Protein AF-A0A9P5RRG2-F1 (afdb_monomer)

Foldseek 3Di:
DPPPQQDFADQLRPPDCPLPRWDALLRLAQQQPLCCQFPVVNSVSNLSVCQQQLVQQQVLCVVVVFFFGFQARTADNNSHDPVPGDRDQEARLSLLSSLVSLLLSCLFAVPLVCCVPRNLSSLVSSLSRLVGAWDQDPPDLATKGWQYDFPQNVDGGFILFQQSLLSSLLSLVSSCVSCVVNVNNVSRDPCSNSSSVHYDFDAQPPAQATARGPPQQLPAAGQAAGNLCCVPPSVHDGDCSVFNLLLNLQRHDLFHFLQHLLSSLQSCLVPFQAFQCSVLSLCLSQVLQFDPDVRAGWRTSDQPCVVVVNDGTRPRRVSSVSSSSCCVVCRQQVFDRHNQAREGAHADEPQCQVPWDWDFFGGGNFWTWIWTHHNFKIKIATQDGPDQFWGWYAYDPLFPPGGIDTHGHGDMDMTTGDYSNPSAALPHPFLQASFNDKDWPAAWDRSQDRNLQRRRGLSGWHWGQALAKTKMKGFSVFKDWFFWKKWFQFPWAFQWKWKWFAADPDPDDRTDTQDTGNGADAPQDDDPVCSRRSGNGGGGMDITGGPGTDIGRMMMMIGGGTPDCPVGRMHTITNYMGTD

Mean predicted aligned error: 4.7 Å

Sequence (580 aa):
GKGLGDNSIAPAGLTSDSYAGGIFWDADTWMYPSLLSLFPDYAMSINNYRTKNLGAAMENAKQFNRSGLLYPWVAFRYGDCTGIGPCYDYEYHLNNDIALAQWQYFLSTNNKTWLADYGYPIMKAVSDFWGSQVIRQPGTPGFTTKNETDPDEYANFKDNAAFTNAGASVTLRNSIEAAKILGISSLTPSNWSDIADNIAILYDNSSNIVLEYDGFNATTPVKQADVVLLIYPLEFPVRNPKGDLAFYAGANSPNGPGMTYSIFSIDSAHLSYQGCEAFTYLLQSSEPYVREPFHQFSEQMTDVYKDNGHTNPAYTFLTGNGGYLQIWTHGFTGYRPRLDCFYLDPTLPPQLAPEGFTVKGMKWQGSVFDVTVNGDKTVVTRRSGRGGKKACVRIGDRNRKSGKYQLAVGQTLTVATYRSDLNGTLVPGNKAQCAPSVISKDPILPGQYALSAVDGSNATYWRPNTRAPASMTIDLGRTQSIKGFHFNFNHNPPVNYTVFVGSSAEDGAEMREVVKVDKVEITAPYDAANANVVRVRLGNTSDVSLAEKVQARFVKLVVEGVLTDDGTPAGATVAEVVVF

Organism: NCBI:txid64567

Structure (mmCIF, N/CA/C/O backbone):
data_AF-A0A9P5RRG2-F1
#
_entry.id   AF-A0A9P5RRG2-F1
#
loop_
_atom_site.group_PDB
_atom_site.id
_atom_site.type_symbol
_atom_site.label_atom_id
_atom_site.label_alt_id
_atom_site.label_comp_id
_atom_site.label_asym_id
_atom_site.label_entity_id
_atom_site.label_seq_id
_atom_site.pdbx_PDB_ins_code
_atom_site.Cartn_x
_atom_site.Cartn_y
_atom_site.Cartn_z
_atom_site.occupancy
_atom_site.B_iso_or_equiv
_atom_site.auth_seq_id
_atom_site.auth_comp_id
_atom_site.auth_asym_id
_atom_site.auth_atom_id
_atom_site.pdbx_PDB_model_num
ATOM 1 N N . GLY A 1 1 ? -14.490 -10.241 26.532 1.00 41.47 1 GLY A N 1
ATOM 2 C CA . GLY A 1 1 ? -14.337 -11.683 26.214 1.00 41.47 1 GLY A CA 1
ATOM 3 C C . GLY A 1 1 ? -13.971 -12.476 27.464 1.00 41.47 1 GLY A C 1
ATOM 4 O O . GLY A 1 1 ? -13.705 -11.860 28.484 1.00 41.47 1 GLY A O 1
ATOM 5 N N . LYS A 1 2 ? -13.964 -13.819 27.412 1.00 31.91 2 LYS A N 1
ATOM 6 C CA . LYS A 1 2 ? -13.757 -14.752 28.553 1.00 31.91 2 LYS A CA 1
ATOM 7 C C . LYS A 1 2 ? -12.312 -14.828 29.121 1.00 31.91 2 LYS A C 1
ATOM 9 O O . LYS A 1 2 ? -11.877 -15.904 29.504 1.00 31.91 2 LYS A O 1
ATOM 14 N N . GLY A 1 3 ? -11.542 -13.738 29.156 1.00 42.66 3 GLY A N 1
ATOM 15 C CA . GLY A 1 3 ? -10.207 -13.733 29.796 1.00 42.66 3 GLY A CA 1
ATOM 16 C C . GLY A 1 3 ? -9.133 -14.642 29.164 1.00 42.66 3 GLY A C 1
ATOM 17 O O . GLY A 1 3 ? -8.114 -14.894 29.790 1.00 42.66 3 GLY A O 1
ATOM 18 N N . LEU A 1 4 ? -9.348 -15.128 27.935 1.00 55.25 4 LEU A N 1
ATOM 19 C CA . LEU A 1 4 ? -8.380 -15.885 27.119 1.00 55.25 4 LEU A CA 1
ATOM 20 C C . LEU A 1 4 ? -8.034 -15.143 25.808 1.00 55.25 4 LEU A C 1
ATOM 22 O O . LEU A 1 4 ? -7.639 -15.760 24.827 1.00 55.25 4 LEU A O 1
ATOM 26 N N . GLY A 1 5 ? -8.257 -13.827 25.750 1.00 75.94 5 GLY A N 1
ATOM 27 C CA . GLY A 1 5 ? -8.230 -13.066 24.495 1.00 75.94 5 GLY A CA 1
ATOM 28 C C . GLY A 1 5 ? -7.926 -11.588 24.693 1.00 75.94 5 GLY A C 1
ATOM 29 O O . GLY A 1 5 ? -8.657 -10.750 24.179 1.00 75.94 5 GLY A O 1
ATOM 30 N N . ASP A 1 6 ? -6.906 -11.284 25.488 1.00 84.50 6 ASP A N 1
ATOM 31 C CA . ASP A 1 6 ? -6.393 -9.940 25.786 1.00 84.50 6 ASP A CA 1
ATOM 32 C C . ASP A 1 6 ? -4.870 -9.842 25.554 1.00 84.50 6 ASP A C 1
ATOM 34 O O . ASP A 1 6 ? -4.198 -8.999 26.147 1.00 84.50 6 ASP A O 1
ATOM 38 N N . ASN A 1 7 ? -4.339 -10.722 24.696 1.00 88.69 7 ASN A N 1
ATOM 39 C CA . ASN A 1 7 ? -2.985 -10.667 24.146 1.00 88.69 7 ASN A CA 1
ATOM 40 C C . ASN A 1 7 ? -3.039 -10.248 22.667 1.00 88.69 7 ASN A C 1
ATOM 42 O O . ASN A 1 7 ? -4.039 -10.486 21.981 1.00 88.69 7 ASN A O 1
ATOM 46 N N . SER A 1 8 ? -1.941 -9.667 22.189 1.00 94.62 8 SER A N 1
ATOM 47 C CA . SER A 1 8 ? -1.752 -9.255 20.795 1.00 94.62 8 SER A CA 1
ATOM 48 C C . SER A 1 8 ? -0.709 -10.135 20.086 1.00 94.62 8 SER A C 1
ATOM 50 O O . SER A 1 8 ? -0.253 -11.134 20.645 1.00 94.62 8 SER A O 1
ATOM 52 N N . ILE A 1 9 ? -0.369 -9.792 18.845 1.00 95.19 9 ILE A N 1
ATOM 53 C CA . ILE A 1 9 ? 0.514 -10.560 17.963 1.00 95.19 9 ILE A CA 1
ATOM 54 C C . ILE A 1 9 ? 1.829 -9.794 17.779 1.00 95.19 9 ILE A C 1
ATOM 56 O O . ILE A 1 9 ? 1.815 -8.654 17.325 1.00 95.19 9 ILE A O 1
ATOM 60 N N . ALA A 1 10 ? 2.954 -10.415 18.132 1.00 95.81 10 ALA A N 1
ATOM 61 C CA . ALA A 1 10 ? 4.286 -9.874 17.858 1.00 95.81 10 ALA A CA 1
ATOM 62 C C . ALA A 1 10 ? 4.657 -10.046 16.369 1.00 95.81 10 ALA A C 1
ATOM 64 O O . ALA A 1 10 ? 4.163 -10.999 15.754 1.00 95.81 10 ALA A O 1
ATOM 65 N N . PRO A 1 11 ? 5.563 -9.223 15.799 1.00 95.69 11 PRO A N 1
ATOM 66 C CA . PRO A 1 11 ? 5.968 -9.335 14.392 1.00 95.69 11 PRO A CA 1
ATOM 67 C C . PRO A 1 11 ? 6.450 -10.739 13.994 1.00 95.69 11 PRO A C 1
ATOM 69 O O . PRO A 1 11 ? 6.128 -11.223 12.913 1.00 95.69 11 PRO A O 1
ATOM 72 N N . ALA A 1 12 ? 7.150 -11.440 14.894 1.00 93.81 12 ALA A N 1
ATOM 73 C CA . ALA A 1 12 ? 7.643 -12.808 14.680 1.00 93.81 12 ALA A CA 1
ATOM 74 C C . ALA A 1 12 ? 6.745 -13.919 15.279 1.00 93.81 12 ALA A C 1
ATOM 76 O O . ALA A 1 12 ? 7.112 -15.103 15.348 1.00 93.81 12 ALA A O 1
ATOM 77 N N . GLY A 1 13 ? 5.561 -13.548 15.776 1.00 92.38 13 GLY A N 1
ATOM 78 C CA . GLY A 1 13 ? 4.671 -14.451 16.498 1.00 92.38 13 GLY A CA 1
ATOM 79 C C . GLY A 1 13 ? 5.345 -15.088 17.715 1.00 92.38 13 GLY A C 1
ATOM 80 O O . GLY A 1 13 ? 5.884 -14.398 18.572 1.00 92.38 13 GLY A O 1
ATOM 81 N N . LEU A 1 14 ? 5.285 -16.420 17.792 1.00 91.31 14 LEU A N 1
ATOM 82 C CA . LEU A 1 14 ? 5.942 -17.236 18.826 1.00 91.31 14 LEU A CA 1
ATOM 83 C C . LEU A 1 14 ? 7.023 -18.150 18.222 1.00 91.31 14 LEU A C 1
ATOM 85 O O . LEU A 1 14 ? 7.304 -19.216 18.769 1.00 91.31 14 LEU A O 1
ATOM 89 N N . THR A 1 15 ? 7.544 -17.790 17.045 1.00 86.19 15 THR A N 1
ATOM 90 C CA . THR A 1 15 ? 8.381 -18.688 16.228 1.00 86.19 15 THR A CA 1
ATOM 91 C C . THR A 1 15 ? 9.874 -18.383 16.291 1.00 86.19 15 THR A C 1
ATOM 93 O O . THR A 1 15 ? 10.670 -19.281 16.029 1.00 86.19 15 THR A O 1
ATOM 96 N N . SER A 1 16 ? 10.257 -17.174 16.709 1.00 86.94 16 SER A N 1
ATOM 97 C CA . SER A 1 16 ? 11.648 -16.795 16.972 1.00 86.94 16 SER A CA 1
ATOM 98 C C . SER A 1 16 ? 11.767 -15.863 18.180 1.00 86.94 16 SER A C 1
ATOM 100 O O . SER A 1 16 ? 10.773 -15.407 18.746 1.00 86.94 16 SER A O 1
ATOM 102 N N . ASP A 1 17 ? 13.009 -15.608 18.588 1.00 89.56 17 ASP A N 1
ATOM 103 C CA . ASP A 1 17 ? 13.397 -14.630 19.607 1.00 89.56 17 ASP A CA 1
ATOM 104 C C . ASP A 1 17 ? 13.465 -13.186 19.073 1.00 89.56 17 ASP A C 1
ATOM 106 O O . ASP A 1 17 ? 13.609 -12.243 19.858 1.00 89.56 17 ASP A O 1
ATOM 110 N N . SER A 1 18 ? 13.311 -12.994 17.760 1.00 90.81 18 SER A N 1
ATOM 111 C CA . SER A 1 18 ? 13.242 -11.681 17.115 1.00 90.81 18 SER A CA 1
ATOM 112 C C . SER A 1 18 ? 12.173 -10.802 17.770 1.00 90.81 18 SER A C 1
ATOM 114 O O . SER A 1 18 ? 11.072 -11.256 18.093 1.00 90.81 18 SER A O 1
ATOM 116 N N . TYR A 1 19 ? 12.510 -9.529 17.991 1.00 92.19 19 TYR A N 1
ATOM 117 C CA . TYR A 1 19 ? 11.672 -8.549 18.698 1.00 92.19 19 TYR A CA 1
ATOM 118 C C . TYR A 1 19 ? 11.266 -8.939 20.133 1.00 92.19 19 TYR A C 1
ATOM 120 O O . TYR A 1 19 ? 10.416 -8.276 20.726 1.00 92.19 19 TYR A O 1
ATOM 128 N N . ALA A 1 20 ? 11.850 -9.998 20.710 1.00 92.00 20 ALA A N 1
ATOM 129 C CA . ALA A 1 20 ? 11.604 -10.474 22.074 1.00 92.00 20 ALA A CA 1
ATOM 130 C C . ALA A 1 20 ? 10.118 -10.729 22.420 1.00 92.00 20 ALA A C 1
ATOM 132 O O . ALA A 1 20 ? 9.729 -10.682 23.589 1.00 92.00 20 ALA A O 1
ATOM 133 N N . GLY A 1 21 ? 9.268 -10.983 21.417 1.00 92.25 21 GLY A N 1
ATOM 134 C CA . GLY A 1 21 ? 7.816 -11.103 21.598 1.00 92.25 21 GLY A CA 1
ATOM 135 C C . GLY A 1 21 ? 7.100 -9.779 21.906 1.00 92.25 21 GLY A C 1
ATOM 136 O O . GLY A 1 21 ? 5.971 -9.796 22.400 1.00 92.25 21 GLY A O 1
ATOM 137 N N . GLY A 1 22 ? 7.750 -8.642 21.647 1.00 95.19 22 GLY A N 1
ATOM 138 C CA . GLY A 1 22 ? 7.173 -7.309 21.776 1.00 95.19 22 GLY A CA 1
ATOM 139 C C . GLY A 1 22 ? 6.045 -7.062 20.775 1.00 95.19 22 GLY A C 1
ATOM 140 O O . GLY A 1 22 ? 6.038 -7.594 19.664 1.00 95.19 22 GLY A O 1
ATOM 141 N N . ILE A 1 23 ? 5.074 -6.252 21.185 1.00 96.50 23 ILE A N 1
ATOM 142 C CA . ILE A 1 23 ? 3.920 -5.855 20.380 1.00 96.50 23 ILE A CA 1
ATOM 143 C C . ILE A 1 23 ? 4.152 -4.444 19.845 1.00 96.50 23 ILE A C 1
ATOM 145 O O . ILE A 1 23 ? 4.290 -3.502 20.626 1.00 96.50 23 ILE A O 1
ATOM 149 N N . PHE A 1 24 ? 4.127 -4.323 18.523 1.00 97.12 24 PHE A N 1
ATOM 150 C CA . PHE A 1 24 ? 4.344 -3.090 17.767 1.00 97.12 24 PHE A CA 1
ATOM 151 C C . PHE A 1 24 ? 3.037 -2.628 17.108 1.00 97.12 24 PHE A C 1
ATOM 153 O O . PHE A 1 24 ? 1.988 -3.259 17.288 1.00 97.12 24 PHE A O 1
ATOM 160 N N . TRP A 1 25 ? 3.092 -1.542 16.331 1.00 97.44 25 TRP A N 1
ATOM 161 C CA . TRP A 1 25 ? 2.016 -1.126 15.421 1.00 97.44 25 TRP A CA 1
ATOM 162 C C . TRP A 1 25 ? 1.642 -2.233 14.424 1.00 97.44 25 TRP A C 1
ATOM 164 O O . TRP A 1 25 ? 0.524 -2.261 13.911 1.00 97.44 25 TRP A O 1
ATOM 174 N N . ASP A 1 26 ? 2.533 -3.211 14.227 1.00 98.25 26 ASP A N 1
ATOM 175 C CA . ASP A 1 26 ? 2.337 -4.315 13.307 1.00 98.25 26 ASP A CA 1
ATOM 176 C C . ASP A 1 26 ? 1.047 -5.086 13.517 1.00 98.25 26 ASP A C 1
ATOM 178 O O . ASP A 1 26 ? 0.334 -5.411 12.561 1.00 98.25 26 ASP A O 1
ATOM 182 N N . ALA A 1 27 ? 0.721 -5.331 14.784 1.00 97.81 27 ALA A N 1
ATOM 183 C CA . ALA A 1 27 ? -0.509 -6.003 15.143 1.00 97.81 27 ALA A CA 1
ATOM 184 C C . ALA A 1 27 ? -1.724 -5.258 14.589 1.00 97.81 27 ALA A C 1
ATOM 186 O O . ALA A 1 27 ? -2.586 -5.902 13.998 1.00 97.81 27 ALA A O 1
ATOM 187 N N . ASP A 1 28 ? -1.767 -3.936 14.765 1.00 98.31 28 ASP A N 1
ATOM 188 C CA . ASP A 1 28 ? -2.909 -3.062 14.495 1.00 98.31 28 ASP A CA 1
ATOM 189 C C . ASP A 1 28 ? -3.030 -2.668 13.008 1.00 98.31 28 ASP A C 1
ATOM 191 O O . ASP A 1 28 ? -4.146 -2.485 12.518 1.00 98.31 28 ASP A O 1
ATOM 195 N N . THR A 1 29 ? -1.914 -2.611 12.272 1.00 98.12 29 THR A N 1
ATOM 196 C CA . THR A 1 29 ? -1.885 -2.159 10.865 1.00 98.12 29 THR A CA 1
ATOM 197 C C . THR A 1 29 ? -1.749 -3.307 9.864 1.00 98.12 29 THR A C 1
ATOM 199 O O . THR A 1 29 ? -2.422 -3.309 8.830 1.00 98.12 29 THR A O 1
ATOM 202 N N . TRP A 1 30 ? -0.946 -4.333 10.164 1.00 98.12 30 TRP A N 1
ATOM 203 C CA . TRP A 1 30 ? -0.605 -5.383 9.194 1.00 98.12 30 TRP A CA 1
ATOM 204 C C . TRP A 1 30 ? -1.402 -6.672 9.404 1.00 98.12 30 TRP A C 1
ATOM 206 O O . TRP A 1 30 ? -1.975 -7.212 8.455 1.00 98.12 30 TRP A O 1
ATOM 216 N N . MET A 1 31 ? -1.522 -7.163 10.637 1.00 97.94 31 MET A N 1
ATOM 217 C CA . MET A 1 31 ? -2.280 -8.395 10.908 1.00 97.94 31 MET A CA 1
ATOM 218 C C . MET A 1 31 ? -3.786 -8.133 11.051 1.00 97.94 31 MET A C 1
ATOM 220 O O . MET A 1 31 ? -4.620 -8.934 10.609 1.00 97.94 31 MET A O 1
ATOM 224 N N . TYR A 1 32 ? -4.151 -7.015 11.674 1.00 98.44 32 TYR A N 1
ATOM 225 C CA . TYR A 1 32 ? -5.514 -6.746 12.115 1.00 98.44 32 TYR A CA 1
ATOM 226 C C . TYR A 1 32 ? -6.568 -6.631 10.999 1.00 98.44 32 TYR A C 1
ATOM 228 O O . TYR A 1 32 ? -7.614 -7.262 11.161 1.00 98.44 32 TYR A O 1
ATOM 236 N N . PRO A 1 33 ? -6.368 -5.930 9.861 1.00 98.31 33 PRO A N 1
ATOM 237 C CA . PRO A 1 33 ? -7.454 -5.709 8.893 1.00 98.31 33 PRO A CA 1
ATOM 238 C C . PRO A 1 33 ? -8.025 -7.007 8.300 1.00 98.31 33 PRO A C 1
ATOM 240 O O . PRO A 1 33 ? -9.243 -7.227 8.273 1.00 98.31 33 PRO A O 1
ATOM 243 N N . SER A 1 34 ? -7.148 -7.925 7.885 1.00 97.56 34 SER A N 1
ATOM 244 C CA . SER A 1 34 ? -7.543 -9.241 7.366 1.00 97.56 34 SER A CA 1
ATOM 245 C C . SER A 1 34 ? -8.243 -10.073 8.443 1.00 97.56 34 SER A C 1
ATOM 247 O O . SER A 1 34 ? -9.318 -10.630 8.192 1.00 97.56 34 SER A O 1
ATOM 249 N N . LEU A 1 35 ? -7.695 -10.098 9.665 1.00 97.56 35 LEU A N 1
ATOM 250 C CA . LEU A 1 35 ? -8.322 -10.770 10.805 1.00 97.56 35 LEU A CA 1
ATOM 251 C C . LEU A 1 35 ? -9.688 -10.175 11.134 1.00 97.56 35 LEU A C 1
ATOM 253 O O . LEU A 1 35 ? -10.613 -10.927 11.404 1.00 97.56 35 LEU A O 1
ATOM 257 N N . LEU A 1 36 ? -9.861 -8.859 11.082 1.00 98.25 36 LEU A N 1
ATOM 258 C CA . LEU A 1 36 ? -11.132 -8.209 11.373 1.00 98.25 36 LEU A CA 1
ATOM 259 C C . LEU A 1 36 ? -12.196 -8.594 10.343 1.00 98.25 36 LEU A C 1
ATOM 261 O O . LEU A 1 36 ? -13.320 -8.947 10.708 1.00 98.25 36 LEU A O 1
ATOM 265 N N . SER A 1 37 ? -11.829 -8.565 9.061 1.00 98.00 37 SER A N 1
ATOM 266 C CA . SER A 1 37 ? -12.750 -8.885 7.971 1.00 98.00 37 SER A CA 1
ATOM 267 C C . SER A 1 37 ? -13.159 -10.362 7.947 1.00 98.00 37 SER A C 1
ATOM 269 O O . SER A 1 37 ? -14.273 -10.671 7.533 1.00 98.00 37 SER A O 1
ATOM 271 N N . LEU A 1 38 ? -12.314 -11.286 8.415 1.00 97.75 38 LEU A N 1
ATOM 272 C CA . LEU A 1 38 ? -12.578 -12.731 8.358 1.00 97.75 38 LEU A CA 1
ATOM 273 C C . LEU A 1 38 ? -12.962 -13.328 9.711 1.00 97.75 38 LEU A C 1
ATOM 275 O O . LEU A 1 38 ? -13.842 -14.184 9.791 1.00 97.75 38 LEU A O 1
ATOM 279 N N . PHE A 1 39 ? -12.335 -12.875 10.788 1.00 95.81 39 PHE A N 1
ATOM 280 C CA . PHE A 1 39 ? -12.413 -13.420 12.141 1.00 95.81 39 PHE A CA 1
ATOM 281 C C . PHE A 1 39 ? -12.442 -12.312 13.221 1.00 95.81 39 PHE A C 1
ATOM 283 O O . PHE A 1 39 ? -11.550 -12.248 14.070 1.00 95.81 39 PHE A O 1
ATOM 290 N N . PRO A 1 40 ? -13.490 -11.467 13.255 1.00 94.50 40 PRO A N 1
ATOM 291 C CA . PRO A 1 40 ? -13.575 -10.325 14.170 1.00 94.50 40 PRO A CA 1
ATOM 292 C C . PRO A 1 40 ? -13.462 -10.709 15.654 1.00 94.50 40 PRO A C 1
ATOM 294 O O . PRO A 1 40 ? -12.936 -9.932 16.443 1.00 94.50 40 PRO A O 1
ATOM 297 N N . ASP A 1 41 ? -13.891 -11.917 16.039 1.00 89.25 41 ASP A N 1
ATOM 298 C CA . ASP A 1 41 ? -13.749 -12.415 17.415 1.00 89.25 41 ASP A CA 1
ATOM 299 C C . ASP A 1 41 ? -12.276 -12.627 17.824 1.00 89.25 41 ASP A C 1
ATOM 301 O O . ASP A 1 41 ? -11.949 -12.468 18.999 1.00 89.25 41 ASP A O 1
ATOM 305 N N . TYR A 1 42 ? -11.391 -12.956 16.871 1.00 91.94 42 TYR A N 1
ATOM 306 C CA . TYR A 1 42 ? -9.943 -13.038 17.100 1.00 91.94 42 TYR A CA 1
ATOM 307 C C . TYR A 1 42 ? -9.278 -11.671 16.963 1.00 91.94 42 TYR A C 1
ATOM 309 O O . TYR A 1 42 ? -8.466 -11.323 17.810 1.00 91.94 42 TYR A O 1
ATOM 317 N N . ALA A 1 43 ? -9.670 -10.857 15.977 1.00 94.81 43 ALA A N 1
ATOM 318 C CA . ALA A 1 43 ? -9.174 -9.480 15.857 1.00 94.81 43 ALA A CA 1
ATOM 319 C C . ALA A 1 43 ? -9.417 -8.669 17.143 1.00 94.81 43 ALA A C 1
ATOM 321 O O . ALA A 1 43 ? -8.574 -7.884 17.566 1.00 94.81 43 ALA A O 1
ATOM 322 N N . MET A 1 44 ? -10.533 -8.931 17.833 1.00 94.62 44 MET A N 1
ATOM 323 C CA . MET A 1 44 ? -10.847 -8.334 19.130 1.00 94.62 44 MET A CA 1
ATOM 324 C C . MET A 1 44 ? -9.754 -8.544 20.192 1.00 94.62 44 MET A C 1
ATOM 326 O O . MET A 1 44 ? -9.668 -7.740 21.117 1.00 94.62 44 MET A O 1
ATOM 330 N N . SER A 1 45 ? -8.920 -9.590 20.115 1.00 94.00 45 SER A N 1
ATOM 331 C CA . SER A 1 45 ? -7.862 -9.789 21.114 1.00 94.00 45 SER A CA 1
ATOM 332 C C . SER A 1 45 ? -6.800 -8.692 21.068 1.00 94.00 45 SER A C 1
ATOM 334 O O . SER A 1 45 ? -6.346 -8.258 22.126 1.00 94.00 45 SER A O 1
ATOM 336 N N . ILE A 1 46 ? -6.488 -8.189 19.868 1.00 96.31 46 ILE A N 1
ATOM 337 C CA . ILE A 1 46 ? -5.571 -7.063 19.646 1.00 96.31 46 ILE A CA 1
ATOM 338 C C . ILE A 1 46 ? -6.146 -5.804 20.314 1.00 96.31 46 ILE A C 1
ATOM 340 O O . ILE A 1 46 ? -5.482 -5.187 21.145 1.00 96.31 46 ILE A O 1
ATOM 344 N N . ASN A 1 47 ? -7.431 -5.501 20.090 1.00 96.94 47 ASN A N 1
ATOM 345 C CA . ASN A 1 47 ? -8.100 -4.378 20.761 1.00 96.94 47 ASN A CA 1
ATOM 346 C C . ASN A 1 47 ? -8.163 -4.550 22.282 1.00 96.94 47 ASN A C 1
ATOM 348 O O . ASN A 1 47 ? -7.865 -3.614 23.018 1.00 96.94 47 ASN A O 1
ATOM 352 N N . ASN A 1 48 ? -8.516 -5.744 22.772 1.00 95.31 48 ASN A N 1
ATOM 353 C CA . ASN A 1 48 ? -8.575 -6.024 24.207 1.00 95.31 48 ASN A CA 1
ATOM 354 C C . ASN A 1 48 ? -7.204 -5.848 24.872 1.00 95.31 48 ASN A C 1
ATOM 356 O O . ASN A 1 48 ? -7.149 -5.371 26.003 1.00 95.31 48 ASN A O 1
ATOM 360 N N . TYR A 1 49 ? -6.114 -6.215 24.190 1.00 96.44 49 TYR A N 1
ATOM 361 C CA . TYR A 1 49 ? -4.753 -5.975 24.669 1.00 96.44 49 TYR A CA 1
ATOM 362 C C . TYR A 1 49 ? -4.476 -4.474 24.828 1.00 96.44 49 TYR A C 1
ATOM 364 O O . TYR A 1 49 ? -3.992 -4.049 25.879 1.00 96.44 49 TYR A O 1
ATOM 372 N N . ARG A 1 50 ? -4.856 -3.651 23.841 1.00 96.94 50 ARG A N 1
ATOM 373 C CA . ARG A 1 50 ? -4.739 -2.187 23.944 1.00 96.94 50 ARG A CA 1
ATOM 374 C C . ARG A 1 50 ? -5.611 -1.646 25.083 1.00 96.94 50 ARG A C 1
ATOM 376 O O . ARG A 1 50 ? -5.097 -0.985 25.975 1.00 96.94 50 ARG A O 1
ATOM 383 N N . THR A 1 51 ? -6.885 -2.039 25.163 1.00 95.88 51 THR A N 1
ATOM 384 C CA . THR A 1 51 ? -7.792 -1.673 26.270 1.00 95.88 51 THR A CA 1
ATOM 385 C C . THR A 1 51 ? -7.225 -2.020 27.646 1.00 95.88 51 THR A C 1
ATOM 387 O O . THR A 1 51 ? -7.264 -1.193 28.554 1.00 95.88 51 THR A O 1
ATOM 390 N N . LYS A 1 52 ? -6.690 -3.231 27.818 1.00 95.12 52 LYS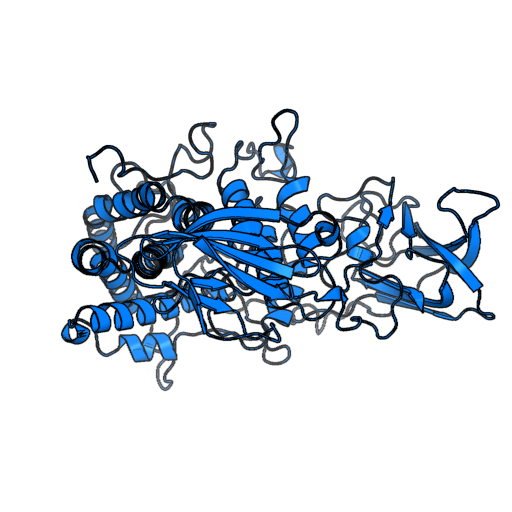 A N 1
ATOM 391 C CA . LYS A 1 52 ? -6.082 -3.686 29.074 1.00 95.12 52 LYS A CA 1
ATOM 392 C C . LYS A 1 52 ? -4.932 -2.782 29.516 1.00 95.12 52 LYS A C 1
ATOM 394 O O . LYS A 1 52 ? -4.794 -2.515 30.706 1.00 95.12 52 LYS A O 1
ATOM 399 N N . ASN A 1 53 ? -4.147 -2.299 28.558 1.00 96.00 53 ASN A N 1
ATOM 400 C CA . ASN A 1 53 ? -2.976 -1.463 28.799 1.00 96.00 53 ASN A CA 1
ATOM 401 C C . ASN A 1 53 ? -3.281 0.044 28.772 1.00 96.00 53 ASN A C 1
ATOM 403 O O . ASN A 1 53 ? -2.366 0.843 28.956 1.00 96.00 53 ASN A O 1
ATOM 407 N N . LEU A 1 54 ? -4.547 0.453 28.611 1.00 96.25 54 LEU A N 1
ATOM 408 C CA . LEU A 1 54 ? -4.950 1.863 28.578 1.00 96.25 54 LEU A CA 1
ATOM 409 C C . LEU A 1 54 ? -4.470 2.632 29.818 1.00 96.25 54 LEU A C 1
ATOM 411 O O . LEU A 1 54 ? -3.935 3.730 29.697 1.00 96.25 54 LEU A O 1
ATOM 415 N N . GLY A 1 55 ? -4.614 2.045 31.011 1.00 96.00 55 GLY A N 1
ATOM 416 C CA . GLY A 1 55 ? -4.160 2.676 32.255 1.00 96.00 55 GLY A CA 1
ATOM 417 C C . GLY A 1 55 ? -2.646 2.903 32.294 1.00 96.00 55 GLY A C 1
ATOM 418 O O . GLY A 1 55 ? -2.204 3.973 32.706 1.00 96.00 55 GLY A O 1
ATOM 419 N N . ALA A 1 56 ? -1.861 1.932 31.815 1.00 96.31 56 ALA A N 1
ATOM 420 C CA . ALA A 1 56 ? -0.408 2.059 31.713 1.00 96.31 56 ALA A CA 1
ATOM 421 C C . ALA A 1 56 ? -0.015 3.131 30.688 1.00 96.31 56 ALA A C 1
ATOM 423 O O . ALA A 1 56 ? 0.800 3.993 30.993 1.00 96.31 56 ALA A O 1
ATOM 424 N N . ALA A 1 57 ? -0.673 3.163 29.526 1.00 96.25 57 ALA A N 1
ATOM 425 C CA . ALA A 1 57 ? -0.433 4.178 28.502 1.00 96.25 57 ALA A CA 1
ATOM 426 C C . ALA A 1 57 ? -0.743 5.607 28.991 1.00 96.25 57 ALA A C 1
ATOM 428 O O . ALA A 1 57 ? -0.031 6.556 28.660 1.00 96.25 57 ALA A O 1
ATOM 429 N N . MET A 1 58 ? -1.782 5.782 29.813 1.00 95.75 58 MET A N 1
ATOM 430 C CA . MET A 1 58 ? -2.066 7.069 30.458 1.00 95.75 58 MET A CA 1
ATOM 431 C C . MET A 1 58 ? -0.997 7.450 31.488 1.00 95.75 58 MET A C 1
ATOM 433 O O . MET A 1 58 ? -0.665 8.626 31.620 1.00 95.75 58 MET A O 1
ATOM 437 N N . GLU A 1 59 ? -0.454 6.482 32.228 1.00 95.75 59 GLU A N 1
ATOM 438 C CA . GLU A 1 59 ? 0.632 6.740 33.176 1.00 95.75 59 GLU A CA 1
ATOM 439 C C . GLU A 1 59 ? 1.938 7.098 32.457 1.00 95.75 59 GLU A C 1
ATOM 441 O O . GLU A 1 59 ? 2.612 8.043 32.862 1.00 95.75 59 GLU A O 1
ATOM 446 N N . ASN A 1 60 ? 2.243 6.434 31.339 1.00 94.81 60 ASN A N 1
ATOM 447 C CA . ASN A 1 60 ? 3.368 6.779 30.471 1.00 94.81 60 ASN A CA 1
ATOM 448 C C . ASN A 1 60 ? 3.280 8.248 30.021 1.00 94.81 60 ASN A C 1
ATOM 450 O O . ASN A 1 60 ? 4.236 8.999 30.185 1.00 94.81 60 ASN A O 1
ATOM 454 N N . ALA A 1 61 ? 2.116 8.706 29.543 1.00 92.69 61 ALA A N 1
ATOM 455 C CA . ALA A 1 61 ? 1.923 10.106 29.145 1.00 92.69 61 ALA A CA 1
ATOM 456 C C . ALA A 1 61 ? 2.222 11.104 30.278 1.00 92.69 61 ALA A C 1
ATOM 458 O O . ALA A 1 61 ? 2.878 12.124 30.047 1.00 92.69 61 ALA A O 1
ATOM 459 N N . LYS A 1 62 ? 1.815 10.796 31.518 1.00 92.81 62 LYS A N 1
ATOM 460 C CA . LYS A 1 62 ? 2.113 11.646 32.682 1.00 92.81 62 LYS A CA 1
ATOM 461 C C . LYS A 1 62 ? 3.604 11.721 32.985 1.00 92.81 62 LYS A C 1
ATOM 463 O O . LYS A 1 62 ? 4.077 12.804 33.320 1.00 92.81 62 LYS A O 1
ATOM 468 N N . GLN A 1 63 ? 4.340 10.617 32.842 1.00 92.31 63 GLN A N 1
ATOM 469 C CA . GLN A 1 63 ? 5.793 10.598 33.061 1.00 92.31 63 GLN A CA 1
ATOM 470 C C . GLN A 1 63 ? 6.529 11.587 32.140 1.00 92.31 63 GLN A C 1
ATOM 472 O O . GLN A 1 63 ? 7.544 12.153 32.538 1.00 92.31 63 GLN A O 1
ATOM 477 N N . PHE A 1 64 ? 5.975 11.867 30.955 1.00 89.38 64 PHE A N 1
ATOM 478 C CA . PHE A 1 64 ? 6.509 12.841 29.994 1.00 89.38 64 PHE A CA 1
ATOM 479 C C . PHE A 1 64 ? 5.802 14.209 30.026 1.00 89.38 64 PHE A C 1
ATOM 481 O O . PHE A 1 64 ? 5.971 15.021 29.114 1.00 89.38 64 PHE A O 1
ATOM 488 N N . ASN A 1 65 ? 5.014 14.502 31.069 1.00 89.44 65 ASN A N 1
ATOM 489 C CA . ASN A 1 65 ? 4.217 15.730 31.189 1.00 89.44 65 ASN A CA 1
ATOM 490 C C . ASN A 1 65 ? 3.328 15.988 29.956 1.00 89.44 65 ASN A C 1
ATOM 492 O O . ASN A 1 65 ? 3.249 17.118 29.459 1.00 89.44 65 ASN A O 1
ATOM 496 N N . ARG A 1 66 ? 2.689 14.937 29.427 1.00 87.38 66 ARG A N 1
ATOM 497 C CA . ARG A 1 66 ? 1.750 14.997 28.297 1.00 87.38 66 ARG A CA 1
ATOM 498 C C . ARG A 1 66 ? 0.327 14.646 28.721 1.00 87.38 66 ARG A C 1
ATOM 500 O O . ARG A 1 66 ? 0.102 13.968 29.720 1.00 87.38 66 ARG A O 1
ATOM 507 N N . SER A 1 67 ? -0.637 15.152 27.951 1.00 86.12 67 SER A N 1
ATOM 508 C CA . SER A 1 67 ? -2.056 14.803 28.095 1.00 86.12 67 SER A CA 1
ATOM 509 C C . SER A 1 67 ? -2.406 13.591 27.231 1.00 86.12 67 SER A C 1
ATOM 511 O O . SER A 1 67 ? -1.684 13.269 26.291 1.00 86.12 67 SER A O 1
ATOM 513 N N . GLY A 1 68 ? -3.535 12.944 27.524 1.00 88.88 68 GLY A N 1
ATOM 514 C CA . GLY A 1 68 ? -4.010 11.786 26.765 1.00 88.88 68 GLY A CA 1
ATOM 515 C C . GLY A 1 68 ? -3.339 10.484 27.200 1.00 88.88 68 GLY A C 1
ATOM 516 O O . GLY A 1 68 ? -3.318 10.165 28.391 1.00 88.88 68 GLY A O 1
ATOM 517 N N . LEU A 1 69 ? -2.836 9.720 26.232 1.00 93.62 69 LEU A N 1
ATOM 518 C CA . LEU A 1 69 ? -2.111 8.471 26.456 1.00 93.62 69 LEU A CA 1
ATOM 519 C C . LEU A 1 69 ? -0.892 8.360 25.537 1.00 93.62 69 LEU A C 1
ATOM 521 O O . LEU A 1 69 ? -0.833 9.021 24.504 1.00 93.62 69 LEU A O 1
ATOM 525 N N . LEU A 1 70 ? 0.045 7.497 25.923 1.00 92.44 70 LEU A N 1
ATOM 526 C CA . LEU A 1 70 ? 1.192 7.079 25.126 1.00 92.44 70 LEU A CA 1
ATOM 527 C C . LEU A 1 70 ? 1.354 5.564 25.240 1.00 92.44 70 LEU A C 1
ATOM 529 O O . LEU A 1 70 ? 1.806 5.050 26.270 1.00 92.44 70 LEU A O 1
ATOM 533 N N . TYR A 1 71 ? 0.976 4.836 24.189 1.00 95.69 71 TYR A N 1
ATOM 534 C CA . TYR A 1 71 ? 1.430 3.456 24.061 1.00 95.69 71 TYR A CA 1
ATOM 535 C C . TYR A 1 71 ? 2.910 3.456 23.658 1.00 95.69 71 TYR A C 1
ATOM 537 O O . TYR A 1 71 ? 3.285 4.226 22.773 1.00 95.69 71 TYR A O 1
ATOM 545 N N . PRO A 1 72 ? 3.751 2.613 24.283 1.00 94.75 72 PRO A N 1
ATOM 546 C CA . PRO A 1 72 ? 5.143 2.487 23.877 1.00 94.75 72 PRO A CA 1
ATOM 547 C C . PRO A 1 72 ? 5.239 1.847 22.489 1.00 94.75 72 PRO A C 1
ATOM 549 O O . PRO A 1 72 ? 4.414 0.989 22.157 1.00 94.75 72 PRO A O 1
ATOM 552 N N . TRP A 1 73 ? 6.278 2.207 21.729 1.00 95.94 73 TRP A N 1
ATOM 553 C CA . TRP A 1 73 ? 6.594 1.587 20.439 1.00 95.94 73 TRP A CA 1
ATOM 554 C C . TRP A 1 73 ? 6.706 0.065 20.552 1.00 95.94 73 TRP A C 1
ATOM 556 O O . TRP A 1 73 ? 6.115 -0.679 19.773 1.00 95.94 73 TRP A O 1
ATOM 566 N N . VAL A 1 74 ? 7.384 -0.388 21.613 1.00 94.94 74 VAL A N 1
ATOM 567 C CA . VAL A 1 74 ? 7.509 -1.801 21.978 1.00 94.94 74 VAL A CA 1
ATOM 568 C C . VAL A 1 74 ? 6.747 -2.065 23.269 1.00 94.94 74 VAL A C 1
ATOM 570 O O . VAL A 1 74 ? 7.215 -1.747 24.367 1.00 94.94 74 VAL A O 1
ATOM 573 N N . ALA A 1 75 ? 5.565 -2.666 23.151 1.00 94.56 75 ALA A N 1
ATOM 574 C CA . ALA A 1 75 ? 4.723 -2.997 24.292 1.00 94.56 75 ALA A CA 1
ATOM 575 C C . ALA A 1 75 ? 4.847 -4.479 24.686 1.00 94.56 75 ALA A C 1
ATOM 577 O O . ALA A 1 75 ? 4.832 -5.372 23.842 1.00 94.56 75 ALA A O 1
ATOM 578 N N . PHE A 1 76 ? 4.908 -4.757 25.990 1.00 94.00 76 PHE A N 1
ATOM 579 C CA . PHE A 1 76 ? 4.890 -6.120 26.541 1.00 94.00 76 PHE A CA 1
ATOM 580 C C . PHE A 1 76 ? 3.632 -6.353 27.386 1.00 94.00 76 PHE A C 1
ATOM 582 O O . PHE A 1 76 ? 2.592 -5.727 27.185 1.00 94.00 76 PHE A O 1
ATOM 589 N N . ARG A 1 77 ? 3.690 -7.277 28.348 1.00 91.06 77 ARG A N 1
ATOM 590 C CA . ARG A 1 77 ? 2.542 -7.683 29.167 1.00 91.06 77 ARG A CA 1
ATOM 591 C C . ARG A 1 77 ? 1.879 -6.536 29.940 1.00 91.06 77 ARG A C 1
ATOM 593 O O . ARG A 1 77 ? 0.668 -6.604 30.136 1.00 91.06 77 ARG A O 1
ATOM 600 N N . TYR A 1 78 ? 2.654 -5.556 30.408 1.00 91.56 78 TYR A N 1
ATOM 601 C CA . TYR A 1 78 ? 2.173 -4.501 31.309 1.00 91.56 78 TYR A CA 1
ATOM 602 C C . TYR A 1 78 ? 1.975 -3.137 30.632 1.00 91.56 78 TYR A C 1
ATOM 604 O O . TYR A 1 78 ? 1.388 -2.251 31.244 1.00 91.56 78 TYR A O 1
ATOM 612 N N . GLY A 1 79 ? 2.404 -2.978 29.374 1.00 92.50 79 GLY A N 1
ATOM 613 C CA . GLY A 1 79 ? 2.226 -1.737 28.608 1.00 92.50 79 GLY A CA 1
ATOM 614 C C . GLY A 1 79 ? 3.020 -0.529 29.125 1.00 92.50 79 GLY A C 1
ATOM 615 O O . GLY A 1 79 ? 2.748 0.595 28.708 1.00 92.50 79 GLY A O 1
ATOM 616 N N . ASP A 1 80 ? 3.970 -0.745 30.030 1.00 93.06 80 ASP A N 1
ATOM 617 C CA . ASP A 1 80 ? 4.886 0.257 30.562 1.00 93.06 80 ASP A CA 1
ATOM 618 C C . ASP A 1 80 ? 6.030 0.568 29.584 1.00 93.06 80 ASP A C 1
ATOM 620 O O . ASP A 1 80 ? 6.408 -0.253 28.745 1.00 93.06 80 ASP A O 1
ATOM 624 N N . CYS A 1 81 ? 6.593 1.775 29.684 1.00 92.06 81 CYS A N 1
ATOM 625 C CA . CYS A 1 81 ? 7.792 2.143 28.937 1.00 92.06 81 CYS A CA 1
ATOM 626 C C . CYS A 1 81 ? 8.995 1.313 29.424 1.00 92.06 81 CYS A C 1
ATOM 628 O O . CYS A 1 81 ? 9.482 1.515 30.534 1.00 92.06 81 CYS A O 1
ATOM 630 N N . THR A 1 82 ? 9.512 0.408 28.591 1.00 88.94 82 THR A N 1
ATOM 631 C CA . THR A 1 82 ? 10.641 -0.471 28.965 1.00 88.94 82 THR A CA 1
ATOM 632 C C . THR A 1 82 ? 12.016 0.076 28.578 1.00 88.94 82 THR A C 1
ATOM 634 O O . THR A 1 82 ? 13.031 -0.439 29.038 1.00 88.94 82 THR A O 1
ATOM 637 N N . GLY A 1 83 ? 12.065 1.096 27.715 1.00 84.25 83 GLY A N 1
ATOM 638 C CA . GLY A 1 83 ? 13.306 1.625 27.140 1.00 84.25 83 GLY A CA 1
ATOM 639 C C . GLY A 1 83 ? 13.897 0.783 26.001 1.00 84.25 83 GLY A C 1
ATOM 640 O O . GLY A 1 83 ? 14.945 1.145 25.481 1.00 84.25 83 GLY A O 1
ATOM 641 N N . ILE A 1 84 ? 13.240 -0.314 25.594 1.00 87.12 84 ILE A N 1
ATOM 642 C CA . ILE A 1 84 ? 13.649 -1.130 24.431 1.00 87.12 84 ILE A CA 1
ATOM 643 C C . ILE A 1 84 ? 13.376 -0.399 23.105 1.00 87.12 84 ILE A C 1
ATOM 645 O O . ILE A 1 84 ? 14.099 -0.590 22.135 1.00 87.12 84 ILE A O 1
ATOM 649 N N . GLY A 1 85 ? 12.366 0.467 23.085 1.00 87.56 85 GLY A N 1
ATOM 650 C CA . GLY A 1 85 ? 12.104 1.428 22.015 1.00 87.56 85 GLY A CA 1
ATOM 651 C C . GLY A 1 85 ? 11.500 2.708 22.593 1.00 87.56 85 GLY A C 1
ATOM 652 O O . GLY A 1 85 ? 11.314 2.792 23.819 1.00 87.56 85 GLY A O 1
ATOM 653 N N . PRO A 1 86 ? 11.199 3.709 21.750 1.00 89.06 86 PRO A N 1
ATOM 654 C CA . PRO A 1 86 ? 10.654 4.968 22.225 1.00 89.06 86 PRO A CA 1
ATOM 655 C C . PRO A 1 86 ? 9.289 4.767 22.884 1.00 89.06 86 PRO A C 1
ATOM 657 O O . PRO A 1 86 ? 8.452 3.965 22.472 1.00 89.06 86 PRO A O 1
ATOM 660 N N . CYS A 1 87 ? 9.076 5.509 23.965 1.00 84.69 87 CYS A N 1
ATOM 661 C CA . CYS A 1 87 ? 7.759 5.650 24.590 1.00 84.69 87 CYS A CA 1
ATOM 662 C C . CYS A 1 87 ? 7.182 7.048 24.352 1.00 84.69 87 CYS A C 1
ATOM 664 O O . CYS A 1 87 ? 5.976 7.246 24.237 1.00 84.69 87 CYS A O 1
ATOM 666 N N . TYR A 1 88 ? 8.090 8.012 24.283 1.00 85.25 88 TYR A N 1
ATOM 667 C CA . TYR A 1 88 ? 7.915 9.390 23.882 1.00 85.25 88 TYR A CA 1
ATOM 668 C C . TYR A 1 88 ? 9.192 9.779 23.118 1.00 85.25 88 TYR A C 1
ATOM 670 O O . TYR A 1 88 ? 10.177 9.042 23.206 1.00 85.25 88 TYR A O 1
ATOM 678 N N . ASP A 1 89 ? 9.194 10.933 22.454 1.00 80.31 89 ASP A N 1
ATOM 679 C CA . ASP A 1 89 ? 10.320 11.546 21.729 1.00 80.31 89 ASP A CA 1
ATOM 680 C C . ASP A 1 89 ? 10.404 11.256 20.216 1.00 80.31 89 ASP A C 1
ATOM 682 O O . ASP A 1 89 ? 10.994 12.072 19.525 1.00 80.31 89 ASP A O 1
ATOM 686 N N . TYR A 1 90 ? 9.795 10.183 19.685 1.00 84.44 90 TYR A N 1
ATOM 687 C CA . TYR A 1 90 ? 9.586 9.917 18.241 1.00 84.44 90 TYR A CA 1
ATOM 688 C C . TYR A 1 90 ? 8.680 8.669 18.040 1.00 84.44 90 TYR A C 1
ATOM 690 O O . TYR A 1 90 ? 8.246 8.082 19.032 1.00 84.44 90 TYR A O 1
ATOM 698 N N . GLU A 1 91 ? 8.338 8.289 16.796 1.00 90.62 91 GLU A N 1
ATOM 699 C CA . GLU A 1 91 ? 7.458 7.135 16.447 1.00 90.62 91 GLU A CA 1
ATOM 700 C C . GLU A 1 91 ? 6.040 7.171 17.060 1.00 90.62 91 GLU A C 1
ATOM 702 O O . GLU A 1 91 ? 5.442 6.166 17.456 1.00 90.62 91 GLU A O 1
ATOM 707 N N . TYR A 1 92 ? 5.441 8.360 17.135 1.00 90.31 92 TYR A N 1
ATOM 708 C CA . TYR A 1 92 ? 4.121 8.533 17.749 1.00 90.31 92 TYR A CA 1
ATOM 709 C C . TYR A 1 92 ? 2.972 7.893 16.962 1.00 90.31 92 TYR A C 1
ATOM 711 O O . TYR A 1 92 ? 1.901 7.665 17.544 1.00 90.31 92 TYR A O 1
ATOM 719 N N . HIS A 1 93 ? 3.165 7.624 15.664 1.00 96.62 93 HIS A N 1
ATOM 720 C CA . HIS A 1 93 ? 2.105 7.176 14.761 1.00 96.62 93 HIS A CA 1
ATOM 721 C C . HIS A 1 93 ? 1.424 5.884 15.215 1.00 96.62 93 HIS A C 1
ATOM 723 O O . HIS A 1 93 ? 0.224 5.751 14.988 1.00 96.62 93 HIS A O 1
ATOM 729 N N . LEU A 1 94 ? 2.112 5.011 15.965 1.00 96.56 94 LEU A N 1
ATOM 730 C CA . LEU A 1 94 ? 1.528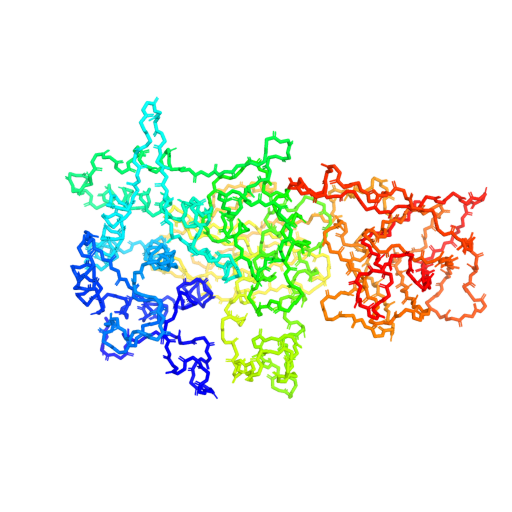 3.795 16.545 1.00 96.56 94 LEU A CA 1
ATOM 731 C C . LEU A 1 94 ? 0.215 4.078 17.295 1.00 96.56 94 LEU A C 1
ATOM 733 O O . LEU A 1 94 ? -0.713 3.267 17.298 1.00 96.56 94 LEU A O 1
ATOM 737 N N . ASN A 1 95 ? 0.096 5.249 17.923 1.00 97.06 95 ASN A N 1
ATOM 738 C CA . ASN A 1 95 ? -1.129 5.645 18.611 1.00 97.06 95 ASN A CA 1
ATOM 739 C C . ASN A 1 95 ? -2.294 5.885 17.625 1.00 97.06 95 ASN A C 1
ATOM 741 O O . ASN A 1 95 ? -3.434 5.526 17.933 1.00 97.06 95 ASN A O 1
ATOM 745 N N . ASN A 1 96 ? -2.018 6.434 16.436 1.00 98.31 96 ASN A N 1
ATOM 746 C CA . ASN A 1 96 ? -2.988 6.557 15.342 1.00 98.31 96 ASN A CA 1
ATOM 747 C C . ASN A 1 96 ? -3.401 5.188 14.804 1.00 98.31 96 ASN A C 1
ATOM 749 O O . ASN A 1 96 ? -4.592 4.956 14.605 1.00 98.31 96 ASN A O 1
ATOM 753 N N . ASP A 1 97 ? -2.446 4.275 14.628 1.00 98.62 97 ASP A N 1
ATOM 754 C CA . ASP A 1 97 ? -2.697 2.913 14.144 1.00 98.62 97 ASP A CA 1
ATOM 755 C C . ASP A 1 97 ? -3.667 2.160 15.070 1.00 98.62 97 ASP A C 1
ATOM 757 O O . ASP A 1 97 ? -4.686 1.614 14.637 1.00 98.62 97 ASP A O 1
ATOM 761 N N . ILE A 1 98 ? -3.430 2.238 16.384 1.00 98.69 98 ILE A N 1
ATOM 762 C CA . ILE A 1 98 ? -4.320 1.669 17.406 1.00 98.69 98 ILE A CA 1
ATOM 763 C C . ILE A 1 98 ? -5.717 2.297 17.347 1.00 98.69 98 ILE A C 1
ATOM 765 O O . ILE A 1 98 ? -6.728 1.590 17.454 1.00 98.69 98 ILE A O 1
ATOM 769 N N . ALA A 1 99 ? -5.800 3.626 17.218 1.00 98.75 99 ALA A N 1
ATOM 770 C CA . ALA A 1 99 ? -7.077 4.333 17.144 1.00 98.75 99 ALA A CA 1
ATOM 771 C C . ALA A 1 99 ? -7.854 3.966 15.869 1.00 98.75 99 ALA A C 1
ATOM 773 O O . ALA A 1 99 ? -9.076 3.776 15.921 1.00 98.75 99 ALA A O 1
ATOM 774 N N . LEU A 1 100 ? -7.155 3.796 14.745 1.00 98.81 100 LEU A N 1
ATOM 775 C CA . LEU A 1 100 ? -7.726 3.325 13.490 1.00 98.81 100 LEU A CA 1
ATOM 776 C C . LEU A 1 100 ? -8.276 1.902 13.636 1.00 98.81 100 LEU A C 1
ATOM 778 O O . LEU A 1 100 ? -9.412 1.658 13.224 1.00 98.81 100 LEU A O 1
ATOM 782 N N . ALA A 1 101 ? -7.549 0.992 14.290 1.00 98.75 101 ALA A N 1
ATOM 783 C CA . ALA A 1 101 ? -8.027 -0.363 14.565 1.00 98.75 101 ALA A CA 1
ATOM 784 C C . ALA A 1 101 ? -9.327 -0.365 15.398 1.00 98.75 101 ALA A C 1
ATOM 786 O O . ALA A 1 101 ? -10.264 -1.123 15.090 1.00 98.75 101 ALA A O 1
ATOM 787 N N . GLN A 1 102 ? -9.446 0.534 16.390 1.00 98.75 102 GLN A N 1
ATOM 788 C CA . GLN A 1 102 ? -10.684 0.695 17.168 1.00 98.75 102 GLN A CA 1
ATOM 789 C C . GLN A 1 102 ? -11.848 1.161 16.289 1.00 98.75 102 GLN A C 1
ATOM 791 O O . GLN A 1 102 ? -12.954 0.609 16.349 1.00 98.75 102 GLN A O 1
ATOM 796 N N . TRP A 1 103 ? -11.598 2.161 15.444 1.00 98.81 103 TRP A N 1
ATOM 797 C CA . TRP A 1 103 ? -12.602 2.687 14.530 1.00 98.81 103 TRP A CA 1
ATOM 798 C C . TRP A 1 103 ? -13.061 1.625 13.529 1.00 98.81 103 TRP A C 1
ATOM 800 O O . TRP A 1 103 ? -14.259 1.368 13.404 1.00 98.81 103 TRP A O 1
ATOM 810 N N . GLN A 1 104 ? -12.126 0.925 12.886 1.00 98.62 104 GLN A N 1
ATOM 811 C CA . GLN A 1 104 ? -12.415 -0.154 11.943 1.00 98.62 104 GLN A CA 1
ATOM 812 C C . GLN A 1 104 ? -13.228 -1.286 12.589 1.00 98.62 104 GLN A C 1
ATOM 814 O O . GLN A 1 104 ? -14.161 -1.804 11.959 1.00 98.62 104 GLN A O 1
ATOM 819 N N . TYR A 1 105 ? -12.943 -1.639 13.852 1.00 98.38 105 TYR A N 1
ATOM 820 C CA . TYR A 1 105 ? -13.749 -2.610 14.599 1.00 98.38 105 TYR A CA 1
ATOM 821 C C . TYR A 1 105 ? -15.208 -2.171 14.689 1.00 98.38 105 TYR A C 1
ATOM 823 O O . TYR A 1 105 ? -16.135 -2.942 14.414 1.00 98.38 105 TYR A O 1
ATOM 831 N N . PHE A 1 106 ? -15.421 -0.913 15.076 1.00 98.62 106 PHE A N 1
ATOM 832 C CA . PHE A 1 106 ? -16.754 -0.354 15.200 1.00 98.62 106 PHE A CA 1
ATOM 833 C C . PHE A 1 106 ? -17.462 -0.292 13.842 1.00 98.62 106 PHE A C 1
ATOM 835 O O . PHE A 1 106 ? -18.602 -0.742 13.748 1.00 98.62 106 PHE A O 1
ATOM 842 N N . LEU A 1 107 ? -16.789 0.151 12.777 1.00 98.31 107 LEU A N 1
ATOM 843 C CA . LEU A 1 107 ? -17.339 0.144 11.416 1.00 98.31 107 LEU A CA 1
ATOM 844 C C . LEU A 1 107 ? -17.798 -1.260 10.979 1.00 98.31 107 LEU A C 1
ATOM 846 O O . LEU A 1 107 ? -18.842 -1.416 10.340 1.00 98.31 107 LEU A O 1
ATOM 850 N N . SER A 1 108 ? -17.037 -2.289 11.358 1.00 96.88 108 SER A N 1
ATOM 851 C CA . SER A 1 108 ? -17.289 -3.681 10.972 1.00 96.88 108 SER A CA 1
ATOM 852 C C . SER A 1 108 ? -18.343 -4.376 11.831 1.00 96.88 108 SER A C 1
ATOM 854 O O . SER A 1 108 ? -18.986 -5.314 11.364 1.00 96.88 108 SER A O 1
ATOM 856 N N . THR A 1 109 ? -18.552 -3.949 13.077 1.00 95.81 109 THR A N 1
ATOM 857 C CA . THR A 1 109 ? -19.471 -4.619 14.018 1.00 95.81 109 THR A CA 1
ATOM 858 C C . THR A 1 109 ? -20.724 -3.818 14.344 1.00 95.81 109 THR A C 1
ATOM 860 O O . THR A 1 109 ? -21.731 -4.411 14.730 1.00 95.81 109 THR A O 1
ATOM 863 N N . ASN A 1 110 ? -20.671 -2.493 14.184 1.00 96.56 110 ASN A N 1
ATOM 864 C CA . ASN A 1 110 ? -21.691 -1.525 14.592 1.00 96.56 110 ASN A CA 1
ATOM 865 C C . ASN A 1 110 ? -22.131 -1.705 16.058 1.00 96.56 110 ASN A C 1
ATOM 867 O O . ASN A 1 110 ? -23.284 -1.484 16.433 1.00 96.56 110 ASN A O 1
ATOM 871 N N . ASN A 1 111 ? -21.204 -2.150 16.912 1.00 96.75 111 ASN A N 1
ATOM 872 C CA . ASN A 1 111 ? -21.458 -2.354 18.329 1.00 96.75 111 ASN A CA 1
ATOM 873 C C . ASN A 1 111 ? -21.221 -1.046 19.099 1.00 96.75 111 ASN A C 1
ATOM 875 O O . ASN A 1 111 ? -20.105 -0.761 19.528 1.00 96.75 111 ASN A O 1
ATOM 879 N N . LYS A 1 112 ? -22.285 -0.254 19.276 1.00 98.31 112 LYS A N 1
ATOM 880 C CA . LYS A 1 112 ? -22.219 1.036 19.986 1.00 98.31 112 LYS A CA 1
ATOM 881 C C . LYS A 1 112 ? -21.854 0.906 21.464 1.00 98.31 112 LYS A C 1
ATOM 883 O O . LYS A 1 112 ? -21.175 1.781 21.979 1.00 98.31 112 LYS A O 1
ATOM 888 N N . THR A 1 113 ? -22.278 -0.169 22.132 1.00 97.94 113 THR A N 1
ATOM 889 C CA . THR A 1 113 ? -21.895 -0.426 23.529 1.00 97.94 113 THR A CA 1
ATOM 890 C C . THR A 1 113 ? -20.392 -0.657 23.625 1.00 97.94 113 THR A C 1
ATOM 892 O O . THR A 1 113 ? -19.723 0.000 24.406 1.00 97.94 113 THR A O 1
ATOM 895 N N . TRP A 1 114 ? -19.833 -1.500 22.750 1.00 97.56 114 TRP A N 1
ATOM 896 C CA . TRP A 1 114 ? -18.383 -1.692 22.695 1.00 97.56 114 TRP A CA 1
ATOM 897 C C . TRP A 1 114 ? -17.634 -0.402 22.338 1.00 97.56 114 TRP A C 1
ATOM 899 O O . TRP A 1 114 ? -16.595 -0.119 22.928 1.00 97.56 114 TRP A O 1
ATOM 909 N N . LEU A 1 115 ? -18.165 0.397 21.405 1.00 98.56 115 LEU A N 1
ATOM 910 C CA . LEU A 1 115 ? -17.574 1.692 21.078 1.00 98.56 115 LEU A CA 1
ATOM 911 C C . LEU A 1 115 ? -17.560 2.606 22.309 1.00 98.56 115 LEU A C 1
ATOM 913 O O . LEU A 1 115 ? -16.529 3.195 22.582 1.00 98.56 115 LEU A O 1
ATOM 917 N N . ALA A 1 116 ? -18.657 2.709 23.061 1.00 98.44 116 ALA A N 1
ATOM 918 C CA . ALA A 1 116 ? -18.719 3.549 24.257 1.00 98.44 116 ALA A CA 1
ATOM 919 C C . ALA A 1 116 ? -17.762 3.077 25.364 1.00 98.44 116 ALA A C 1
ATOM 921 O O . ALA A 1 116 ? -17.064 3.897 25.956 1.00 98.44 116 ALA A O 1
ATOM 922 N N . ASP A 1 117 ? -17.720 1.767 25.612 1.00 97.19 117 ASP A N 1
ATOM 923 C CA . ASP A 1 117 ? -17.036 1.197 26.776 1.00 97.19 117 ASP A CA 1
ATOM 924 C C . ASP A 1 117 ? -15.535 0.961 26.540 1.00 97.19 117 ASP A C 1
ATOM 926 O O . ASP A 1 117 ? -14.753 0.996 27.489 1.00 97.19 117 ASP A O 1
ATOM 930 N N . TYR A 1 118 ? -15.120 0.712 25.290 1.00 96.75 118 TYR A N 1
ATOM 931 C CA . TYR A 1 118 ? -13.758 0.266 24.966 1.00 96.75 118 TYR A CA 1
ATOM 932 C C . TYR A 1 118 ? -13.098 1.062 23.835 1.00 96.75 118 TYR A C 1
ATOM 934 O O . TYR A 1 118 ? -11.978 1.542 24.003 1.00 96.75 118 TYR A O 1
ATOM 942 N N . GLY A 1 119 ? -13.780 1.235 22.697 1.00 97.88 119 GLY A N 1
ATOM 943 C CA . GLY A 1 119 ? -13.185 1.870 21.514 1.00 97.88 119 GLY A CA 1
ATOM 944 C C . GLY A 1 119 ? -12.962 3.379 21.675 1.00 97.88 119 GLY A C 1
ATOM 945 O O . GLY A 1 119 ? -11.841 3.873 21.554 1.00 97.88 119 GLY A O 1
ATOM 946 N N . TYR A 1 120 ? -14.027 4.118 21.988 1.00 98.50 120 TYR A N 1
ATOM 947 C CA . TYR A 1 120 ? -14.021 5.574 22.122 1.00 98.50 120 TYR A CA 1
ATOM 948 C C . TYR A 1 120 ? -13.080 6.080 23.224 1.00 98.50 120 TYR A C 1
ATOM 950 O O . TYR A 1 120 ? -12.383 7.052 22.953 1.00 98.50 120 TYR A O 1
ATOM 958 N N . PRO A 1 121 ? -12.969 5.455 24.417 1.00 97.81 121 PRO A N 1
ATOM 959 C CA . PRO A 1 121 ? -11.983 5.871 25.415 1.00 97.81 121 PRO A CA 1
ATOM 960 C C . PRO A 1 121 ? -10.542 5.911 24.884 1.00 97.81 121 PRO A C 1
ATOM 962 O O . PRO A 1 121 ? -9.834 6.882 25.141 1.00 97.81 121 PRO A O 1
ATOM 965 N N . ILE A 1 122 ? -10.126 4.909 24.098 1.00 98.31 122 ILE A N 1
ATOM 966 C CA . ILE A 1 122 ? -8.796 4.881 23.469 1.00 98.31 122 ILE A CA 1
ATOM 967 C C . ILE A 1 122 ? -8.695 5.967 22.396 1.00 98.31 122 ILE A C 1
ATOM 969 O O . ILE A 1 122 ? -7.779 6.784 22.444 1.00 98.31 122 ILE A O 1
ATOM 973 N N . MET A 1 123 ? -9.652 6.015 21.460 1.00 98.56 123 MET A N 1
ATOM 974 C CA . MET A 1 123 ? -9.656 7.003 20.371 1.00 98.56 123 MET A CA 1
ATOM 975 C C . MET A 1 123 ? -9.607 8.441 20.913 1.00 98.56 123 MET A C 1
ATOM 977 O O . MET A 1 123 ? -8.802 9.254 20.464 1.00 98.56 123 MET A O 1
ATOM 981 N N . LYS A 1 124 ? -10.417 8.737 21.936 1.00 97.62 124 LYS A N 1
ATOM 982 C CA . LYS A 1 124 ? -10.459 10.036 22.607 1.00 97.62 124 LYS A CA 1
ATOM 983 C C . LYS A 1 124 ? -9.116 10.370 23.251 1.00 97.62 124 LYS A C 1
ATOM 985 O O . LYS A 1 124 ? -8.648 11.490 23.096 1.00 97.62 124 LYS A O 1
ATOM 990 N N . ALA A 1 125 ? -8.496 9.425 23.952 1.00 96.75 125 ALA A N 1
ATOM 991 C CA . ALA A 1 125 ? -7.224 9.661 24.624 1.00 96.75 125 ALA A CA 1
ATOM 992 C C . ALA A 1 125 ? -6.063 9.883 23.636 1.00 96.75 125 ALA A C 1
ATOM 994 O O . ALA A 1 125 ? -5.204 10.722 23.899 1.00 96.75 125 ALA A O 1
ATOM 995 N N . VAL A 1 126 ? -6.066 9.211 22.478 1.00 97.50 126 VAL A N 1
ATOM 996 C CA . VAL A 1 126 ? -5.123 9.504 21.381 1.00 97.50 126 VAL A CA 1
ATOM 997 C C . VAL A 1 126 ? -5.393 10.891 20.784 1.00 97.50 126 VAL A C 1
ATOM 999 O O . VAL A 1 126 ? -4.470 11.666 20.553 1.00 97.50 126 VAL A O 1
ATOM 1002 N N . SER A 1 127 ? -6.658 11.266 20.586 1.00 97.75 127 SER A N 1
ATOM 1003 C CA . SER A 1 127 ? -7.020 12.617 20.135 1.00 97.75 127 SER A CA 1
ATOM 1004 C C . SER A 1 127 ? -6.649 13.714 21.149 1.00 97.75 127 SER A C 1
ATOM 1006 O O . SER A 1 127 ? -6.203 14.788 20.748 1.00 97.75 127 SER A O 1
ATOM 1008 N N . ASP A 1 128 ? -6.784 13.457 22.455 1.00 95.56 128 ASP A N 1
ATOM 1009 C CA . ASP A 1 128 ? -6.318 14.357 23.520 1.00 95.56 128 ASP A CA 1
ATOM 1010 C C . ASP A 1 128 ? -4.784 14.501 23.480 1.00 95.56 128 ASP A C 1
ATOM 1012 O O . ASP A 1 128 ? -4.268 15.608 23.650 1.00 95.56 128 ASP A O 1
ATOM 1016 N N . PHE A 1 129 ? -4.060 13.405 23.212 1.00 95.00 129 PHE A N 1
ATOM 1017 C CA . PHE A 1 129 ? -2.611 13.428 23.012 1.00 95.00 129 PHE A CA 1
ATOM 1018 C C . PHE A 1 129 ? -2.231 14.352 21.850 1.00 95.00 129 PHE A C 1
ATOM 1020 O O . PHE A 1 129 ? -1.468 15.295 22.071 1.00 95.00 129 PHE A O 1
ATOM 1027 N N . TRP A 1 130 ? -2.830 14.187 20.667 1.00 95.62 130 TRP A N 1
ATOM 1028 C CA . TRP A 1 130 ? -2.565 15.065 19.518 1.00 95.62 130 TRP A CA 1
ATOM 1029 C C . TRP A 1 130 ? -2.926 16.519 19.776 1.00 95.62 130 TRP A C 1
ATOM 1031 O O . TRP A 1 130 ? -2.137 17.406 19.460 1.00 95.62 130 TRP A O 1
ATOM 1041 N N . GLY A 1 131 ? -4.058 16.770 20.437 1.00 93.88 131 GLY A N 1
ATOM 1042 C CA . GLY A 1 131 ? -4.432 18.111 20.882 1.00 93.88 131 GLY A CA 1
ATOM 1043 C C . GLY A 1 131 ? -3.386 18.777 21.784 1.00 93.88 131 GLY A C 1
ATOM 1044 O O . GLY A 1 131 ? -3.353 20.003 21.854 1.00 93.88 131 GLY A O 1
ATOM 1045 N N . SER A 1 132 ? -2.529 17.991 22.447 1.00 91.19 132 SER A N 1
ATOM 1046 C CA . SER A 1 132 ? -1.416 18.477 23.270 1.00 91.19 132 SER A CA 1
ATOM 1047 C C . SER A 1 132 ? -0.050 18.492 22.571 1.00 91.19 132 SER A C 1
ATOM 1049 O O . SER A 1 132 ? 0.844 19.181 23.057 1.00 91.19 132 SER A O 1
ATOM 1051 N N . GLN A 1 133 ? 0.132 17.744 21.473 1.00 91.56 133 GLN A N 1
ATOM 1052 C CA . GLN A 1 133 ? 1.403 17.690 20.733 1.00 91.56 133 GLN A CA 1
ATOM 1053 C C . GLN A 1 133 ? 1.520 18.772 19.665 1.00 91.56 133 GLN A C 1
ATOM 1055 O O . GLN A 1 133 ? 2.615 19.280 19.426 1.00 91.56 133 GLN A O 1
ATOM 1060 N N . VAL A 1 134 ? 0.412 19.113 19.005 1.00 94.56 134 VAL A N 1
ATOM 1061 C CA . VAL A 1 134 ? 0.458 20.052 17.886 1.00 94.56 134 VAL A CA 1
ATOM 1062 C C . VAL A 1 134 ? 0.811 21.465 18.343 1.00 94.56 134 VAL A C 1
ATOM 1064 O O . VAL A 1 134 ? 0.332 21.969 19.361 1.00 94.56 134 VAL A O 1
ATOM 1067 N N . ILE A 1 135 ? 1.621 22.143 17.539 1.00 94.88 135 ILE A N 1
ATOM 1068 C CA . ILE A 1 135 ? 2.047 23.520 17.758 1.00 94.88 135 ILE A CA 1
ATOM 1069 C C . ILE A 1 135 ? 1.302 24.404 16.767 1.00 94.88 135 ILE A C 1
ATOM 1071 O O . ILE A 1 135 ? 1.449 24.260 15.553 1.00 94.88 135 ILE A O 1
ATOM 1075 N N . ARG A 1 136 ? 0.509 25.347 17.281 1.00 93.56 136 ARG A N 1
ATOM 1076 C CA . ARG A 1 136 ? -0.168 26.340 16.443 1.00 93.56 136 ARG A CA 1
ATOM 1077 C C . ARG A 1 136 ? 0.845 27.340 15.892 1.00 93.56 136 ARG A C 1
ATOM 1079 O O . ARG A 1 136 ? 1.566 27.979 16.660 1.00 93.56 136 ARG A O 1
ATOM 1086 N N . GLN A 1 137 ? 0.858 27.518 14.578 1.00 89.00 137 GLN A N 1
ATOM 1087 C CA . GLN A 1 137 ? 1.735 28.473 13.912 1.00 89.00 137 GLN A CA 1
ATOM 1088 C C . GLN A 1 137 ? 1.227 29.916 14.113 1.00 89.00 137 GLN A C 1
ATOM 1090 O O . GLN A 1 137 ? 0.044 30.198 13.891 1.00 89.00 137 GLN A O 1
ATOM 1095 N N . PRO A 1 138 ? 2.071 30.867 14.560 1.00 81.38 138 PRO A N 1
ATOM 1096 C CA . PRO A 1 138 ? 1.652 32.255 14.728 1.00 81.38 138 PRO A CA 1
ATOM 1097 C C . PRO A 1 138 ? 1.218 32.891 13.400 1.00 81.38 138 PRO A C 1
ATOM 1099 O O . PRO A 1 138 ? 1.942 32.847 12.411 1.00 81.38 138 PRO A O 1
ATOM 1102 N N . GLY A 1 139 ? 0.046 33.532 13.382 1.00 70.25 139 GLY A N 1
ATOM 1103 C CA . GLY A 1 139 ? -0.428 34.298 12.221 1.00 70.25 139 GLY A CA 1
ATOM 1104 C C . GLY A 1 139 ? -0.960 33.472 11.042 1.00 70.25 139 GLY A C 1
ATOM 1105 O O . GLY A 1 139 ? -1.392 34.066 10.057 1.00 70.25 139 GLY A O 1
ATOM 1106 N N . THR A 1 140 ? -0.996 32.139 11.139 1.00 70.44 140 THR A N 1
ATOM 1107 C CA . THR A 1 140 ? -1.625 31.249 10.149 1.00 70.44 140 THR A CA 1
ATOM 1108 C C . THR A 1 140 ? -2.634 30.318 10.842 1.00 70.44 140 THR A C 1
ATOM 1110 O O . THR A 1 140 ? -2.604 30.176 12.068 1.00 70.44 140 THR A O 1
ATOM 1113 N N . PRO A 1 141 ? -3.576 29.703 10.106 1.00 69.38 141 PRO A N 1
ATOM 1114 C CA . PRO A 1 141 ? -4.446 28.669 10.670 1.00 69.38 141 PRO A CA 1
ATOM 1115 C C . PRO A 1 141 ? -3.721 27.331 10.919 1.00 69.38 141 PRO A C 1
ATOM 1117 O O . PRO A 1 141 ? -4.338 26.411 11.436 1.00 69.38 141 PRO A O 1
ATOM 1120 N N . GLY A 1 142 ? -2.438 27.203 10.558 1.00 89.88 142 GLY A N 1
ATOM 1121 C CA . GLY A 1 142 ? -1.736 25.920 10.511 1.00 89.88 142 GLY A CA 1
ATOM 1122 C C . GLY A 1 142 ? -1.300 25.364 11.868 1.00 89.88 142 GLY A C 1
ATOM 1123 O O . GLY A 1 142 ? -0.932 26.108 12.784 1.00 89.88 142 GLY A O 1
ATOM 1124 N N . PHE A 1 143 ? -1.262 24.036 11.954 1.00 96.88 143 PHE A N 1
ATOM 1125 C CA . PHE A 1 143 ? -0.660 23.285 13.053 1.00 96.88 143 PHE A CA 1
ATOM 1126 C C . PHE A 1 143 ? 0.518 22.459 12.542 1.00 96.88 143 PHE A C 1
ATOM 1128 O O . PHE A 1 143 ? 0.428 21.831 11.493 1.00 96.88 143 PHE A O 1
ATOM 1135 N N . THR A 1 144 ? 1.612 22.446 13.292 1.00 96.31 144 THR A N 1
ATOM 1136 C CA . THR A 1 144 ? 2.815 21.663 12.979 1.00 96.31 144 THR A CA 1
ATOM 1137 C C . THR A 1 144 ? 3.151 20.723 14.117 1.00 96.31 144 THR A C 1
ATOM 1139 O O . THR A 1 144 ? 2.831 21.004 15.274 1.00 96.31 144 THR A O 1
ATOM 1142 N N . THR A 1 145 ? 3.872 19.667 13.801 1.00 95.25 145 THR A N 1
ATOM 1143 C CA . THR A 1 145 ? 4.414 18.704 14.758 1.00 95.25 145 THR A CA 1
ATOM 1144 C C . THR A 1 145 ? 5.933 18.721 14.718 1.00 95.25 145 THR A C 1
ATOM 1146 O O . THR A 1 145 ? 6.534 19.293 13.805 1.00 95.25 145 THR A O 1
ATOM 1149 N N . LYS A 1 146 ? 6.558 18.166 15.757 1.00 94.62 146 LYS A N 1
ATOM 1150 C CA . LYS A 1 146 ? 8.011 18.163 15.905 1.00 94.62 146 LYS A CA 1
ATOM 1151 C C . LYS A 1 146 ? 8.519 16.843 16.434 1.00 94.62 146 LYS A C 1
ATOM 1153 O O . LYS A 1 146 ? 7.839 16.221 17.249 1.00 94.62 146 LYS A O 1
ATOM 1158 N N . ASN A 1 147 ? 9.766 16.544 16.084 1.00 93.19 147 ASN A N 1
ATOM 1159 C CA . ASN A 1 147 ? 10.519 15.421 16.629 1.00 93.19 147 ASN A CA 1
ATOM 1160 C C . ASN A 1 147 ? 9.781 14.083 16.462 1.00 93.19 147 ASN A C 1
ATOM 1162 O O . ASN A 1 147 ? 9.451 13.401 17.427 1.00 93.19 147 ASN A O 1
ATOM 1166 N N . GLU A 1 148 ? 9.451 13.763 15.220 1.00 93.75 148 GLU A N 1
ATOM 1167 C CA . GLU A 1 148 ? 8.709 12.579 14.811 1.00 93.75 148 GLU A CA 1
ATOM 1168 C C . GLU A 1 148 ? 9.616 11.625 14.033 1.00 93.75 148 GLU A C 1
ATOM 1170 O O . GLU A 1 148 ? 10.671 11.997 13.525 1.00 93.75 148 GLU A O 1
ATOM 1175 N N . THR A 1 149 ? 9.173 10.384 13.935 1.00 95.62 149 THR A N 1
ATOM 1176 C CA . THR A 1 149 ? 9.707 9.385 13.013 1.00 95.62 149 THR A CA 1
ATOM 1177 C C . THR A 1 149 ? 8.471 8.702 12.457 1.00 95.62 149 THR A C 1
ATOM 1179 O O . THR A 1 149 ? 7.659 8.192 13.235 1.00 95.62 149 THR A O 1
ATOM 1182 N N . ASP A 1 150 ? 8.282 8.801 11.150 1.00 95.00 150 ASP A N 1
ATOM 1183 C CA . ASP A 1 150 ? 7.237 8.079 10.429 1.00 95.00 150 ASP A CA 1
ATOM 1184 C C . ASP A 1 150 ? 7.700 6.627 10.162 1.00 95.00 150 ASP A C 1
ATOM 1186 O O . ASP A 1 150 ? 8.793 6.249 10.594 1.00 95.00 150 ASP A O 1
ATOM 1190 N N . PRO A 1 151 ? 6.895 5.765 9.510 1.00 96.81 151 PRO A N 1
ATOM 1191 C CA . PRO A 1 151 ? 7.304 4.403 9.194 1.00 96.81 151 PRO A CA 1
ATOM 1192 C C . PRO A 1 151 ? 8.669 4.289 8.502 1.00 96.81 151 PRO A C 1
ATOM 1194 O O . PRO A 1 151 ? 9.330 3.262 8.674 1.00 96.81 151 PRO A O 1
ATOM 1197 N N . ASP A 1 152 ? 9.130 5.294 7.754 1.00 96.00 152 ASP A N 1
ATOM 1198 C CA . ASP A 1 152 ? 10.532 5.383 7.351 1.00 96.00 152 ASP A CA 1
ATOM 1199 C C . ASP A 1 152 ? 11.475 5.676 8.534 1.00 96.00 152 ASP A C 1
ATOM 1201 O O . ASP A 1 152 ? 11.928 6.795 8.781 1.00 96.00 152 ASP A O 1
ATOM 1205 N N . GLU A 1 153 ? 11.882 4.617 9.231 1.00 93.38 153 GLU A N 1
ATOM 1206 C CA . GLU A 1 153 ? 12.828 4.721 10.348 1.00 93.38 153 GLU A CA 1
ATOM 1207 C C . GLU A 1 153 ? 14.267 5.104 9.929 1.00 93.38 153 GLU A C 1
ATOM 1209 O O . GLU A 1 153 ? 15.143 5.243 10.790 1.00 93.38 153 GLU A O 1
ATOM 1214 N N . TYR A 1 154 ? 14.568 5.279 8.633 1.00 93.56 154 TYR A N 1
ATOM 1215 C CA . TYR A 1 154 ? 15.830 5.911 8.221 1.00 93.56 154 TYR A CA 1
ATOM 1216 C C . TYR A 1 154 ? 15.804 7.430 8.444 1.00 93.56 154 TYR A C 1
ATOM 1218 O O . TYR A 1 154 ? 16.865 8.051 8.599 1.00 93.56 154 TYR A O 1
ATOM 1226 N N . ALA A 1 155 ? 14.615 8.026 8.545 1.00 94.12 155 ALA A N 1
ATOM 1227 C CA . ALA A 1 155 ? 14.402 9.444 8.770 1.00 94.12 155 ALA A CA 1
ATOM 1228 C C . ALA A 1 155 ? 13.902 9.734 10.195 1.00 94.12 155 ALA A C 1
ATOM 1230 O O . ALA A 1 155 ? 12.743 10.058 10.429 1.00 94.12 155 ALA A O 1
ATOM 1231 N N . ASN A 1 156 ? 14.820 9.703 11.164 1.00 93.75 156 ASN A N 1
ATOM 1232 C CA . ASN A 1 156 ? 14.482 10.000 12.558 1.00 93.75 156 ASN A CA 1
ATOM 1233 C C . ASN A 1 156 ? 14.459 11.498 12.893 1.00 93.75 156 ASN A C 1
ATOM 1235 O O . ASN A 1 156 ? 15.218 12.286 12.311 1.00 93.75 156 ASN A O 1
ATOM 1239 N N . PHE A 1 157 ? 13.659 11.852 13.905 1.00 94.69 157 PHE A N 1
ATOM 1240 C CA . PHE A 1 157 ? 13.617 13.179 14.537 1.00 94.69 157 PHE A CA 1
ATOM 1241 C C . PHE A 1 157 ? 13.285 14.308 13.550 1.00 94.69 157 PHE A C 1
ATOM 1243 O O . PHE A 1 157 ? 13.947 15.350 13.502 1.00 94.69 157 PHE A O 1
ATOM 1250 N N . LYS A 1 158 ? 12.284 14.070 12.706 1.00 95.38 158 LYS A N 1
ATOM 1251 C CA . LYS A 1 158 ? 11.803 14.990 11.678 1.00 95.38 158 LYS A CA 1
ATOM 1252 C C . LYS A 1 158 ? 10.594 15.783 12.150 1.00 95.38 158 LYS A C 1
ATOM 1254 O O . LYS A 1 158 ? 9.839 15.348 13.009 1.00 95.38 158 LYS A O 1
ATOM 1259 N N . ASP A 1 159 ? 10.410 16.961 11.574 1.00 96.38 159 ASP A N 1
ATOM 1260 C CA . ASP A 1 159 ? 9.230 17.783 11.828 1.00 96.38 159 ASP A CA 1
ATOM 1261 C C . ASP A 1 159 ? 8.197 17.554 10.715 1.00 96.38 159 ASP A C 1
ATOM 1263 O O . ASP A 1 159 ? 8.560 17.321 9.560 1.00 96.38 159 ASP A O 1
ATOM 1267 N N . ASN A 1 160 ? 6.912 17.690 11.052 1.00 96.12 160 ASN A N 1
ATOM 1268 C CA . ASN A 1 160 ? 5.786 17.581 10.117 1.00 96.12 160 ASN A CA 1
ATOM 1269 C C . ASN A 1 160 ? 5.758 16.277 9.310 1.00 96.12 160 ASN A C 1
ATOM 1271 O O . ASN A 1 160 ? 5.596 16.322 8.087 1.00 96.12 160 ASN A O 1
ATOM 1275 N N . ALA A 1 161 ? 5.923 15.143 9.986 1.00 97.00 161 ALA A N 1
ATOM 1276 C CA . ALA A 1 161 ? 5.962 13.849 9.332 1.00 97.00 161 ALA A CA 1
ATOM 1277 C C . ALA A 1 161 ? 4.565 13.510 8.763 1.00 97.00 161 ALA A C 1
ATOM 1279 O O . ALA A 1 161 ? 3.535 13.642 9.440 1.00 97.00 161 ALA A O 1
ATOM 1280 N N . ALA A 1 162 ? 4.503 13.219 7.464 1.00 97.94 162 ALA A N 1
ATOM 1281 C CA . ALA A 1 162 ? 3.274 13.189 6.684 1.00 97.94 162 ALA A CA 1
ATOM 1282 C C . ALA A 1 162 ? 2.312 12.086 7.129 1.00 97.94 162 ALA A C 1
ATOM 1284 O O . ALA A 1 162 ? 1.109 12.350 7.252 1.00 97.94 162 ALA A O 1
ATOM 1285 N N . PHE A 1 163 ? 2.810 10.874 7.384 1.00 98.50 163 PHE A N 1
ATOM 1286 C CA . PHE A 1 163 ? 1.982 9.761 7.840 1.00 98.50 163 PHE A CA 1
ATOM 1287 C C . PHE A 1 163 ? 1.455 10.016 9.248 1.00 98.50 163 PHE A C 1
ATOM 1289 O O . PHE A 1 163 ? 0.248 9.883 9.488 1.00 98.50 163 PHE A O 1
ATOM 1296 N N . THR A 1 164 ? 2.311 10.478 10.159 1.00 97.94 164 THR A N 1
ATOM 1297 C CA . THR A 1 164 ? 1.909 10.838 11.520 1.00 97.94 164 THR A CA 1
ATOM 1298 C C . THR A 1 164 ? 0.838 11.933 11.524 1.00 97.94 164 THR A C 1
ATOM 1300 O O . THR A 1 164 ? -0.205 11.769 12.170 1.00 97.94 164 THR A O 1
ATOM 1303 N N . ASN A 1 165 ? 1.027 13.013 10.759 1.00 98.31 165 ASN A N 1
ATOM 1304 C CA . ASN A 1 165 ? 0.080 14.130 10.701 1.00 98.31 165 ASN A CA 1
ATOM 1305 C C . ASN A 1 165 ? -1.246 13.761 10.037 1.00 98.31 165 ASN A C 1
ATOM 1307 O O . ASN A 1 165 ? -2.319 14.129 10.535 1.00 98.31 165 ASN A O 1
ATOM 1311 N N . ALA A 1 166 ? -1.204 12.998 8.944 1.00 98.69 166 ALA A N 1
ATOM 1312 C CA . ALA A 1 166 ? -2.410 12.479 8.314 1.00 98.69 166 ALA A CA 1
ATOM 1313 C C . ALA A 1 166 ? -3.167 11.550 9.274 1.00 98.69 166 ALA A C 1
ATOM 1315 O O . ALA A 1 166 ? -4.382 11.690 9.447 1.00 98.69 166 ALA A O 1
ATOM 1316 N N . GLY A 1 167 ? -2.451 10.662 9.970 1.00 98.62 167 GLY A N 1
ATOM 1317 C CA . GLY A 1 167 ? -2.999 9.781 10.996 1.00 98.62 167 GLY A CA 1
ATOM 1318 C C . GLY A 1 167 ? -3.644 10.544 12.155 1.00 98.62 167 GLY A C 1
ATOM 1319 O O . GLY A 1 167 ? -4.739 10.180 12.595 1.00 98.62 167 GLY A O 1
ATOM 1320 N N . ALA A 1 168 ? -3.031 11.641 12.610 1.00 98.44 168 ALA A N 1
ATOM 1321 C CA . ALA A 1 168 ? -3.588 12.506 13.647 1.00 98.44 168 ALA A CA 1
ATOM 1322 C C . ALA A 1 168 ? -4.900 13.163 13.183 1.00 98.44 168 ALA A C 1
ATOM 1324 O O . ALA A 1 168 ? -5.902 13.122 13.904 1.00 98.44 168 ALA A O 1
ATOM 1325 N N . SER A 1 169 ? -4.933 13.699 11.954 1.00 98.69 169 SER A N 1
ATOM 1326 C CA . SER A 1 169 ? -6.151 14.255 11.343 1.00 98.69 169 SER A CA 1
ATOM 1327 C C . SER A 1 169 ? -7.271 13.214 11.260 1.00 98.69 169 SER A C 1
ATOM 1329 O O . SER A 1 169 ? -8.388 13.455 11.731 1.00 98.69 169 SER A O 1
ATOM 1331 N N . VAL A 1 170 ? -6.974 12.025 10.724 1.00 98.81 170 VAL A N 1
ATOM 1332 C CA . VAL A 1 170 ? -7.938 10.920 10.599 1.00 98.81 170 VAL A CA 1
ATOM 1333 C C . VAL A 1 170 ? -8.451 10.486 11.971 1.00 98.81 170 VAL A C 1
ATOM 1335 O O . VAL A 1 170 ? -9.660 10.329 12.156 1.00 98.81 170 VAL A O 1
ATOM 1338 N N . THR A 1 171 ? -7.568 10.356 12.959 1.00 98.81 171 THR A N 1
ATOM 1339 C CA . THR A 1 171 ? -7.936 9.972 14.326 1.00 98.81 171 THR A CA 1
ATOM 1340 C C . THR A 1 171 ? -8.862 10.998 14.972 1.00 98.81 171 THR A C 1
ATOM 1342 O O . THR A 1 171 ? -9.908 10.623 15.502 1.00 98.81 171 THR A O 1
ATOM 1345 N N . LEU A 1 172 ? -8.543 12.293 14.878 1.00 98.75 172 LEU A N 1
ATOM 1346 C CA . LEU A 1 172 ? -9.398 13.372 15.382 1.00 98.75 172 LEU A CA 1
ATOM 1347 C C . LEU A 1 172 ? -10.790 13.330 14.738 1.00 98.75 172 LEU A C 1
ATOM 1349 O O . LEU A 1 172 ? -11.797 13.366 15.448 1.00 98.75 172 LEU A O 1
ATOM 1353 N N . ARG A 1 173 ? -10.874 13.181 13.409 1.00 98.75 173 ARG A N 1
ATOM 1354 C CA . ARG A 1 173 ? -12.160 13.082 12.693 1.00 98.75 173 ARG A CA 1
ATOM 1355 C C . ARG A 1 173 ? -12.966 11.859 13.114 1.00 98.75 173 ARG A C 1
ATOM 1357 O O . ARG A 1 173 ? -14.160 11.983 13.389 1.00 98.75 173 ARG A O 1
ATOM 1364 N N . ASN A 1 174 ? -12.321 10.699 13.213 1.00 98.75 174 ASN A N 1
ATOM 1365 C CA . ASN A 1 174 ? -12.974 9.464 13.640 1.00 98.75 174 ASN A CA 1
ATOM 1366 C C . ASN A 1 174 ? -13.479 9.574 15.087 1.00 98.75 174 ASN A C 1
ATOM 1368 O O . ASN A 1 174 ? -14.596 9.147 15.375 1.00 98.75 174 ASN A O 1
ATOM 1372 N N . SER A 1 175 ? -12.720 10.204 15.989 1.00 98.75 175 SER A N 1
ATOM 1373 C CA . SER A 1 175 ? -13.144 10.475 17.369 1.00 98.75 175 SER A CA 1
ATOM 1374 C C . SER A 1 175 ? -14.338 11.432 17.445 1.00 98.75 175 SER A C 1
ATOM 1376 O O . SER A 1 175 ? -15.260 11.201 18.231 1.00 98.75 175 SER A O 1
ATOM 1378 N N . ILE A 1 176 ? -14.366 12.487 16.621 1.00 98.75 176 ILE A N 1
ATOM 1379 C CA . ILE A 1 176 ? -15.508 13.415 16.525 1.00 98.75 176 ILE A CA 1
ATOM 1380 C C . ILE A 1 176 ? -16.767 12.667 16.066 1.00 98.75 176 ILE A C 1
ATOM 1382 O O . ILE A 1 176 ? -17.830 12.792 16.682 1.00 98.75 176 ILE A O 1
ATOM 1386 N N . GLU A 1 177 ? -16.657 11.859 15.010 1.00 98.62 177 GLU A N 1
ATOM 1387 C CA . GLU A 1 177 ? -17.794 11.100 14.485 1.00 98.62 177 GLU A CA 1
ATOM 1388 C C . GLU A 1 177 ? -18.254 10.015 15.473 1.00 98.62 177 GLU A C 1
ATOM 1390 O O . GLU A 1 177 ? -19.454 9.865 15.706 1.00 98.62 177 GLU A O 1
ATOM 1395 N N . ALA A 1 178 ? -17.330 9.319 16.141 1.00 98.69 178 ALA A N 1
ATOM 1396 C CA . ALA A 1 178 ? -17.657 8.369 17.203 1.00 98.69 178 ALA A CA 1
ATOM 1397 C C . ALA A 1 178 ? -18.448 9.037 18.343 1.00 98.69 178 ALA A C 1
ATOM 1399 O O . ALA A 1 178 ? -19.492 8.523 18.751 1.00 98.69 178 ALA A O 1
ATOM 1400 N N . ALA A 1 179 ? -18.016 10.215 18.808 1.00 98.69 179 ALA A N 1
ATOM 1401 C CA . ALA A 1 179 ? -18.722 10.970 19.845 1.00 98.69 179 ALA A CA 1
ATOM 1402 C C . ALA A 1 179 ? -20.146 11.354 19.411 1.00 98.69 179 ALA A C 1
ATOM 1404 O O . ALA A 1 179 ? -21.098 11.231 20.185 1.00 98.69 179 ALA A O 1
ATOM 1405 N N . LYS A 1 180 ? -20.315 11.772 18.153 1.00 98.44 180 LYS A N 1
ATOM 1406 C CA . LYS A 1 180 ? -21.625 12.081 17.567 1.00 98.44 180 LYS A CA 1
ATOM 1407 C C . LYS A 1 180 ? -22.532 10.852 17.499 1.00 98.44 180 LYS A C 1
ATOM 1409 O O . LYS A 1 180 ? -23.696 10.932 17.884 1.00 98.44 180 LYS A O 1
ATOM 1414 N N . ILE A 1 181 ? -22.008 9.705 17.072 1.00 98.44 181 ILE A N 1
ATOM 1415 C CA . ILE A 1 181 ? -22.749 8.435 17.003 1.00 98.44 181 ILE A CA 1
ATOM 1416 C C . ILE A 1 181 ? -23.231 7.969 18.384 1.00 98.44 181 ILE A C 1
ATOM 1418 O O . ILE A 1 181 ? -24.306 7.361 18.489 1.00 98.44 181 ILE A O 1
ATOM 1422 N N . LEU A 1 182 ? -22.434 8.242 19.418 1.00 98.56 182 LEU A N 1
ATOM 1423 C CA . LEU A 1 182 ? -22.723 7.936 20.818 1.00 98.56 182 LEU A CA 1
ATOM 1424 C C . LEU A 1 182 ? -23.604 8.992 21.510 1.00 98.56 182 LEU A C 1
ATOM 1426 O O . LEU A 1 182 ? -24.064 8.751 22.623 1.00 98.56 182 LEU A O 1
ATOM 1430 N N . GLY A 1 183 ? -23.869 10.137 20.872 1.00 98.25 183 GLY A N 1
ATOM 1431 C CA . GLY A 1 183 ? -24.654 11.225 21.466 1.00 98.25 183 GLY A CA 1
ATOM 1432 C C . GLY A 1 183 ? -23.919 11.993 22.570 1.00 98.25 183 GLY A C 1
ATOM 1433 O O . GLY A 1 183 ? -24.561 12.579 23.435 1.00 98.25 183 GLY A O 1
ATOM 1434 N N . ILE A 1 184 ? -22.584 11.992 22.545 1.00 97.81 184 ILE A N 1
ATOM 1435 C CA . ILE A 1 184 ? -21.705 12.605 23.555 1.00 97.81 184 ILE A CA 1
ATOM 1436 C C . ILE A 1 184 ? -20.797 13.686 22.956 1.00 97.81 184 ILE A C 1
ATOM 1438 O O . ILE A 1 184 ? -19.707 13.935 23.460 1.00 97.81 184 ILE A O 1
ATOM 1442 N N . SER A 1 185 ? -21.231 14.359 21.885 1.00 96.62 185 SER A N 1
ATOM 1443 C CA . SER A 1 185 ? -20.452 15.417 21.215 1.00 96.62 185 SER A CA 1
ATOM 1444 C C . SER A 1 185 ? -20.011 16.557 22.141 1.00 96.62 185 SER A C 1
ATOM 1446 O O . SER A 1 185 ? -19.047 17.246 21.834 1.00 96.62 185 SER A O 1
ATOM 1448 N N . SER A 1 186 ? -20.664 16.748 23.293 1.00 94.56 186 SER A N 1
ATOM 1449 C CA . SER A 1 186 ? -20.227 17.699 24.325 1.00 94.56 186 SER A CA 1
ATOM 1450 C C . SER A 1 186 ? -18.886 17.338 24.977 1.00 94.56 186 SER A C 1
ATOM 1452 O O . SER A 1 186 ? -18.300 18.181 25.645 1.00 94.56 186 SER A O 1
ATOM 1454 N N . LEU A 1 187 ? -18.411 16.096 24.822 1.00 90.56 187 LEU A N 1
ATOM 1455 C CA . LEU A 1 187 ? -17.111 15.628 25.318 1.00 90.56 187 LEU A CA 1
ATOM 1456 C C . LEU A 1 187 ? -15.972 15.840 24.313 1.00 90.56 187 LEU A C 1
ATOM 1458 O O . LEU A 1 187 ? -14.819 15.558 24.637 1.00 90.56 187 LEU A O 1
ATOM 1462 N N . THR A 1 188 ? -16.284 16.307 23.104 1.00 94.62 188 THR A N 1
ATOM 1463 C CA . THR A 1 188 ? -15.313 16.600 22.051 1.00 94.62 188 THR A CA 1
ATOM 1464 C C . THR A 1 188 ? -14.753 18.015 22.244 1.00 94.62 188 THR A C 1
ATOM 1466 O O . THR A 1 188 ? -15.521 18.978 22.180 1.00 94.62 188 THR A O 1
ATOM 1469 N N . PRO A 1 189 ? -13.434 18.181 22.446 1.00 94.94 189 PRO A N 1
ATOM 1470 C CA . PRO A 1 189 ? -12.795 19.493 22.444 1.00 94.94 189 PRO A CA 1
ATOM 1471 C C . PRO A 1 189 ? -13.059 20.270 21.147 1.00 94.94 189 PRO A C 1
ATOM 1473 O O . PRO A 1 189 ? -12.975 19.727 20.044 1.00 94.94 189 PRO A O 1
ATOM 1476 N N . SER A 1 190 ? -13.363 21.563 21.272 1.00 93.38 190 SER A N 1
ATOM 1477 C CA . SER A 1 190 ? -13.762 22.409 20.137 1.00 93.38 190 SER A CA 1
ATOM 1478 C C . SER A 1 190 ? -12.654 22.609 19.097 1.00 93.38 190 SER A C 1
ATOM 1480 O O . SER A 1 190 ? -12.950 22.791 17.918 1.00 93.38 190 SER A O 1
ATOM 1482 N N . ASN A 1 191 ? -11.387 22.534 19.509 1.00 94.12 191 ASN A N 1
ATOM 1483 C CA . ASN A 1 191 ? -10.220 22.722 18.646 1.00 94.12 191 ASN A CA 1
ATOM 1484 C C . ASN A 1 191 ? -9.859 21.491 17.798 1.00 94.12 191 ASN A C 1
ATOM 1486 O O . ASN A 1 191 ? -9.040 21.612 16.897 1.00 94.12 191 ASN A O 1
ATOM 1490 N N . TRP A 1 192 ? -10.441 20.313 18.047 1.00 97.00 192 TRP A N 1
ATOM 1491 C CA . TRP A 1 192 ? -10.086 19.101 17.297 1.00 97.00 192 TRP A CA 1
ATOM 1492 C C . TRP A 1 192 ? -10.389 19.193 15.804 1.00 97.00 192 TRP A C 1
ATOM 1494 O O . TRP A 1 192 ? -9.614 18.695 14.995 1.00 97.00 192 TRP A O 1
ATOM 1504 N N . SER A 1 193 ? -11.506 19.829 15.444 1.00 97.00 193 SER A N 1
ATOM 1505 C CA . SER A 1 193 ? -11.862 20.051 14.038 1.00 97.00 193 SER A CA 1
ATOM 1506 C C . SER A 1 193 ? -10.846 20.958 13.339 1.00 97.00 193 SER A C 1
ATOM 1508 O O . SER A 1 193 ? -10.326 20.585 12.295 1.00 97.00 193 SER A O 1
ATOM 1510 N N . ASP A 1 194 ? -10.486 22.075 13.976 1.00 96.75 194 ASP A N 1
ATOM 1511 C CA . ASP A 1 194 ? -9.485 23.024 13.477 1.00 96.75 194 ASP A CA 1
ATOM 1512 C C . ASP A 1 194 ? -8.113 22.361 13.274 1.00 96.75 194 ASP A C 1
ATOM 1514 O O . ASP A 1 194 ? -7.498 22.520 12.223 1.00 96.75 194 ASP A O 1
ATOM 1518 N N . ILE A 1 195 ? -7.666 21.537 14.231 1.00 97.50 195 ILE A N 1
ATOM 1519 C CA . ILE A 1 195 ? -6.419 20.771 14.093 1.00 97.50 195 ILE A CA 1
ATOM 1520 C C . ILE A 1 195 ? -6.517 19.788 12.924 1.00 97.50 195 ILE A C 1
ATOM 1522 O O . ILE A 1 195 ? -5.631 19.752 12.078 1.00 97.50 195 ILE A O 1
ATOM 1526 N N . ALA A 1 196 ? -7.589 18.999 12.845 1.00 97.88 196 ALA A N 1
ATOM 1527 C CA . ALA A 1 196 ? -7.737 18.002 11.789 1.00 97.88 196 ALA A CA 1
ATOM 1528 C C . ALA A 1 196 ? -7.818 18.619 10.382 1.00 97.88 196 ALA A C 1
ATOM 1530 O O . ALA A 1 196 ? -7.411 17.978 9.409 1.00 97.88 196 ALA A O 1
ATOM 1531 N N . ASP A 1 197 ? -8.365 19.829 10.261 1.00 96.62 197 ASP A N 1
ATOM 1532 C CA . ASP A 1 197 ? -8.479 20.564 9.000 1.00 96.62 197 ASP A CA 1
ATOM 1533 C C . ASP A 1 197 ? -7.173 21.277 8.609 1.00 96.62 197 ASP A C 1
ATOM 1535 O O . ASP A 1 197 ? -6.923 21.446 7.416 1.00 96.62 197 ASP A O 1
ATOM 1539 N N . ASN A 1 198 ? -6.341 21.671 9.581 1.00 96.81 198 ASN A N 1
ATOM 1540 C CA . ASN A 1 198 ? -5.198 22.562 9.350 1.00 96.81 198 ASN A CA 1
ATOM 1541 C C . ASN A 1 198 ? -3.830 22.022 9.819 1.00 96.81 198 ASN A C 1
ATOM 1543 O O . ASN A 1 198 ? -2.851 22.774 9.828 1.00 96.81 198 ASN A O 1
ATOM 1547 N N . ILE A 1 199 ? -3.724 20.750 10.216 1.00 97.31 199 ILE A N 1
ATOM 1548 C CA . ILE A 1 199 ? -2.425 20.107 10.472 1.00 97.31 199 ILE A CA 1
ATOM 1549 C C . ILE A 1 199 ? -1.612 19.990 9.176 1.00 97.31 199 ILE A C 1
ATOM 1551 O O . ILE A 1 199 ? -2.155 19.734 8.101 1.00 97.31 199 ILE A O 1
ATOM 1555 N N . ALA A 1 200 ? -0.308 20.240 9.269 1.00 96.19 200 ALA A N 1
ATOM 1556 C CA . ALA A 1 200 ? 0.571 20.349 8.118 1.00 96.19 200 ALA A CA 1
ATOM 1557 C C . ALA A 1 200 ? 0.731 19.012 7.380 1.00 96.19 200 ALA A C 1
ATOM 1559 O O . ALA A 1 200 ? 1.208 18.033 7.947 1.00 96.19 200 ALA A O 1
ATOM 1560 N N . ILE A 1 201 ? 0.403 19.022 6.086 1.00 97.00 201 ILE A N 1
ATOM 1561 C CA . ILE A 1 201 ? 0.826 18.021 5.103 1.00 97.00 201 ILE A CA 1
ATOM 1562 C C . ILE A 1 201 ? 1.589 18.774 4.020 1.00 97.00 201 ILE A C 1
ATOM 1564 O O . ILE A 1 201 ? 1.038 19.671 3.369 1.00 97.00 201 ILE A O 1
ATOM 1568 N N . LEU A 1 202 ? 2.870 18.455 3.879 1.00 96.69 202 LEU A N 1
ATOM 1569 C CA . LEU A 1 202 ? 3.783 19.167 2.997 1.00 96.69 202 LEU A CA 1
ATOM 1570 C C . LEU A 1 202 ? 3.749 18.559 1.593 1.00 96.69 202 LEU A C 1
ATOM 1572 O O . LEU A 1 202 ? 3.576 17.357 1.425 1.00 96.69 202 LEU A O 1
ATOM 1576 N N . TYR A 1 203 ? 3.902 19.404 0.576 1.00 97.25 203 TYR A N 1
ATOM 1577 C CA . TYR A 1 203 ? 3.889 18.996 -0.827 1.00 97.25 203 TYR A CA 1
ATOM 1578 C C . TYR A 1 203 ? 5.025 19.681 -1.577 1.00 97.25 203 TYR A C 1
ATOM 1580 O O . TYR A 1 203 ? 5.297 20.861 -1.344 1.00 97.25 203 TYR A O 1
ATOM 1588 N N . ASP A 1 204 ? 5.623 18.981 -2.538 1.00 96.06 204 ASP A N 1
ATOM 1589 C CA . ASP A 1 204 ? 6.432 19.641 -3.556 1.00 96.06 204 ASP A CA 1
ATOM 1590 C C . ASP A 1 204 ? 5.533 20.540 -4.416 1.00 96.06 204 ASP A C 1
ATOM 1592 O O . ASP A 1 204 ? 4.503 20.115 -4.951 1.00 96.06 204 ASP A O 1
ATOM 1596 N N . ASN A 1 205 ? 5.935 21.802 -4.567 1.00 92.00 205 ASN A N 1
ATOM 1597 C CA . ASN A 1 205 ? 5.128 22.817 -5.245 1.00 92.00 205 ASN A CA 1
ATOM 1598 C C . ASN A 1 205 ? 4.931 22.543 -6.745 1.00 92.00 205 ASN A C 1
ATOM 1600 O O . ASN A 1 205 ? 3.999 23.081 -7.341 1.00 92.00 205 ASN A O 1
ATOM 1604 N N . SER A 1 206 ? 5.815 21.761 -7.370 1.00 91.75 206 SER A N 1
ATOM 1605 C CA . SER A 1 206 ? 5.803 21.517 -8.814 1.00 91.75 206 SER A CA 1
ATOM 1606 C C . SER A 1 206 ? 5.127 20.197 -9.181 1.00 91.75 206 SER A C 1
ATOM 1608 O O . SER A 1 206 ? 4.334 20.153 -10.122 1.00 91.75 206 SER A O 1
ATOM 1610 N N . SER A 1 207 ? 5.409 19.129 -8.436 1.00 93.50 207 SER A N 1
ATOM 1611 C CA . SER A 1 207 ? 4.926 17.777 -8.726 1.00 93.50 207 SER A CA 1
ATOM 1612 C C . SER A 1 207 ? 3.638 17.419 -7.975 1.00 93.50 207 SER A C 1
ATOM 1614 O O . SER A 1 207 ? 2.953 16.466 -8.360 1.00 93.50 207 SER A O 1
ATOM 1616 N N . ASN A 1 208 ? 3.281 18.192 -6.939 1.00 96.38 208 ASN A N 1
ATOM 1617 C CA . ASN A 1 208 ? 2.217 17.882 -5.978 1.00 96.38 208 ASN A CA 1
ATOM 1618 C C . ASN A 1 208 ? 2.391 16.527 -5.276 1.00 96.38 208 ASN A C 1
ATOM 1620 O O . ASN A 1 208 ? 1.402 15.964 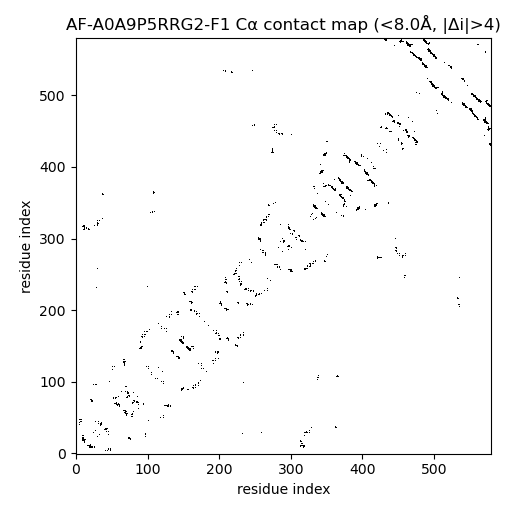-4.809 1.00 96.38 208 ASN A O 1
ATOM 1624 N N . ILE A 1 209 ? 3.620 16.014 -5.215 1.00 97.81 209 ILE A N 1
ATOM 1625 C CA . ILE A 1 209 ? 3.954 14.836 -4.417 1.00 97.81 209 ILE A CA 1
ATOM 1626 C C . ILE A 1 209 ? 4.009 15.247 -2.949 1.00 97.81 209 ILE A C 1
ATOM 1628 O O . ILE A 1 209 ? 4.539 16.317 -2.631 1.00 97.81 209 ILE A O 1
ATOM 1632 N N . VAL A 1 210 ? 3.445 14.424 -2.071 1.00 98.25 210 VAL A N 1
ATOM 1633 C CA . VAL A 1 210 ? 3.550 14.607 -0.620 1.00 98.25 210 VAL A CA 1
ATOM 1634 C C . VAL A 1 210 ? 5.014 14.456 -0.211 1.00 98.25 210 VAL A C 1
ATOM 1636 O O . VAL A 1 210 ? 5.674 13.490 -0.582 1.00 98.25 210 VAL A O 1
ATOM 1639 N N . LEU A 1 211 ? 5.529 15.422 0.545 1.00 97.81 211 LEU A N 1
ATOM 1640 C CA . LEU A 1 211 ? 6.842 15.311 1.171 1.00 97.81 211 LEU A CA 1
ATOM 1641 C C . LEU A 1 211 ? 6.687 14.523 2.466 1.00 97.81 211 LEU A C 1
ATOM 1643 O O . LEU A 1 211 ? 5.808 14.847 3.259 1.00 97.81 211 LEU A O 1
ATOM 1647 N N . GLU A 1 212 ? 7.553 13.540 2.686 1.00 96.75 212 GLU A N 1
ATOM 1648 C CA . GLU A 1 212 ? 7.501 12.673 3.870 1.00 96.75 212 GLU A CA 1
ATOM 1649 C C . GLU A 1 212 ? 7.645 13.453 5.180 1.00 96.75 212 GLU A C 1
ATOM 1651 O O . GLU A 1 212 ? 6.987 13.153 6.165 1.00 96.75 212 GLU A O 1
ATOM 1656 N N . TYR A 1 213 ? 8.466 14.502 5.176 1.00 96.69 213 TYR A N 1
ATOM 1657 C CA . TYR A 1 213 ? 8.705 15.366 6.324 1.00 96.69 213 TYR A CA 1
ATOM 1658 C C . TYR A 1 213 ? 9.297 16.716 5.888 1.00 96.69 213 TYR A C 1
ATOM 1660 O O . TYR A 1 213 ? 9.641 16.927 4.718 1.00 96.69 213 TYR A O 1
ATOM 1668 N N . ASP A 1 214 ? 9.453 17.649 6.831 1.00 95.88 214 ASP A N 1
ATOM 1669 C CA . ASP A 1 214 ? 10.065 18.955 6.570 1.00 95.88 214 ASP A CA 1
ATOM 1670 C C . ASP A 1 214 ? 11.533 18.831 6.116 1.00 95.88 214 ASP A C 1
ATOM 1672 O O . ASP A 1 214 ? 12.386 18.251 6.792 1.00 95.88 214 ASP A O 1
ATOM 1676 N N . GLY A 1 215 ? 11.836 19.385 4.943 1.00 93.69 215 GLY A N 1
ATOM 1677 C CA . GLY A 1 215 ? 13.151 19.289 4.311 1.00 93.69 215 GLY A CA 1
ATOM 1678 C C . GLY A 1 215 ? 13.414 17.985 3.548 1.00 93.69 215 GLY A C 1
ATOM 1679 O O . GLY A 1 215 ? 14.550 17.776 3.113 1.00 93.69 215 GLY A O 1
ATOM 1680 N N . PHE A 1 216 ? 12.411 17.119 3.353 1.00 95.56 216 PHE A N 1
ATOM 1681 C CA . PHE A 1 216 ? 12.546 15.940 2.491 1.00 95.56 216 PHE A CA 1
ATOM 1682 C C . PHE A 1 216 ? 12.938 16.344 1.059 1.00 95.56 216 PHE A C 1
ATOM 1684 O O . PHE A 1 216 ? 12.320 17.214 0.443 1.00 95.56 216 PHE A O 1
ATOM 1691 N N . ASN A 1 217 ? 13.985 15.711 0.529 1.00 92.00 217 ASN A N 1
ATOM 1692 C CA . ASN A 1 217 ? 14.613 16.076 -0.745 1.00 92.00 217 ASN A CA 1
ATOM 1693 C C . ASN A 1 217 ? 14.981 14.857 -1.618 1.00 92.00 217 ASN A C 1
ATOM 1695 O O . ASN A 1 217 ? 15.746 14.996 -2.573 1.00 92.00 217 ASN A O 1
ATOM 1699 N N . ALA A 1 218 ? 14.465 13.670 -1.276 1.00 87.88 218 ALA A N 1
ATOM 1700 C CA . ALA A 1 218 ? 14.679 12.412 -1.995 1.00 87.88 218 ALA A CA 1
ATOM 1701 C C . ALA A 1 218 ? 16.141 11.932 -2.127 1.00 87.88 218 ALA A C 1
ATOM 1703 O O . ALA A 1 218 ? 16.429 11.111 -2.997 1.00 87.88 218 ALA A O 1
ATOM 1704 N N . THR A 1 219 ? 17.086 12.429 -1.317 1.00 86.88 219 THR A N 1
ATOM 1705 C CA . THR A 1 219 ? 18.499 12.001 -1.422 1.00 86.88 219 THR A CA 1
ATOM 1706 C C . THR A 1 219 ? 18.815 10.712 -0.669 1.00 86.88 219 THR A C 1
ATOM 1708 O O . THR A 1 219 ? 19.880 10.135 -0.877 1.00 86.88 219 THR A O 1
ATOM 1711 N N . THR A 1 220 ? 17.919 10.279 0.214 1.00 85.75 220 THR A N 1
ATOM 1712 C CA . THR A 1 220 ? 18.063 9.062 1.017 1.00 85.75 220 THR A CA 1
ATOM 1713 C C . THR A 1 220 ? 16.959 8.083 0.619 1.00 85.75 220 THR A C 1
ATOM 1715 O O . THR A 1 220 ? 15.830 8.531 0.410 1.00 85.75 220 THR A O 1
ATOM 1718 N N . PRO A 1 221 ? 17.256 6.776 0.489 1.00 91.06 221 PRO A N 1
ATOM 1719 C CA . PRO A 1 221 ? 16.223 5.768 0.292 1.00 91.06 221 PRO A CA 1
ATOM 1720 C C . PRO A 1 221 ? 15.243 5.734 1.465 1.00 91.06 221 PRO A C 1
ATOM 1722 O O . PRO A 1 221 ? 15.654 5.932 2.604 1.00 91.06 221 PRO A O 1
ATOM 1725 N N . VAL A 1 222 ? 13.992 5.399 1.175 1.00 94.44 222 VAL A N 1
ATOM 1726 C CA . VAL A 1 222 ? 12.915 5.247 2.162 1.00 94.44 222 VAL A CA 1
ATOM 1727 C C . VAL A 1 222 ? 12.890 3.798 2.649 1.00 94.44 222 VAL A C 1
ATOM 1729 O O . VAL A 1 222 ? 12.866 2.878 1.831 1.00 94.44 222 VAL A O 1
ATOM 1732 N N . LYS A 1 223 ? 12.933 3.534 3.958 1.00 94.75 223 LYS A N 1
ATOM 1733 C CA . LYS A 1 223 ? 13.037 2.164 4.501 1.00 94.75 223 LYS A CA 1
ATOM 1734 C C . LYS A 1 223 ? 11.865 1.268 4.087 1.00 94.75 223 LYS A C 1
ATOM 1736 O O . LYS A 1 223 ? 12.077 0.100 3.752 1.00 94.75 223 LYS A O 1
ATOM 1741 N N . GLN A 1 224 ? 10.639 1.786 4.151 1.00 95.12 224 GLN A N 1
ATOM 1742 C CA . GLN A 1 224 ? 9.401 1.027 3.953 1.00 95.12 224 GLN A CA 1
ATOM 1743 C C . GLN A 1 224 ? 8.231 1.921 3.522 1.00 95.12 224 GLN A C 1
ATOM 1745 O O . GLN A 1 224 ? 8.387 3.122 3.348 1.00 95.12 224 GLN A O 1
ATOM 1750 N N . ALA A 1 225 ? 7.047 1.334 3.321 1.00 97.12 225 ALA A N 1
ATOM 1751 C CA . ALA A 1 225 ? 5.844 2.098 2.989 1.00 97.12 225 ALA A CA 1
ATOM 1752 C C . ALA A 1 225 ? 5.560 3.173 4.053 1.00 97.12 225 ALA A C 1
ATOM 1754 O O . ALA A 1 225 ? 5.382 2.837 5.220 1.00 97.12 225 ALA A O 1
ATOM 1755 N N . ASP A 1 226 ? 5.485 4.430 3.610 1.00 97.69 226 ASP A N 1
ATOM 1756 C CA . ASP A 1 226 ? 5.277 5.605 4.459 1.00 97.69 226 ASP A CA 1
ATOM 1757 C C . ASP A 1 226 ? 4.169 6.500 3.882 1.00 97.69 226 ASP A C 1
ATOM 1759 O O . ASP A 1 226 ? 2.990 6.279 4.153 1.00 97.69 226 ASP A O 1
ATOM 1763 N N . VAL A 1 227 ? 4.499 7.408 2.954 1.00 98.06 227 VAL A N 1
ATOM 1764 C CA . VAL A 1 227 ? 3.513 8.296 2.315 1.00 98.06 227 VAL A CA 1
ATOM 1765 C C . VAL A 1 227 ? 2.387 7.526 1.620 1.00 98.06 227 VAL A C 1
ATOM 1767 O O . VAL A 1 227 ? 1.235 7.957 1.617 1.00 98.06 227 VAL A O 1
ATOM 1770 N N . VAL A 1 228 ? 2.679 6.357 1.048 1.00 97.81 228 VAL A N 1
ATOM 1771 C CA . VAL A 1 228 ? 1.647 5.519 0.415 1.00 97.81 228 VAL A CA 1
ATOM 1772 C C . VAL A 1 228 ? 0.597 5.027 1.424 1.00 97.81 228 VAL A C 1
ATOM 1774 O O . VAL A 1 228 ? -0.561 4.846 1.059 1.00 97.81 228 VAL A O 1
ATOM 1777 N N . LEU A 1 229 ? 0.927 4.944 2.721 1.00 98.62 229 LEU A N 1
ATOM 1778 C CA . LEU A 1 229 ? -0.032 4.577 3.766 1.00 98.62 229 LEU A CA 1
ATOM 1779 C C . LEU A 1 229 ? -1.135 5.631 3.989 1.00 98.62 229 LEU A C 1
ATOM 1781 O O . LEU A 1 229 ? -2.183 5.313 4.570 1.00 98.62 229 LEU A O 1
ATOM 1785 N N . LEU A 1 230 ? -0.952 6.869 3.500 1.00 98.69 230 LEU A N 1
ATOM 1786 C CA . LEU A 1 230 ? -2.018 7.881 3.473 1.00 98.69 230 LEU A CA 1
ATOM 1787 C C . LEU A 1 230 ? -3.198 7.414 2.612 1.00 98.69 230 LEU A C 1
ATOM 1789 O O . LEU A 1 230 ? -4.344 7.709 2.944 1.00 98.69 230 LEU A O 1
ATOM 1793 N N . ILE A 1 231 ? -2.940 6.669 1.533 1.00 98.31 231 ILE A N 1
ATOM 1794 C CA . ILE A 1 231 ? -3.970 6.180 0.608 1.00 98.31 231 ILE A CA 1
ATOM 1795 C C . ILE A 1 231 ? -4.684 4.982 1.241 1.00 98.31 231 ILE A C 1
ATOM 1797 O O . ILE A 1 231 ? -5.900 5.019 1.460 1.00 98.31 231 ILE A O 1
ATOM 1801 N N . TYR A 1 232 ? -3.930 3.947 1.612 1.00 98.31 232 TYR A N 1
ATOM 1802 C CA . TYR A 1 232 ? -4.406 2.822 2.406 1.00 98.31 232 TYR A CA 1
ATOM 1803 C C . TYR A 1 232 ? -3.391 2.480 3.505 1.00 98.31 232 TYR A C 1
ATOM 1805 O O . TYR A 1 232 ? -2.238 2.222 3.183 1.00 98.31 232 TYR A O 1
ATOM 1813 N N . PRO A 1 233 ? -3.800 2.381 4.784 1.00 97.81 233 PRO A N 1
ATOM 1814 C CA . PRO A 1 233 ? -5.179 2.232 5.253 1.00 97.81 233 PRO A CA 1
ATOM 1815 C C . PRO A 1 233 ? -5.867 3.523 5.716 1.00 97.81 233 PRO A C 1
ATOM 1817 O O . PRO A 1 233 ? -7.039 3.454 6.093 1.00 97.81 233 PRO A O 1
ATOM 1820 N N . LEU A 1 234 ? -5.184 4.675 5.720 1.00 98.38 234 LEU A N 1
ATOM 1821 C CA . LEU A 1 234 ? -5.739 5.905 6.304 1.00 98.38 234 LEU A CA 1
ATOM 1822 C C . LEU A 1 234 ? -6.917 6.485 5.513 1.00 98.38 234 LEU A C 1
ATOM 1824 O O . LEU A 1 234 ? -7.789 7.120 6.108 1.00 98.38 234 LEU A O 1
ATOM 1828 N N . GLU A 1 235 ? -6.957 6.263 4.195 1.00 97.94 235 GLU A N 1
ATOM 1829 C CA . GLU A 1 235 ? -7.916 6.895 3.280 1.00 97.94 235 GLU A CA 1
ATOM 1830 C C . GLU A 1 235 ? -7.898 8.437 3.397 1.00 97.94 235 GLU A C 1
ATOM 1832 O O . GLU A 1 235 ? -8.931 9.106 3.286 1.00 97.94 235 GLU A O 1
ATOM 1837 N N . PHE A 1 236 ? -6.712 9.005 3.646 1.00 98.38 236 PHE A N 1
ATOM 1838 C CA . PHE A 1 236 ? -6.480 10.440 3.734 1.00 98.38 236 PHE A CA 1
ATOM 1839 C C . PHE A 1 236 ? -6.446 11.061 2.326 1.00 98.38 236 PHE A C 1
ATOM 1841 O O . PHE A 1 236 ? -5.762 10.553 1.433 1.00 98.38 236 PHE A O 1
ATOM 1848 N N . PRO A 1 237 ? -7.168 12.169 2.083 1.00 96.75 237 PRO A N 1
ATOM 1849 C CA . PRO A 1 237 ? -7.198 12.794 0.768 1.00 96.75 237 PRO A CA 1
ATOM 1850 C C . PRO A 1 237 ? -5.858 13.467 0.437 1.00 96.75 237 PRO A C 1
ATOM 1852 O O . PRO A 1 237 ? -5.494 14.479 1.034 1.00 96.75 237 PRO A O 1
ATOM 1855 N N . VAL A 1 238 ? -5.162 12.945 -0.574 1.00 96.62 238 VAL A N 1
ATOM 1856 C CA . VAL A 1 238 ? -3.928 13.523 -1.133 1.00 96.62 238 VAL A CA 1
ATOM 1857 C C . VAL A 1 238 ? -4.160 14.096 -2.534 1.00 96.62 238 VAL A C 1
ATOM 1859 O O . VAL A 1 238 ? -5.101 13.714 -3.234 1.00 96.62 238 VAL A O 1
ATOM 1862 N N . ARG A 1 239 ? -3.314 15.045 -2.956 1.00 97.06 239 ARG A N 1
ATOM 1863 C CA . ARG A 1 239 ? -3.480 15.769 -4.234 1.00 97.06 239 ARG A CA 1
ATOM 1864 C C . ARG A 1 239 ? -3.162 14.916 -5.462 1.00 97.06 239 ARG A C 1
ATOM 1866 O O . ARG A 1 239 ? -3.835 15.064 -6.481 1.00 97.06 239 ARG A O 1
ATOM 1873 N N . ASN A 1 240 ? -2.141 14.062 -5.386 1.00 96.88 240 ASN A N 1
ATOM 1874 C CA . ASN A 1 240 ? -1.654 13.272 -6.515 1.00 96.88 240 ASN A CA 1
ATOM 1875 C C . ASN A 1 240 ? -1.288 11.833 -6.094 1.00 96.88 240 ASN A C 1
ATOM 1877 O O . ASN A 1 240 ? -0.131 11.437 -6.219 1.00 96.88 240 ASN A O 1
ATOM 1881 N N . PRO A 1 241 ? -2.268 11.008 -5.672 1.00 96.94 241 PRO A N 1
ATOM 1882 C CA . PRO A 1 241 ? -1.993 9.684 -5.099 1.00 96.94 241 PRO A CA 1
ATOM 1883 C C . PRO A 1 241 ? -1.240 8.743 -6.053 1.00 96.94 241 PRO A C 1
ATOM 1885 O O . PRO A 1 241 ? -0.434 7.926 -5.624 1.00 96.94 241 PRO A O 1
ATOM 1888 N N . LYS A 1 242 ? -1.462 8.862 -7.371 1.00 94.88 242 LYS A N 1
ATOM 1889 C CA . LYS A 1 242 ? -0.692 8.104 -8.374 1.00 94.88 242 LYS A CA 1
ATOM 1890 C C . LYS A 1 242 ? 0.757 8.571 -8.481 1.00 94.88 242 LYS A C 1
ATOM 1892 O O . LYS A 1 242 ? 1.638 7.743 -8.683 1.00 94.88 242 LYS A O 1
ATOM 1897 N N . GLY A 1 243 ? 0.985 9.881 -8.407 1.00 95.81 243 GLY A N 1
ATOM 1898 C CA . GLY A 1 243 ? 2.327 10.453 -8.388 1.00 95.81 243 GLY A CA 1
ATOM 1899 C C . GLY A 1 243 ? 3.089 10.046 -7.133 1.00 95.81 243 GLY A C 1
ATOM 1900 O O . GLY A 1 243 ? 4.243 9.648 -7.256 1.00 95.81 243 GLY A O 1
ATOM 1901 N N . ASP A 1 244 ? 2.421 10.065 -5.977 1.00 97.50 244 ASP A N 1
ATOM 1902 C CA . ASP A 1 244 ? 2.965 9.583 -4.704 1.00 97.50 244 ASP A CA 1
ATOM 1903 C C . ASP A 1 244 ? 3.374 8.105 -4.827 1.00 97.50 244 ASP A C 1
ATOM 1905 O O . ASP A 1 244 ? 4.541 7.770 -4.636 1.00 97.50 244 ASP A O 1
ATOM 1909 N N . LEU A 1 245 ? 2.458 7.233 -5.273 1.00 96.62 245 LEU A N 1
ATOM 1910 C CA . LEU A 1 245 ? 2.737 5.807 -5.482 1.00 96.62 245 LEU A CA 1
ATOM 1911 C C . LEU A 1 245 ? 3.928 5.576 -6.432 1.00 96.62 245 LEU A C 1
ATOM 1913 O O . LEU A 1 245 ? 4.827 4.797 -6.123 1.00 96.62 245 LEU A O 1
ATOM 1917 N N . ALA A 1 246 ? 3.962 6.265 -7.576 1.00 94.94 246 ALA A N 1
ATOM 1918 C CA . ALA A 1 246 ? 5.024 6.102 -8.567 1.00 94.94 246 ALA A CA 1
ATOM 1919 C C . ALA A 1 246 ? 6.388 6.613 -8.077 1.00 94.94 246 ALA A C 1
ATOM 1921 O O . ALA A 1 246 ? 7.415 6.008 -8.380 1.00 94.94 246 ALA A O 1
ATOM 1922 N N . PHE A 1 247 ? 6.414 7.718 -7.330 1.00 96.06 247 PHE A N 1
ATOM 1923 C CA . PHE A 1 247 ? 7.648 8.266 -6.775 1.00 96.06 247 PHE A CA 1
ATOM 1924 C C . PHE A 1 247 ? 8.204 7.371 -5.665 1.00 96.06 247 PHE A C 1
ATOM 1926 O O . PHE A 1 247 ? 9.364 6.961 -5.738 1.00 96.06 247 PHE A O 1
ATOM 1933 N N . TYR A 1 248 ? 7.372 6.998 -4.689 1.00 96.44 248 TYR A N 1
ATOM 1934 C CA . TYR A 1 248 ? 7.813 6.195 -3.549 1.00 96.44 248 TYR A CA 1
ATOM 1935 C C . TYR A 1 248 ? 8.177 4.754 -3.931 1.00 96.44 248 TYR A C 1
ATOM 1937 O O . TYR A 1 248 ? 9.041 4.156 -3.297 1.00 96.44 248 TYR A O 1
ATOM 1945 N N . ALA A 1 249 ? 7.633 4.216 -5.028 1.00 93.31 249 ALA A N 1
ATOM 1946 C CA . ALA A 1 249 ? 8.065 2.924 -5.564 1.00 93.31 249 ALA A CA 1
ATOM 1947 C C . ALA A 1 249 ? 9.552 2.908 -5.961 1.00 93.31 249 ALA A C 1
ATOM 1949 O O . ALA A 1 249 ? 10.209 1.880 -5.805 1.00 93.31 249 ALA A O 1
ATOM 1950 N N . GLY A 1 250 ? 10.073 4.036 -6.461 1.00 89.69 250 GLY A N 1
ATOM 1951 C CA . GLY A 1 250 ? 11.485 4.204 -6.816 1.00 89.69 250 GLY A CA 1
ATOM 1952 C C . GLY A 1 250 ? 12.360 4.759 -5.688 1.00 89.69 250 GLY A C 1
ATOM 1953 O O . GLY A 1 250 ? 13.577 4.617 -5.758 1.00 89.69 250 GLY A O 1
ATOM 1954 N N . ALA A 1 251 ? 11.761 5.387 -4.671 1.00 91.69 251 ALA A N 1
ATOM 1955 C CA . ALA A 1 251 ? 12.478 5.913 -3.508 1.00 91.69 251 ALA A CA 1
ATOM 1956 C C . ALA A 1 251 ? 12.735 4.845 -2.433 1.00 91.69 251 ALA A C 1
ATOM 1958 O O . ALA A 1 251 ? 13.676 4.982 -1.653 1.00 91.69 251 ALA A O 1
ATOM 1959 N N . ASN A 1 252 ? 11.922 3.785 -2.392 1.00 90.75 252 ASN A N 1
ATOM 1960 C CA . ASN A 1 252 ? 12.068 2.723 -1.405 1.00 90.75 252 ASN A CA 1
ATOM 1961 C C . ASN A 1 252 ? 13.404 1.986 -1.525 1.00 90.75 252 ASN A C 1
ATOM 1963 O O . ASN A 1 252 ? 13.872 1.638 -2.612 1.00 90.75 252 ASN A O 1
ATOM 1967 N N . SER A 1 253 ? 13.982 1.694 -0.366 1.00 88.00 253 SER A N 1
ATOM 1968 C CA . SER A 1 253 ? 15.134 0.827 -0.217 1.00 88.00 253 SER A CA 1
ATOM 1969 C C . SER A 1 253 ? 14.814 -0.547 -0.805 1.00 88.00 253 SER A C 1
ATOM 1971 O O . SER A 1 253 ? 13.771 -1.124 -0.479 1.00 88.00 253 SER A O 1
ATOM 1973 N N . PRO A 1 254 ? 15.714 -1.124 -1.621 1.00 79.06 254 PRO A N 1
ATOM 1974 C CA . PRO A 1 254 ? 15.521 -2.479 -2.107 1.00 79.06 254 PRO A CA 1
ATOM 1975 C C . PRO A 1 254 ? 15.475 -3.470 -0.940 1.00 79.06 254 PRO A C 1
ATOM 1977 O O . PRO A 1 254 ? 14.704 -4.410 -0.994 1.00 79.06 254 PRO A O 1
ATOM 1980 N N . ASN A 1 255 ? 16.214 -3.230 0.147 1.00 78.75 255 ASN A N 1
ATOM 1981 C CA . ASN A 1 255 ? 16.287 -4.119 1.313 1.00 78.75 255 ASN A CA 1
ATOM 1982 C C . ASN A 1 255 ? 15.260 -3.751 2.400 1.00 78.75 255 ASN A C 1
ATOM 1984 O O . ASN A 1 255 ? 15.551 -3.851 3.588 1.00 78.75 255 ASN A O 1
ATOM 1988 N N . GLY A 1 256 ? 14.093 -3.236 2.009 1.00 85.31 256 GLY A N 1
ATOM 1989 C CA . GLY A 1 256 ? 13.008 -2.949 2.944 1.00 85.31 256 GLY A CA 1
ATOM 1990 C C . GLY A 1 256 ? 12.327 -4.227 3.463 1.00 85.31 256 GLY A C 1
ATOM 1991 O O . GLY A 1 256 ? 12.358 -5.268 2.790 1.00 85.31 256 GLY A O 1
ATOM 1992 N N . PRO A 1 257 ? 11.664 -4.162 4.632 1.00 91.62 257 PRO A N 1
ATOM 1993 C CA . PRO A 1 257 ? 10.981 -5.308 5.216 1.00 91.62 257 PRO A CA 1
ATOM 1994 C C . PRO A 1 257 ? 9.768 -5.760 4.388 1.00 91.62 257 PRO A C 1
ATOM 1996 O O . PRO A 1 257 ? 9.135 -4.969 3.680 1.00 91.62 257 PRO A O 1
ATOM 1999 N N . GLY A 1 258 ? 9.408 -7.040 4.531 1.00 91.88 258 GLY A N 1
ATOM 2000 C CA . GLY A 1 258 ? 8.377 -7.768 3.771 1.00 91.88 258 GLY A CA 1
ATOM 2001 C C . GLY A 1 258 ? 6.921 -7.335 3.948 1.00 91.88 258 GLY A C 1
ATOM 2002 O O . GLY A 1 258 ? 6.022 -8.159 3.830 1.00 91.88 258 GLY A O 1
ATOM 2003 N N . MET A 1 259 ? 6.670 -6.062 4.238 1.00 93.38 259 MET A N 1
ATOM 2004 C CA . MET A 1 259 ? 5.348 -5.443 4.382 1.00 93.38 259 MET A CA 1
ATOM 2005 C C . MET A 1 259 ? 5.077 -4.388 3.296 1.00 93.38 259 MET A C 1
ATOM 2007 O O . MET A 1 259 ? 3.944 -4.251 2.832 1.00 93.38 259 MET A O 1
ATOM 2011 N N . THR A 1 260 ? 6.122 -3.704 2.818 1.00 95.50 260 THR A N 1
ATOM 2012 C CA . THR A 1 260 ? 6.050 -2.507 1.965 1.00 95.50 260 THR A CA 1
ATOM 2013 C C . THR A 1 260 ? 5.194 -2.699 0.718 1.00 95.50 260 THR A C 1
ATOM 2015 O O . THR A 1 260 ? 4.165 -2.043 0.558 1.00 95.50 260 THR A O 1
ATOM 2018 N N . TYR A 1 261 ? 5.569 -3.633 -0.160 1.00 96.88 261 TYR A N 1
ATOM 2019 C CA . TYR A 1 261 ? 4.934 -3.767 -1.474 1.00 96.88 261 TYR A CA 1
ATOM 2020 C C . TYR A 1 261 ? 3.502 -4.315 -1.431 1.00 96.88 261 TYR A C 1
ATOM 2022 O O . TYR A 1 261 ? 2.787 -4.236 -2.430 1.00 96.88 261 TYR A O 1
ATOM 2030 N N . SER A 1 262 ? 3.036 -4.803 -0.276 1.00 97.88 262 SER A N 1
ATOM 2031 C CA . SER A 1 262 ? 1.625 -5.165 -0.128 1.00 97.88 262 SER A CA 1
ATOM 2032 C C . SER A 1 262 ? 0.714 -3.934 -0.197 1.00 97.88 262 SER A C 1
ATOM 2034 O O . SER A 1 262 ? -0.327 -3.989 -0.852 1.00 97.88 262 SER A O 1
ATOM 2036 N N . ILE A 1 263 ? 1.151 -2.796 0.355 1.00 98.44 263 ILE A N 1
ATOM 2037 C CA . ILE A 1 263 ? 0.446 -1.511 0.241 1.00 98.44 263 ILE A CA 1
ATOM 2038 C C . ILE A 1 263 ? 0.468 -1.020 -1.201 1.00 98.44 263 ILE A C 1
ATOM 2040 O O . ILE A 1 263 ? -0.578 -0.671 -1.735 1.00 98.44 263 ILE A O 1
ATOM 2044 N N . PHE A 1 264 ? 1.613 -1.120 -1.884 1.00 98.25 264 PHE A N 1
ATOM 2045 C CA . PHE A 1 264 ? 1.707 -0.763 -3.302 1.00 98.25 264 PHE A CA 1
ATOM 2046 C C . PHE A 1 264 ? 0.752 -1.585 -4.176 1.00 98.25 264 PHE A C 1
ATOM 2048 O O . PHE A 1 264 ? 0.114 -1.039 -5.075 1.00 98.25 264 PHE A O 1
ATOM 2055 N N . SER A 1 265 ? 0.598 -2.882 -3.892 1.00 98.56 265 SER A N 1
ATOM 2056 C CA . SER A 1 265 ? -0.365 -3.736 -4.596 1.00 98.56 265 SER A CA 1
ATOM 2057 C C . SER A 1 265 ? -1.811 -3.310 -4.324 1.00 98.56 265 SER A C 1
ATOM 2059 O O . SER A 1 265 ? -2.606 -3.205 -5.260 1.00 98.56 265 SER A O 1
ATOM 2061 N N . ILE A 1 266 ? -2.153 -3.009 -3.065 1.00 98.81 266 ILE A N 1
ATOM 2062 C CA . ILE A 1 266 ? -3.496 -2.558 -2.665 1.00 98.81 266 ILE A CA 1
ATOM 2063 C C . ILE A 1 266 ? -3.835 -1.198 -3.289 1.00 98.81 266 ILE A C 1
ATOM 2065 O O . ILE A 1 266 ? -4.928 -1.031 -3.839 1.00 98.81 266 ILE A O 1
ATOM 2069 N N . ASP A 1 267 ? -2.908 -0.246 -3.247 1.00 98.56 267 ASP A N 1
ATOM 2070 C CA . ASP A 1 267 ? -3.108 1.099 -3.780 1.00 98.56 267 ASP A CA 1
ATOM 2071 C C . ASP A 1 267 ? -3.120 1.111 -5.302 1.00 98.56 267 ASP A C 1
ATOM 2073 O O . ASP A 1 267 ? -3.987 1.752 -5.894 1.00 98.56 267 ASP A O 1
ATOM 2077 N N . SER A 1 268 ? -2.251 0.342 -5.963 1.00 98.00 268 SER A N 1
ATOM 2078 C CA . SER A 1 268 ? -2.327 0.148 -7.414 1.00 98.00 268 SER A CA 1
ATOM 2079 C C . SER A 1 268 ? -3.665 -0.487 -7.811 1.00 98.00 268 SER A C 1
ATOM 2081 O O . SER A 1 268 ? -4.367 0.025 -8.683 1.00 98.00 268 SER A O 1
ATOM 2083 N N . ALA A 1 269 ? -4.119 -1.528 -7.105 1.00 97.69 269 ALA A N 1
ATOM 2084 C CA . ALA A 1 269 ? -5.437 -2.114 -7.343 1.00 97.69 269 ALA A CA 1
ATOM 2085 C C . ALA A 1 269 ? -6.571 -1.074 -7.209 1.00 97.69 269 ALA A C 1
ATOM 2087 O O . ALA A 1 269 ? -7.564 -1.136 -7.945 1.00 97.69 269 ALA A O 1
ATOM 2088 N N . HIS A 1 270 ? -6.434 -0.088 -6.320 1.00 96.75 270 HIS A N 1
ATOM 2089 C CA . HIS A 1 270 ? -7.405 0.991 -6.140 1.00 96.75 270 HIS A CA 1
ATOM 2090 C C . HIS A 1 270 ? -7.303 2.113 -7.193 1.00 96.75 270 HIS A C 1
ATOM 2092 O O . HIS A 1 270 ? -8.327 2.582 -7.695 1.00 96.75 270 HIS A O 1
ATOM 2098 N N . LEU A 1 271 ? -6.092 2.539 -7.545 1.00 95.94 271 LEU A N 1
ATOM 2099 C CA . LEU A 1 271 ? -5.835 3.762 -8.311 1.00 95.94 271 LEU A CA 1
ATOM 2100 C C . LEU A 1 271 ? -5.630 3.518 -9.807 1.00 95.94 271 LEU A C 1
ATOM 2102 O O . LEU A 1 271 ? -5.865 4.417 -10.625 1.00 95.94 271 LEU A O 1
ATOM 2106 N N . SER A 1 272 ? -5.156 2.336 -10.189 1.00 93.19 272 SER A N 1
ATOM 2107 C CA . SER A 1 272 ? -4.721 2.073 -11.556 1.00 93.19 272 SER A CA 1
ATOM 2108 C C . SER A 1 272 ? -5.900 2.028 -12.510 1.00 93.19 272 SER A C 1
ATOM 2110 O O . SER A 1 272 ? -6.935 1.407 -12.263 1.00 93.19 272 SER A O 1
ATOM 2112 N N . TYR A 1 273 ? -5.736 2.763 -13.611 1.00 92.62 273 TYR A N 1
ATOM 2113 C CA . TYR A 1 273 ? -6.753 2.881 -14.655 1.00 92.62 273 TYR A CA 1
ATOM 2114 C C . TYR A 1 273 ? -6.377 2.061 -15.886 1.00 92.62 273 TYR A C 1
ATOM 2116 O O . TYR A 1 273 ? -7.258 1.624 -16.610 1.00 92.62 273 TYR A O 1
ATOM 2124 N N . GLN A 1 274 ? -5.078 1.851 -16.086 1.00 95.00 274 GLN A N 1
ATOM 2125 C CA . GLN A 1 274 ? -4.430 1.084 -17.145 1.00 95.00 274 GLN A CA 1
ATOM 2126 C C . GLN A 1 274 ? -3.334 0.246 -16.490 1.00 95.00 274 GLN A C 1
ATOM 2128 O O . GLN A 1 274 ? -2.978 0.534 -15.349 1.00 95.00 274 GLN A O 1
ATOM 2133 N N . GLY A 1 275 ? -2.821 -0.751 -17.204 1.00 96.19 275 GLY A N 1
ATOM 2134 C CA . GLY A 1 275 ? -1.763 -1.611 -16.686 1.00 96.19 275 GLY A CA 1
ATOM 2135 C C . GLY A 1 275 ? -2.268 -2.713 -15.754 1.00 96.19 275 GLY A C 1
ATOM 2136 O O . GLY A 1 275 ? -3.473 -2.954 -15.612 1.00 96.19 275 GLY A O 1
ATOM 2137 N N . CYS A 1 276 ? -1.315 -3.429 -15.180 1.00 97.19 276 CYS A N 1
ATOM 2138 C CA . CYS A 1 276 ? -1.479 -4.594 -14.319 1.00 97.19 276 CYS A CA 1
ATOM 2139 C C . CYS A 1 276 ? -0.364 -4.678 -13.264 1.00 97.19 276 CYS A C 1
ATOM 2141 O O . CYS A 1 276 ? -0.102 -5.749 -12.718 1.00 97.19 276 CYS A O 1
ATOM 2143 N N . GLU A 1 277 ? 0.260 -3.550 -12.937 1.00 97.06 277 GLU A N 1
ATOM 2144 C CA . GLU A 1 277 ? 1.356 -3.422 -11.979 1.00 97.06 277 GLU A CA 1
ATOM 2145 C C . GLU A 1 277 ? 0.956 -3.825 -10.550 1.00 97.06 277 GLU A C 1
ATOM 2147 O O . GLU A 1 277 ? 1.796 -4.260 -9.766 1.00 97.06 277 GLU A O 1
ATOM 2152 N N . ALA A 1 278 ? -0.344 -3.823 -10.224 1.00 97.94 278 ALA A N 1
ATOM 2153 C CA . ALA A 1 278 ? -0.855 -4.403 -8.980 1.00 97.94 278 ALA A CA 1
ATOM 2154 C C . ALA A 1 278 ? -0.440 -5.879 -8.802 1.00 97.94 278 ALA A C 1
ATOM 2156 O O . ALA A 1 278 ? -0.215 -6.324 -7.674 1.00 97.94 278 ALA A O 1
ATOM 2157 N N . PHE A 1 279 ? -0.319 -6.637 -9.903 1.00 98.00 279 PHE A N 1
ATOM 2158 C CA . PHE A 1 279 ? 0.188 -8.011 -9.884 1.00 98.00 279 PHE A CA 1
ATOM 2159 C C . PHE A 1 279 ? 1.701 -8.062 -9.660 1.00 98.00 279 PHE A C 1
ATOM 2161 O O . PHE A 1 279 ? 2.172 -8.880 -8.874 1.00 98.00 279 PHE A O 1
ATOM 2168 N N . THR A 1 280 ? 2.454 -7.158 -10.289 1.00 97.69 280 THR A N 1
ATOM 2169 C CA . THR A 1 280 ? 3.894 -7.003 -10.048 1.00 97.69 280 THR A CA 1
ATOM 2170 C C . THR A 1 280 ? 4.173 -6.749 -8.572 1.00 97.69 280 THR A C 1
ATOM 2172 O O . THR A 1 280 ? 4.971 -7.460 -7.963 1.00 97.69 280 THR A O 1
ATOM 2175 N N . TYR A 1 281 ? 3.449 -5.807 -7.962 1.00 98.06 281 TYR A N 1
ATOM 2176 C CA . TYR A 1 281 ? 3.577 -5.506 -6.539 1.00 98.06 281 TYR A CA 1
ATOM 2177 C C . TYR A 1 281 ? 3.143 -6.667 -5.635 1.00 98.06 281 TYR A C 1
ATOM 2179 O O . TYR A 1 281 ? 3.743 -6.876 -4.583 1.00 98.06 281 TYR A O 1
ATOM 2187 N N . LEU A 1 282 ? 2.153 -7.472 -6.043 1.00 98.06 282 LEU A N 1
ATOM 2188 C CA . LEU A 1 282 ? 1.789 -8.694 -5.318 1.00 98.06 282 LEU A CA 1
ATOM 2189 C C . LEU A 1 282 ? 2.967 -9.675 -5.262 1.00 98.06 282 LEU A C 1
ATOM 2191 O O . LEU A 1 282 ? 3.273 -10.198 -4.187 1.00 98.06 282 LEU A O 1
ATOM 2195 N N . LEU A 1 283 ? 3.667 -9.875 -6.380 1.00 97.06 283 LEU A N 1
ATOM 2196 C CA . LEU A 1 283 ? 4.850 -10.735 -6.414 1.00 97.06 283 LEU A CA 1
ATOM 2197 C C . LEU A 1 283 ? 5.982 -10.130 -5.583 1.00 97.06 283 LEU A C 1
ATOM 2199 O O . LEU A 1 283 ? 6.541 -10.818 -4.737 1.00 97.06 283 LEU A O 1
ATOM 2203 N N . GLN A 1 284 ? 6.247 -8.829 -5.726 1.00 96.19 284 GLN A N 1
ATOM 2204 C CA . GLN A 1 284 ? 7.250 -8.123 -4.918 1.00 96.19 284 GLN A CA 1
ATOM 2205 C C . GLN A 1 284 ? 6.972 -8.206 -3.415 1.00 96.19 284 GLN A C 1
ATOM 2207 O O . GLN A 1 284 ? 7.908 -8.291 -2.632 1.00 96.19 284 GLN A O 1
ATOM 2212 N N . SER A 1 285 ? 5.705 -8.225 -2.995 1.00 95.88 285 SER A N 1
ATOM 2213 C CA . SER A 1 285 ? 5.334 -8.321 -1.578 1.00 95.88 285 SER A CA 1
ATOM 2214 C C . SER A 1 285 ? 5.507 -9.710 -0.959 1.00 95.88 285 SER A C 1
ATOM 2216 O O . SER A 1 285 ? 5.344 -9.853 0.249 1.00 95.88 285 SER A O 1
ATOM 2218 N N . SER A 1 286 ? 5.769 -10.740 -1.767 1.00 95.12 286 SER A N 1
ATOM 2219 C CA . SER A 1 286 ? 5.749 -12.131 -1.311 1.00 95.12 286 SER A CA 1
ATOM 2220 C C . SER A 1 286 ? 6.987 -12.901 -1.744 1.00 95.12 286 SER A C 1
ATOM 2222 O O . SER A 1 286 ? 7.785 -13.295 -0.899 1.00 95.12 286 SER A O 1
ATOM 2224 N N . GLU A 1 287 ? 7.190 -13.071 -3.045 1.00 94.69 287 GLU A N 1
ATOM 2225 C CA . GLU A 1 287 ? 8.209 -13.954 -3.617 1.00 94.69 287 GLU A CA 1
ATOM 2226 C C . GLU A 1 287 ? 9.640 -13.699 -3.092 1.00 94.69 287 GLU A C 1
ATOM 2228 O O . GLU A 1 287 ? 10.319 -14.674 -2.772 1.00 94.69 287 GLU A O 1
ATOM 2233 N N . PRO A 1 288 ? 10.128 -12.449 -2.907 1.00 94.19 288 PRO A N 1
ATOM 2234 C CA . PRO A 1 288 ? 11.467 -12.211 -2.349 1.00 94.19 288 PRO A CA 1
ATOM 2235 C C . PRO A 1 288 ? 11.632 -12.642 -0.883 1.00 94.19 288 PRO A C 1
ATOM 2237 O O . PRO A 1 288 ? 12.748 -12.865 -0.408 1.00 94.19 288 PRO A O 1
ATOM 2240 N N . TYR A 1 289 ? 10.527 -12.741 -0.148 1.00 95.19 289 TYR A N 1
ATOM 2241 C CA . TYR A 1 289 ? 10.503 -12.958 1.297 1.00 95.19 289 TYR A CA 1
ATOM 2242 C C . TYR A 1 289 ? 10.209 -14.415 1.662 1.00 95.19 289 TYR A C 1
ATOM 2244 O O . TYR A 1 289 ? 10.520 -14.853 2.767 1.00 95.19 289 TYR A O 1
ATOM 2252 N N . VAL A 1 290 ? 9.644 -15.197 0.744 1.00 94.62 290 VAL A N 1
ATOM 2253 C CA . VAL A 1 290 ? 9.286 -16.600 0.976 1.00 94.62 290 VAL A CA 1
ATOM 2254 C C . VAL A 1 290 ? 10.536 -17.486 1.070 1.00 94.62 290 VAL A C 1
ATOM 2256 O O . VAL A 1 290 ? 11.503 -17.317 0.324 1.00 94.62 290 VAL A O 1
ATOM 2259 N N . ARG A 1 291 ? 10.521 -18.456 1.995 1.00 92.56 291 ARG A N 1
ATOM 2260 C CA . ARG A 1 291 ? 11.554 -19.495 2.142 1.00 92.56 291 ARG A CA 1
ATOM 2261 C C . ARG A 1 291 ? 10.961 -20.899 2.082 1.00 92.56 291 ARG A C 1
ATOM 2263 O O . ARG A 1 291 ? 10.028 -21.242 2.814 1.00 92.56 291 ARG A O 1
ATOM 2270 N N . GLU A 1 292 ? 11.533 -21.731 1.220 1.00 90.69 292 GLU A N 1
ATOM 2271 C CA . GLU A 1 292 ? 11.251 -23.166 1.169 1.00 90.69 292 GLU A CA 1
ATOM 2272 C C . GLU A 1 292 ? 11.747 -23.895 2.439 1.00 90.69 292 GLU A C 1
ATOM 2274 O O . GLU A 1 292 ? 12.654 -23.413 3.119 1.00 90.69 292 GLU A O 1
ATOM 2279 N N . PRO A 1 293 ? 11.182 -25.070 2.790 1.00 91.06 293 PRO A N 1
ATOM 2280 C CA . PRO A 1 293 ? 10.090 -25.775 2.105 1.00 91.06 293 PRO A CA 1
ATOM 2281 C C . PRO A 1 293 ? 8.691 -25.355 2.586 1.00 91.06 293 PRO A C 1
ATOM 2283 O O . PRO A 1 293 ? 7.686 -25.714 1.976 1.00 91.06 293 PRO A O 1
ATOM 2286 N N . PHE A 1 294 ? 8.601 -24.608 3.689 1.00 87.44 294 PHE A N 1
ATOM 2287 C CA . PHE A 1 294 ? 7.325 -24.280 4.340 1.00 87.44 294 PHE A CA 1
ATOM 2288 C C . PHE A 1 294 ? 6.667 -23.006 3.815 1.00 87.44 294 PHE A C 1
ATOM 2290 O O . PHE A 1 294 ? 5.571 -22.666 4.261 1.00 87.44 294 PHE A O 1
ATOM 2297 N N . HIS A 1 295 ? 7.337 -22.321 2.889 1.00 89.62 295 HIS A N 1
ATOM 2298 C CA . HIS A 1 295 ? 6.886 -21.089 2.258 1.00 89.62 295 HIS A CA 1
ATOM 2299 C C . HIS A 1 295 ? 6.497 -20.012 3.288 1.00 89.62 295 HIS A C 1
ATOM 2301 O O . HIS A 1 295 ? 5.464 -19.357 3.169 1.00 89.62 295 HIS A O 1
ATOM 2307 N N . GLN A 1 296 ? 7.315 -19.868 4.338 1.00 91.06 296 GLN A N 1
ATOM 2308 C CA . GLN A 1 296 ? 7.146 -18.831 5.362 1.00 91.06 296 GLN A CA 1
ATOM 2309 C C . GLN A 1 296 ? 7.959 -17.586 5.004 1.00 91.06 296 GLN A C 1
ATOM 2311 O O . GLN A 1 296 ? 8.911 -17.666 4.228 1.00 91.06 296 GLN A O 1
ATOM 2316 N N . PHE A 1 297 ? 7.571 -16.440 5.559 1.00 94.50 297 PHE A N 1
ATOM 2317 C CA . PHE A 1 297 ? 8.173 -15.151 5.227 1.00 94.50 297 PHE A CA 1
ATOM 2318 C C . PHE A 1 297 ? 9.382 -14.878 6.131 1.00 94.50 297 PHE A C 1
ATOM 2320 O O . PHE A 1 297 ? 9.275 -14.975 7.354 1.00 94.50 297 PHE A O 1
ATOM 2327 N N . SER A 1 298 ? 10.513 -14.523 5.528 1.00 94.56 298 SER A N 1
ATOM 2328 C CA . SER A 1 298 ? 11.602 -13.780 6.165 1.00 94.56 298 SER A CA 1
ATOM 2329 C C . SER A 1 298 ? 11.254 -12.295 6.150 1.00 94.56 298 SER A C 1
ATOM 2331 O O . SER A 1 298 ? 10.617 -11.813 5.214 1.00 94.56 298 SER A O 1
ATOM 2333 N N . GLU A 1 299 ? 11.654 -11.562 7.183 1.00 94.00 299 GLU A N 1
ATOM 2334 C CA . GLU A 1 299 ? 11.502 -10.105 7.231 1.00 94.00 299 GLU A CA 1
ATOM 2335 C C . GLU A 1 299 ? 12.223 -9.427 6.066 1.00 94.00 299 GLU A C 1
ATOM 2337 O O . GLU A 1 299 ? 11.701 -8.484 5.480 1.00 94.00 299 GLU A O 1
ATOM 2342 N N . GLN A 1 300 ? 13.401 -9.942 5.716 1.00 92.62 300 GLN A N 1
ATOM 2343 C CA . GLN A 1 300 ? 14.309 -9.357 4.739 1.00 92.62 300 GLN A CA 1
ATOM 2344 C C . GLN A 1 300 ? 14.417 -10.248 3.497 1.00 92.62 300 GLN A C 1
ATOM 2346 O O . GLN A 1 300 ? 14.256 -11.471 3.548 1.00 92.62 300 GLN A O 1
ATOM 2351 N N . MET A 1 301 ? 14.734 -9.648 2.350 1.00 90.94 301 MET A N 1
ATOM 2352 C CA . MET A 1 301 ? 14.916 -10.408 1.103 1.00 90.94 301 MET A CA 1
ATOM 2353 C C . MET A 1 301 ? 16.201 -11.248 1.101 1.00 90.94 301 MET A C 1
ATOM 2355 O O . MET A 1 301 ? 16.302 -12.224 0.363 1.00 90.94 301 MET A O 1
ATOM 2359 N N . THR A 1 302 ? 17.183 -10.873 1.923 1.00 88.06 302 THR A N 1
ATOM 2360 C CA . THR A 1 302 ? 18.451 -11.585 2.099 1.00 88.06 302 THR A CA 1
ATOM 2361 C C . THR A 1 302 ? 18.564 -12.090 3.530 1.00 88.06 302 THR A C 1
ATOM 2363 O O . THR A 1 302 ? 18.252 -11.368 4.470 1.00 88.06 302 THR A O 1
ATOM 2366 N N . ASP A 1 303 ? 19.060 -13.314 3.707 1.00 88.69 303 ASP A N 1
ATOM 2367 C CA . ASP A 1 303 ? 19.373 -13.871 5.032 1.00 88.69 303 ASP A CA 1
ATOM 2368 C C . ASP A 1 303 ? 20.869 -13.713 5.374 1.00 88.69 303 ASP A C 1
ATOM 2370 O O . ASP A 1 303 ? 21.371 -14.261 6.358 1.00 88.69 303 ASP A O 1
ATOM 2374 N N . VAL A 1 304 ? 21.619 -12.963 4.558 1.00 88.50 304 VAL A N 1
ATOM 2375 C CA . VAL A 1 304 ? 23.039 -12.697 4.792 1.00 88.50 304 VAL A CA 1
ATOM 23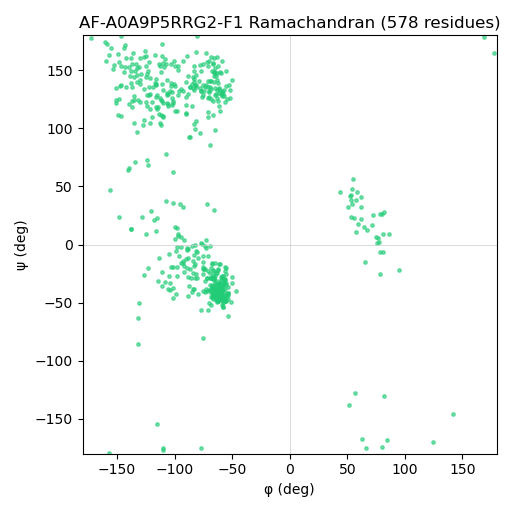76 C C . VAL A 1 304 ? 23.187 -11.756 5.987 1.00 88.50 304 VAL A C 1
ATOM 2378 O O . VAL A 1 304 ? 22.921 -10.563 5.906 1.00 88.50 304 VAL A O 1
ATOM 2381 N N . TYR A 1 305 ? 23.691 -12.291 7.100 1.00 89.25 305 TYR A N 1
ATOM 2382 C CA . TYR A 1 305 ? 23.892 -11.573 8.367 1.00 89.25 305 TYR A CA 1
ATOM 2383 C C . TYR A 1 305 ? 24.569 -10.197 8.228 1.00 89.25 305 TYR A C 1
ATOM 2385 O O . TYR A 1 305 ? 24.202 -9.246 8.911 1.00 89.25 305 TYR A O 1
ATOM 2393 N N . LYS A 1 306 ? 25.573 -10.075 7.347 1.00 89.44 306 LYS A N 1
ATOM 2394 C CA . LYS A 1 306 ? 26.296 -8.810 7.129 1.00 89.44 306 LYS A CA 1
ATOM 2395 C C . LYS A 1 306 ? 25.436 -7.745 6.450 1.00 89.44 306 LYS A C 1
ATOM 2397 O O . LYS A 1 306 ? 25.579 -6.575 6.785 1.00 89.44 306 LYS A O 1
ATOM 2402 N N . ASP A 1 307 ? 24.556 -8.154 5.544 1.00 84.88 307 ASP A N 1
ATOM 2403 C CA . ASP A 1 307 ? 23.701 -7.241 4.783 1.00 84.88 307 ASP A CA 1
ATOM 2404 C C . ASP A 1 307 ? 22.560 -6.709 5.665 1.00 84.88 307 ASP A C 1
ATOM 2406 O O . ASP A 1 307 ? 22.095 -5.590 5.477 1.00 84.88 307 ASP A O 1
ATOM 2410 N N . ASN A 1 308 ? 22.190 -7.470 6.700 1.00 85.44 308 ASN A N 1
ATOM 2411 C CA . ASN A 1 308 ? 21.159 -7.132 7.684 1.00 85.44 308 ASN A CA 1
ATOM 2412 C C . ASN A 1 308 ? 21.732 -6.481 8.955 1.00 85.44 308 ASN A C 1
ATOM 2414 O O . ASN A 1 308 ? 21.279 -6.749 10.070 1.00 85.44 308 ASN A O 1
ATOM 2418 N N . GLY A 1 309 ? 22.790 -5.676 8.820 1.00 84.31 309 GLY A N 1
ATOM 2419 C CA . GLY A 1 309 ? 23.349 -4.917 9.943 1.00 84.31 309 GLY A CA 1
ATOM 2420 C C . GLY A 1 309 ? 23.878 -5.787 11.087 1.00 84.31 309 GLY A C 1
ATOM 2421 O O . GLY A 1 309 ? 23.814 -5.381 12.243 1.00 84.31 309 GLY A O 1
ATOM 2422 N N . HIS A 1 310 ? 24.395 -6.979 10.776 1.00 87.88 310 HIS A N 1
ATOM 2423 C CA . HIS A 1 310 ? 24.827 -7.968 11.766 1.00 87.88 310 HIS A CA 1
ATOM 2424 C C . HIS A 1 310 ? 23.687 -8.467 12.664 1.00 87.88 310 HIS A C 1
ATOM 2426 O O . HIS A 1 310 ? 23.870 -8.676 13.863 1.00 87.88 310 HIS A O 1
ATOM 2432 N N . THR A 1 311 ? 22.516 -8.701 12.073 1.00 85.75 311 THR A N 1
ATOM 2433 C CA . THR A 1 311 ? 21.390 -9.381 12.720 1.00 85.75 311 THR A CA 1
ATOM 2434 C C . THR A 1 311 ? 20.807 -10.443 11.789 1.00 85.75 311 THR A C 1
ATOM 2436 O O . THR A 1 311 ? 20.984 -10.385 10.572 1.00 85.75 311 THR A O 1
ATOM 2439 N N . ASN A 1 312 ? 20.161 -11.464 12.356 1.00 89.44 312 ASN A N 1
ATOM 2440 C CA . ASN A 1 312 ? 19.373 -12.399 11.554 1.00 89.44 312 ASN A CA 1
ATOM 2441 C C . ASN A 1 312 ? 17.976 -11.794 11.342 1.00 89.44 312 ASN A C 1
ATOM 2443 O O . ASN A 1 312 ? 17.396 -11.339 12.332 1.00 89.44 312 ASN A O 1
ATOM 2447 N N . PRO A 1 313 ? 17.423 -11.818 10.114 1.00 91.44 313 PRO A N 1
ATOM 2448 C CA . PRO A 1 313 ? 16.052 -11.376 9.866 1.00 91.44 313 PRO A CA 1
ATOM 2449 C C . PRO A 1 313 ? 15.041 -12.117 10.739 1.00 91.44 313 PRO A C 1
ATOM 2451 O O . PRO A 1 313 ? 15.232 -13.299 11.050 1.00 91.44 313 PRO A O 1
ATOM 2454 N N . ALA A 1 314 ? 13.935 -11.461 11.095 1.00 92.12 314 ALA A N 1
ATOM 2455 C CA . ALA A 1 314 ? 12.850 -12.160 11.765 1.00 92.12 314 ALA A CA 1
ATOM 2456 C C . ALA A 1 314 ? 12.243 -13.245 10.861 1.00 92.12 314 ALA A C 1
ATOM 2458 O O . ALA A 1 314 ? 11.945 -13.017 9.688 1.00 92.12 314 ALA A O 1
ATOM 2459 N N . TYR A 1 315 ? 12.045 -14.441 11.422 1.00 92.06 315 TYR A N 1
ATOM 2460 C CA . TYR A 1 315 ? 11.457 -15.578 10.719 1.00 92.06 315 TYR A CA 1
ATOM 2461 C C . TYR A 1 315 ? 10.720 -16.499 11.709 1.00 92.06 315 TYR A C 1
ATOM 2463 O O . TYR A 1 315 ? 11.330 -17.016 12.637 1.00 92.06 315 TYR A O 1
ATOM 2471 N N . THR A 1 316 ? 9.424 -16.775 11.556 1.00 92.75 316 THR A N 1
ATOM 2472 C CA . THR A 1 316 ? 8.530 -16.283 10.491 1.00 92.75 316 THR A CA 1
ATOM 2473 C C . THR A 1 316 ? 8.082 -14.846 10.752 1.00 92.75 316 THR A C 1
ATOM 2475 O O . THR A 1 316 ? 7.648 -14.529 11.855 1.00 92.75 316 THR A O 1
ATOM 2478 N N . PHE A 1 317 ? 8.119 -13.997 9.727 1.00 95.69 317 PHE A N 1
ATOM 2479 C CA . PHE A 1 317 ? 7.679 -12.606 9.785 1.00 95.69 317 PHE A CA 1
ATOM 2480 C C . PHE A 1 317 ? 6.175 -12.466 9.491 1.00 95.69 317 PHE A C 1
ATOM 2482 O O . PHE A 1 317 ? 5.742 -12.337 8.342 1.00 95.69 317 PHE A O 1
ATOM 2489 N N . LEU A 1 318 ? 5.362 -12.477 10.552 1.00 95.94 318 LEU A N 1
ATOM 2490 C CA . LEU A 1 318 ? 3.899 -12.407 10.477 1.00 95.94 318 LEU A CA 1
ATOM 2491 C C . LEU A 1 318 ? 3.381 -11.067 9.958 1.00 95.94 318 LEU A C 1
ATOM 2493 O O . LEU A 1 318 ? 2.296 -11.033 9.377 1.00 95.94 318 LEU A O 1
ATOM 2497 N N . THR A 1 319 ? 4.135 -9.983 10.132 1.00 96.75 319 THR A N 1
ATOM 2498 C CA . THR A 1 319 ? 3.800 -8.670 9.568 1.00 96.75 319 THR A CA 1
ATOM 2499 C C . THR A 1 319 ? 3.672 -8.752 8.049 1.00 96.75 319 THR A C 1
ATOM 2501 O O . THR A 1 319 ? 2.663 -8.318 7.486 1.00 96.75 319 THR A O 1
ATOM 2504 N N . GLY A 1 320 ? 4.626 -9.411 7.385 1.00 96.31 320 GLY A N 1
ATOM 2505 C CA . GLY A 1 320 ? 4.561 -9.631 5.943 1.00 96.31 320 GLY A CA 1
ATOM 2506 C C . GLY A 1 320 ? 3.414 -10.550 5.525 1.00 96.31 320 GLY A C 1
ATOM 2507 O O . GLY A 1 320 ? 2.707 -10.262 4.557 1.00 96.31 320 GLY A O 1
ATOM 2508 N N . ASN A 1 321 ? 3.123 -11.597 6.308 1.00 95.88 321 ASN A N 1
ATOM 2509 C CA . ASN A 1 321 ? 1.926 -12.416 6.079 1.00 95.88 321 ASN A CA 1
ATOM 2510 C C . ASN A 1 321 ? 0.632 -11.592 6.198 1.00 95.88 321 ASN A C 1
ATOM 2512 O O . ASN A 1 321 ? -0.296 -11.773 5.407 1.00 95.88 321 ASN A O 1
ATOM 2516 N N . GLY A 1 322 ? 0.568 -10.690 7.180 1.00 96.75 322 GLY A N 1
ATOM 2517 C CA . GLY A 1 322 ? -0.542 -9.770 7.391 1.00 96.75 322 GLY A CA 1
ATOM 2518 C C . GLY A 1 322 ? -0.784 -8.889 6.168 1.00 96.75 322 GLY A C 1
ATOM 2519 O O . GLY A 1 322 ? -1.889 -8.909 5.617 1.00 96.75 322 GLY A O 1
ATOM 2520 N N . GLY A 1 323 ? 0.261 -8.202 5.694 1.00 97.50 323 GLY A N 1
ATOM 2521 C CA . GLY A 1 323 ? 0.227 -7.393 4.472 1.00 97.50 323 GLY A CA 1
ATOM 2522 C C . GLY A 1 323 ? -0.214 -8.192 3.243 1.00 97.50 323 GLY A C 1
ATOM 2523 O O . GLY A 1 323 ? -1.156 -7.803 2.552 1.00 97.50 323 GLY A O 1
ATOM 2524 N N . TYR A 1 324 ? 0.368 -9.374 3.017 1.00 97.44 324 TYR A N 1
ATOM 2525 C CA . TYR A 1 324 ? -0.009 -10.249 1.901 1.00 97.44 324 TYR A CA 1
ATOM 2526 C C . TYR A 1 324 ? -1.503 -10.621 1.907 1.00 97.44 324 TYR A C 1
ATOM 2528 O O . TYR A 1 324 ? -2.180 -10.552 0.879 1.00 97.44 324 TYR A O 1
ATOM 2536 N N . LEU A 1 325 ? -2.067 -10.965 3.071 1.00 97.38 325 LEU A N 1
ATOM 2537 C CA . LEU A 1 325 ? -3.499 -11.273 3.195 1.00 97.38 325 LEU A CA 1
ATOM 2538 C C . LEU A 1 325 ? -4.395 -10.054 2.919 1.00 97.38 325 LEU A C 1
ATOM 2540 O O . LEU A 1 325 ? -5.533 -10.214 2.457 1.00 97.38 325 LEU A O 1
ATOM 2544 N N . GLN A 1 326 ? -3.905 -8.839 3.179 1.00 98.62 326 GLN A N 1
ATOM 2545 C CA . GLN A 1 326 ? -4.643 -7.612 2.875 1.00 98.62 326 GLN A CA 1
ATOM 2546 C C . GLN A 1 326 ? -4.781 -7.373 1.370 1.00 98.62 326 GLN A C 1
ATOM 2548 O O . GLN A 1 326 ? -5.808 -6.850 0.943 1.00 98.62 326 GLN A O 1
ATOM 2553 N N . ILE A 1 327 ? -3.844 -7.838 0.540 1.00 98.75 327 ILE A N 1
ATOM 2554 C CA . ILE A 1 327 ? -3.955 -7.719 -0.925 1.00 98.75 327 ILE A CA 1
ATOM 2555 C C . ILE A 1 327 ? -5.222 -8.421 -1.426 1.00 98.75 327 ILE A C 1
ATOM 2557 O O . ILE A 1 327 ? -5.998 -7.865 -2.201 1.00 98.75 327 ILE A O 1
ATOM 2561 N N . TRP A 1 328 ? -5.497 -9.616 -0.909 1.00 98.56 328 TRP A N 1
ATOM 2562 C CA . TRP A 1 328 ? -6.682 -10.387 -1.280 1.00 98.56 328 TRP A CA 1
ATOM 2563 C C . TRP A 1 328 ? -7.962 -9.842 -0.656 1.00 98.56 328 TRP A C 1
ATOM 2565 O O . TRP A 1 328 ? -9.010 -9.835 -1.297 1.00 98.56 328 TRP A O 1
ATOM 2575 N N . THR A 1 329 ? -7.903 -9.408 0.604 1.00 98.50 329 THR A N 1
ATOM 2576 C CA . THR A 1 329 ? -9.103 -9.012 1.354 1.00 98.50 329 THR A CA 1
ATOM 2577 C C . THR A 1 329 ? -9.491 -7.555 1.181 1.00 98.50 329 THR A C 1
ATOM 2579 O O . THR A 1 329 ? -10.680 -7.289 1.297 1.00 98.50 329 THR A O 1
ATOM 2582 N N . HIS A 1 330 ? -8.548 -6.653 0.903 1.00 98.69 330 HIS A N 1
ATOM 2583 C CA . HIS A 1 330 ? -8.722 -5.198 0.803 1.00 98.69 330 HIS A CA 1
ATOM 2584 C C . HIS A 1 330 ? -8.207 -4.628 -0.531 1.00 98.69 330 HIS A C 1
ATOM 2586 O O . HIS A 1 330 ? -8.727 -3.607 -0.978 1.00 98.69 330 HIS A O 1
ATOM 2592 N N . GLY A 1 331 ? -7.241 -5.272 -1.193 1.00 98.44 331 GLY A N 1
ATOM 2593 C CA . GLY A 1 331 ? -6.771 -4.891 -2.531 1.00 98.44 331 GLY A CA 1
ATOM 2594 C C . GLY A 1 331 ? -7.759 -5.292 -3.626 1.00 98.44 331 GLY A C 1
ATOM 2595 O O . GLY A 1 331 ? -8.570 -4.486 -4.072 1.00 98.44 331 GLY A O 1
ATOM 2596 N N . PHE A 1 332 ? -7.743 -6.557 -4.046 1.00 98.62 332 PHE A N 1
ATOM 2597 C CA . PHE A 1 332 ? -8.511 -7.025 -5.210 1.00 98.62 332 PHE A CA 1
ATOM 2598 C C . PHE A 1 332 ? -10.027 -7.108 -4.992 1.00 98.62 332 PHE A C 1
ATOM 2600 O O . PHE A 1 332 ? -10.802 -6.927 -5.928 1.00 98.62 332 PHE A O 1
ATOM 2607 N N . THR A 1 333 ? -10.504 -7.332 -3.768 1.00 98.56 333 THR A N 1
ATOM 2608 C CA . THR A 1 333 ? -11.940 -7.162 -3.458 1.00 98.56 333 THR A CA 1
ATOM 2609 C C . THR A 1 333 ? -12.335 -5.683 -3.349 1.00 98.56 333 THR A C 1
ATOM 2611 O O . THR A 1 333 ? -13.524 -5.360 -3.429 1.00 98.56 333 THR A O 1
ATOM 2614 N N . GLY A 1 334 ? -11.366 -4.794 -3.100 1.00 98.19 334 GLY A N 1
ATOM 2615 C CA . GLY A 1 334 ? -11.582 -3.393 -2.752 1.00 98.19 334 GLY A CA 1
ATOM 2616 C C . GLY A 1 334 ? -12.356 -3.187 -1.446 1.00 98.19 334 GLY A C 1
ATOM 2617 O O . GLY A 1 334 ? -13.003 -2.151 -1.285 1.00 98.19 334 GLY A O 1
ATOM 2618 N N . TYR A 1 335 ? -12.382 -4.173 -0.536 1.00 98.69 335 TYR A N 1
ATOM 2619 C CA . TYR A 1 335 ? -13.135 -4.046 0.714 1.00 98.69 335 TYR A CA 1
ATOM 2620 C C . TYR A 1 335 ? -12.607 -2.884 1.555 1.00 98.69 335 TYR A C 1
ATOM 2622 O O . TYR A 1 335 ? -11.402 -2.738 1.773 1.00 98.69 335 TYR A O 1
ATOM 2630 N N . ARG A 1 336 ? -13.530 -2.076 2.074 1.00 97.75 336 ARG A N 1
ATOM 2631 C CA . ARG A 1 336 ? -13.254 -1.105 3.134 1.00 97.75 336 ARG A CA 1
ATOM 2632 C C . ARG A 1 336 ? -14.391 -1.160 4.152 1.00 97.75 336 ARG A C 1
ATOM 2634 O O . ARG A 1 336 ? -15.559 -1.174 3.748 1.00 97.75 336 ARG A O 1
ATOM 2641 N N . PRO A 1 337 ? -14.104 -1.172 5.461 1.00 96.25 337 PRO A N 1
ATOM 2642 C CA . PRO A 1 337 ? -15.156 -1.158 6.463 1.00 96.25 337 PRO A CA 1
ATOM 2643 C C . PRO A 1 337 ? -15.930 0.168 6.392 1.00 96.25 337 PRO A C 1
ATOM 2645 O O . PRO A 1 337 ? -15.349 1.248 6.272 1.00 96.25 337 PRO A O 1
ATOM 2648 N N . ARG A 1 338 ? -17.264 0.096 6.434 1.00 97.31 338 ARG A N 1
ATOM 2649 C CA . ARG A 1 338 ? -18.181 1.251 6.429 1.00 97.31 338 ARG A CA 1
ATOM 2650 C C . ARG A 1 338 ? -19.378 0.972 7.331 1.00 97.31 338 ARG A C 1
ATOM 2652 O O . ARG A 1 338 ? -19.766 -0.181 7.501 1.00 97.31 338 ARG A O 1
ATOM 2659 N N . LEU A 1 339 ? -19.996 2.020 7.881 1.00 96.00 339 LEU A N 1
ATOM 2660 C CA . LEU A 1 339 ? -21.198 1.861 8.715 1.00 96.00 339 LEU A CA 1
ATOM 2661 C C . LEU A 1 339 ? -22.448 1.519 7.914 1.00 96.00 339 LEU A C 1
ATOM 2663 O O . LEU A 1 339 ? -23.342 0.860 8.440 1.00 96.00 339 LEU A O 1
ATOM 2667 N N . ASP A 1 340 ? -22.543 1.992 6.675 1.00 95.56 340 ASP A N 1
ATOM 2668 C CA . ASP A 1 340 ? -23.786 1.960 5.914 1.00 95.56 340 ASP A CA 1
ATOM 2669 C C . ASP A 1 340 ? -23.968 0.659 5.122 1.00 95.56 340 ASP A C 1
ATOM 2671 O O . ASP A 1 340 ? -25.061 0.088 5.121 1.00 95.56 340 ASP A O 1
ATOM 2675 N N . CYS A 1 341 ? -22.917 0.182 4.456 1.00 97.75 341 CYS A N 1
ATOM 2676 C CA . CYS A 1 341 ? -22.963 -0.994 3.590 1.00 97.75 341 CYS A CA 1
ATOM 2677 C C . CYS A 1 341 ? -21.643 -1.775 3.612 1.00 97.75 341 CYS A C 1
ATOM 2679 O O . CYS A 1 341 ? -20.574 -1.195 3.779 1.00 97.75 341 CYS A O 1
ATOM 2681 N N . PHE A 1 342 ? -21.714 -3.079 3.335 1.00 98.31 342 PHE A N 1
ATOM 2682 C CA . PHE A 1 342 ? -20.549 -3.897 2.999 1.00 98.31 342 PHE A CA 1
ATOM 2683 C C . PHE A 1 342 ? -19.969 -3.406 1.665 1.00 98.31 342 PHE A C 1
ATOM 2685 O O . PHE A 1 342 ? -20.536 -3.677 0.604 1.00 98.31 342 PHE A O 1
ATOM 2692 N N . TYR A 1 343 ? -18.919 -2.588 1.727 1.00 98.69 343 TYR A N 1
ATOM 2693 C CA . TYR A 1 343 ? -18.349 -1.924 0.558 1.00 98.69 343 TYR A CA 1
ATOM 2694 C C . TYR A 1 343 ? -17.319 -2.801 -0.146 1.00 98.69 343 TYR A C 1
ATOM 2696 O O . TYR A 1 343 ? -16.465 -3.379 0.515 1.00 98.69 343 TYR A O 1
ATOM 2704 N N . LEU A 1 344 ? -17.381 -2.853 -1.474 1.00 98.69 344 LEU A N 1
ATOM 2705 C CA . LEU A 1 344 ? -16.420 -3.527 -2.341 1.00 98.69 344 LEU A CA 1
ATOM 2706 C C . LEU A 1 344 ? -16.138 -2.653 -3.563 1.00 98.69 344 LEU A C 1
ATOM 2708 O O . LEU A 1 344 ? -17.057 -2.038 -4.103 1.00 98.69 344 LEU A O 1
ATOM 2712 N N . ASP A 1 345 ? -14.909 -2.680 -4.059 1.00 98.12 345 ASP A N 1
ATOM 2713 C CA . ASP A 1 345 ? -14.516 -2.081 -5.339 1.00 98.12 345 ASP A CA 1
ATOM 2714 C C . ASP A 1 345 ? -13.638 -3.075 -6.114 1.00 98.12 345 ASP A C 1
ATOM 2716 O O . ASP A 1 345 ? -12.417 -2.926 -6.169 1.00 98.12 345 ASP A O 1
ATOM 2720 N N . PRO A 1 346 ? -14.243 -4.167 -6.617 1.00 97.81 346 PRO A N 1
ATOM 2721 C CA . PRO A 1 346 ? -13.499 -5.345 -7.023 1.00 97.81 346 PRO A CA 1
ATOM 2722 C C . PRO A 1 346 ? -12.757 -5.139 -8.345 1.00 97.81 346 PRO A C 1
ATOM 2724 O O . PRO A 1 346 ? -13.352 -4.738 -9.351 1.00 97.81 346 PRO A O 1
ATOM 2727 N N . THR A 1 347 ? -11.486 -5.524 -8.355 1.00 97.19 347 THR A N 1
ATOM 2728 C CA . THR A 1 347 ? -10.575 -5.483 -9.501 1.00 97.19 347 TH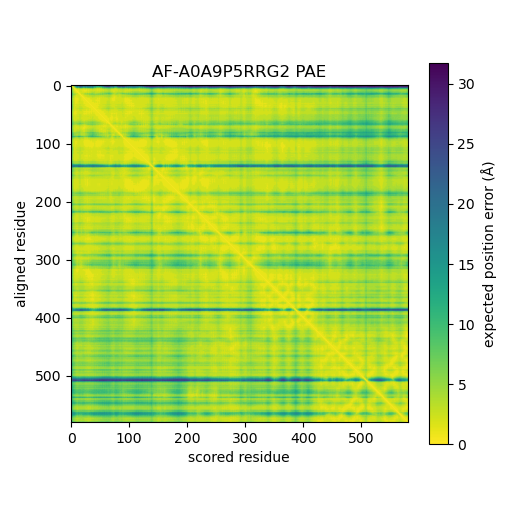R A CA 1
ATOM 2729 C C . THR A 1 347 ? -9.755 -6.768 -9.565 1.00 97.19 347 THR A C 1
ATOM 2731 O O . THR A 1 347 ? -9.557 -7.431 -8.548 1.00 97.19 347 THR A O 1
ATOM 2734 N N . LEU A 1 348 ? -9.266 -7.136 -10.746 1.00 97.06 348 LEU A N 1
ATOM 2735 C CA . LEU A 1 348 ? -8.392 -8.296 -10.884 1.00 97.06 348 LEU A CA 1
ATOM 2736 C C . LEU A 1 348 ? -7.390 -8.087 -12.022 1.00 97.06 348 LEU A C 1
ATOM 2738 O O . LEU A 1 348 ? -7.820 -7.840 -13.147 1.00 97.06 348 LEU A O 1
ATOM 2742 N N . PRO A 1 349 ? -6.076 -8.209 -11.787 1.00 96.50 349 PRO A N 1
ATOM 2743 C CA . PRO A 1 349 ? -5.113 -8.172 -12.878 1.00 96.50 349 PRO A CA 1
ATOM 2744 C C . PRO A 1 349 ? -5.287 -9.375 -13.836 1.00 96.50 349 PRO A C 1
ATOM 2746 O O . PRO A 1 349 ? -5.727 -10.450 -13.410 1.00 96.50 349 PRO A O 1
ATOM 2749 N N . PRO A 1 350 ? -4.934 -9.229 -15.129 1.00 95.75 350 PRO A N 1
ATOM 2750 C CA . PRO A 1 350 ? -5.111 -10.260 -16.156 1.00 95.75 350 PRO A CA 1
ATOM 2751 C C . PRO A 1 350 ? -4.442 -11.595 -15.822 1.00 95.75 350 PRO A C 1
ATOM 2753 O O . PRO A 1 350 ? -4.958 -12.639 -16.206 1.00 95.75 350 PRO A O 1
ATOM 2756 N N . GLN A 1 351 ? -3.337 -11.577 -15.081 1.00 95.69 351 GLN A N 1
ATOM 2757 C CA . GLN A 1 351 ? -2.576 -12.764 -14.691 1.00 95.69 351 GLN A CA 1
ATOM 2758 C C . GLN A 1 351 ? -3.369 -13.683 -13.750 1.00 95.69 351 GLN A C 1
ATOM 2760 O O . GLN A 1 351 ? -3.198 -14.896 -13.786 1.00 95.69 351 GLN A O 1
ATOM 2765 N N . LEU A 1 352 ? -4.285 -13.120 -12.954 1.00 96.69 352 LEU A N 1
ATOM 2766 C CA . LEU A 1 352 ? -5.178 -13.871 -12.065 1.00 96.69 352 LEU A CA 1
ATOM 2767 C C . LEU A 1 352 ? -6.557 -14.124 -12.693 1.00 96.69 352 LEU A C 1
ATOM 2769 O O . LEU A 1 352 ? -7.357 -14.885 -12.154 1.00 96.69 352 LEU A O 1
ATOM 2773 N N . ALA A 1 353 ? -6.861 -13.497 -13.833 1.00 94.31 353 ALA A N 1
ATOM 2774 C CA . ALA A 1 353 ? -8.170 -13.557 -14.475 1.00 94.31 353 ALA A CA 1
ATOM 2775 C C . ALA A 1 353 ? -8.653 -14.962 -14.895 1.00 94.31 353 ALA A C 1
ATOM 2777 O O . ALA A 1 353 ? -9.868 -15.174 -14.808 1.00 94.31 353 ALA A O 1
ATOM 2778 N N . PRO A 1 354 ? -7.789 -15.903 -15.345 1.00 94.25 354 PRO A N 1
ATOM 2779 C CA . PRO A 1 354 ? -8.233 -17.236 -15.759 1.00 94.25 354 PRO A CA 1
ATOM 2780 C C . PRO A 1 354 ? -8.862 -18.056 -14.630 1.00 94.25 354 PRO A C 1
ATOM 2782 O O . PRO A 1 354 ? -9.831 -18.773 -14.870 1.00 94.25 354 PRO A O 1
ATOM 2785 N N . GLU A 1 355 ? -8.332 -17.935 -13.412 1.00 95.75 355 GLU A N 1
ATOM 2786 C CA . GLU A 1 355 ? -8.778 -18.722 -12.255 1.00 95.75 355 GLU A CA 1
ATOM 2787 C C . GLU A 1 355 ? -9.653 -17.911 -11.295 1.00 95.75 355 GLU A C 1
ATOM 2789 O O . GLU A 1 355 ? -10.594 -18.446 -10.705 1.00 95.75 355 GLU A O 1
ATOM 2794 N N . GLY A 1 356 ? -9.382 -16.609 -11.164 1.00 97.38 356 GLY A N 1
ATOM 2795 C CA . GLY A 1 356 ? -9.978 -15.777 -10.129 1.00 97.38 356 GLY A CA 1
ATOM 2796 C C . GLY A 1 356 ? -9.591 -16.233 -8.723 1.00 97.38 356 GLY A C 1
ATOM 2797 O O . GLY A 1 356 ? -8.694 -17.046 -8.515 1.00 97.38 356 GLY A O 1
ATOM 2798 N N . PHE A 1 357 ? -10.284 -15.703 -7.722 1.00 98.38 357 PHE A N 1
ATOM 2799 C CA . PHE A 1 357 ? -10.154 -16.174 -6.346 1.00 98.38 357 PHE A CA 1
ATOM 2800 C C . PHE A 1 357 ? -11.463 -15.996 -5.581 1.00 98.38 357 PHE A C 1
ATOM 2802 O O . PHE A 1 357 ? -12.371 -15.277 -6.001 1.00 98.38 357 PHE A O 1
ATOM 2809 N N . THR A 1 358 ? -11.587 -16.670 -4.437 1.00 98.56 358 THR A N 1
ATOM 2810 C CA . THR A 1 358 ? -12.736 -16.499 -3.540 1.00 98.56 358 THR A CA 1
ATOM 2811 C C . THR A 1 358 ? -12.286 -16.258 -2.111 1.00 98.56 358 THR A C 1
ATOM 2813 O O . THR A 1 358 ? -11.670 -17.129 -1.499 1.00 98.56 358 THR A O 1
ATOM 2816 N N . VAL A 1 359 ? -12.709 -15.132 -1.538 1.00 98.50 359 VAL A N 1
ATOM 2817 C CA . VAL A 1 359 ? -12.633 -14.888 -0.097 1.00 98.50 359 VAL A CA 1
ATOM 2818 C C . VAL A 1 359 ? -13.923 -15.380 0.540 1.00 98.50 359 VAL A C 1
ATOM 2820 O O . VAL A 1 359 ? -15.008 -14.844 0.305 1.00 98.50 359 VAL A O 1
ATOM 2823 N N . LYS A 1 360 ? -13.814 -16.443 1.336 1.00 98.00 360 LYS A N 1
ATOM 2824 C CA . LYS A 1 360 ? -14.957 -17.065 2.006 1.00 98.00 360 LYS A CA 1
ATOM 2825 C C . LYS A 1 360 ? -15.123 -16.519 3.416 1.00 98.00 360 LYS A C 1
ATOM 2827 O O . LYS A 1 360 ? -14.184 -16.531 4.204 1.00 98.00 360 LYS A O 1
ATOM 2832 N N . GLY A 1 361 ? -16.353 -16.174 3.776 1.00 97.44 361 GLY A N 1
ATOM 2833 C CA . GLY A 1 361 ? -16.715 -15.882 5.157 1.00 97.44 361 GLY A CA 1
ATOM 2834 C C . GLY A 1 361 ? -16.355 -14.483 5.660 1.00 97.44 361 GLY A C 1
ATOM 2835 O O . GLY A 1 361 ? -16.214 -14.321 6.872 1.00 97.44 361 GLY A O 1
ATOM 2836 N N . MET A 1 362 ? -16.250 -13.489 4.773 1.00 98.44 362 MET A N 1
ATOM 2837 C CA . MET A 1 362 ? -16.066 -12.088 5.165 1.00 98.44 362 MET A CA 1
ATOM 2838 C C . MET A 1 362 ? -17.243 -11.623 6.029 1.00 98.44 362 MET A C 1
ATOM 2840 O O . MET A 1 362 ? -18.405 -11.820 5.668 1.00 98.44 362 MET A O 1
ATOM 2844 N N . LYS A 1 363 ? -16.967 -11.028 7.188 1.00 97.44 363 LYS A N 1
ATOM 2845 C CA . LYS A 1 363 ? -17.961 -10.665 8.196 1.00 97.44 363 LYS A CA 1
ATOM 2846 C C . LYS A 1 363 ? -18.135 -9.156 8.271 1.00 97.44 363 LYS A C 1
ATOM 2848 O O . LYS A 1 363 ? -17.170 -8.411 8.386 1.00 97.44 363 LYS A O 1
ATOM 2853 N N . TRP A 1 364 ? -19.390 -8.719 8.273 1.00 97.25 364 TRP A N 1
ATOM 2854 C CA . TRP A 1 364 ? -19.754 -7.317 8.455 1.00 97.25 364 TRP A CA 1
ATOM 2855 C C . TRP A 1 364 ? -21.132 -7.205 9.105 1.00 97.25 364 TRP A C 1
ATOM 2857 O O . TRP A 1 364 ? -22.108 -7.794 8.634 1.00 97.25 364 TRP A O 1
ATOM 2867 N N . GLN A 1 365 ? -21.195 -6.494 10.230 1.00 95.31 365 GLN A N 1
ATOM 2868 C CA . GLN A 1 365 ? -22.382 -6.214 11.047 1.00 95.31 365 GLN A CA 1
ATOM 2869 C C . GLN A 1 365 ? -23.286 -7.442 11.262 1.00 95.31 365 GLN A C 1
ATOM 2871 O O . GLN A 1 365 ? -24.508 -7.405 11.116 1.00 95.31 365 GLN A O 1
ATOM 2876 N N . GLY A 1 366 ? -22.661 -8.580 11.580 1.00 93.31 366 GLY A N 1
ATOM 2877 C CA . GLY A 1 366 ? -23.346 -9.846 11.848 1.00 93.31 366 GLY A CA 1
ATOM 2878 C C . GLY A 1 366 ? -23.849 -10.601 10.612 1.00 93.31 366 GLY A C 1
ATOM 2879 O O . GLY A 1 366 ? -24.530 -11.612 10.781 1.00 93.31 366 GLY A O 1
ATOM 2880 N N . SER A 1 367 ? -23.537 -10.140 9.398 1.00 96.62 367 SER A N 1
ATOM 2881 C CA . SER A 1 367 ? -23.702 -10.890 8.146 1.00 96.62 367 SER A CA 1
ATOM 2882 C C . SER A 1 367 ? -22.377 -11.501 7.693 1.00 96.62 367 SER A C 1
ATOM 2884 O O . SER A 1 367 ? -21.310 -10.986 8.022 1.00 96.62 367 SER A O 1
ATOM 2886 N N . VAL A 1 368 ? -22.461 -12.600 6.945 1.00 97.81 368 VAL A N 1
ATOM 2887 C CA . VAL A 1 368 ? -21.315 -13.334 6.396 1.00 97.81 368 VAL A CA 1
ATOM 2888 C C . VAL A 1 368 ? -21.453 -13.409 4.879 1.00 97.81 368 VAL A C 1
ATOM 2890 O O . VAL A 1 368 ? -22.502 -13.826 4.378 1.00 97.81 368 VAL A O 1
ATOM 2893 N N . PHE A 1 369 ? -20.400 -13.027 4.164 1.00 98.56 369 PHE A N 1
ATOM 2894 C CA . PHE A 1 369 ? -20.345 -12.945 2.711 1.00 98.56 369 PHE A CA 1
ATOM 2895 C C . PHE A 1 369 ? -19.233 -13.823 2.143 1.00 98.56 369 PHE A C 1
ATOM 2897 O O . PHE A 1 369 ? -18.147 -13.917 2.709 1.00 98.56 369 PHE A O 1
ATOM 2904 N N . ASP A 1 370 ? -19.515 -14.425 0.995 1.00 98.75 370 ASP A N 1
ATOM 2905 C CA . ASP A 1 370 ? -18.501 -14.986 0.110 1.00 98.75 370 ASP A CA 1
ATOM 2906 C C . ASP A 1 370 ? -18.351 -14.062 -1.088 1.00 98.75 370 ASP A C 1
ATOM 2908 O O . ASP A 1 370 ? -19.354 -13.690 -1.707 1.00 98.75 370 ASP A O 1
ATOM 2912 N N . VAL A 1 371 ? -17.112 -13.689 -1.394 1.00 98.81 371 VAL A N 1
ATOM 2913 C CA . VAL A 1 371 ? -16.774 -12.799 -2.505 1.00 98.81 371 VAL A CA 1
ATOM 2914 C C . VAL A 1 371 ? -15.856 -13.558 -3.450 1.00 98.81 371 VAL A C 1
ATOM 2916 O O . VAL A 1 371 ? -14.710 -13.842 -3.111 1.00 98.81 371 VAL A O 1
ATOM 2919 N N . THR A 1 372 ? -16.371 -13.905 -4.624 1.00 98.75 372 THR A N 1
ATOM 2920 C CA . THR A 1 372 ? -15.598 -14.504 -5.716 1.00 98.75 372 THR A CA 1
ATOM 2921 C C . THR A 1 372 ? -15.307 -13.428 -6.748 1.00 98.75 372 THR A C 1
ATOM 2923 O O . THR A 1 372 ? -16.248 -12.870 -7.309 1.00 98.75 372 THR A O 1
ATOM 2926 N N . VAL A 1 373 ? -14.034 -13.146 -7.006 1.00 98.50 373 VAL A N 1
ATOM 2927 C CA . VAL A 1 373 ? -13.583 -12.182 -8.016 1.00 98.50 373 VAL A CA 1
ATOM 2928 C C . VAL A 1 373 ? -12.944 -12.971 -9.156 1.00 98.50 373 VAL A C 1
ATOM 2930 O O . VAL A 1 373 ? -11.887 -13.568 -8.972 1.00 98.50 373 VAL A O 1
ATOM 2933 N N . ASN A 1 374 ? -13.592 -12.991 -10.321 1.00 97.31 374 ASN A N 1
ATOM 2934 C CA . ASN A 1 374 ? -13.074 -13.624 -11.538 1.00 97.31 374 ASN A CA 1
ATOM 2935 C C . ASN A 1 374 ? -12.711 -12.566 -12.585 1.00 97.31 374 ASN A C 1
ATOM 2937 O O . ASN A 1 374 ? -13.035 -11.390 -12.422 1.00 97.31 374 ASN A O 1
ATOM 2941 N N . GLY A 1 375 ? -12.089 -12.981 -13.691 1.00 94.50 375 GLY A N 1
ATOM 2942 C CA . GLY A 1 375 ? -11.649 -12.075 -14.755 1.00 94.50 375 GLY A CA 1
ATOM 2943 C C . GLY A 1 375 ? -12.743 -11.229 -15.417 1.00 94.50 375 GLY A C 1
ATOM 2944 O O . GLY A 1 375 ? -12.433 -10.149 -15.918 1.00 94.50 375 GLY A O 1
ATOM 2945 N N . ASP A 1 376 ? -13.991 -11.702 -15.435 1.00 95.19 376 ASP A N 1
ATOM 2946 C CA . ASP A 1 376 ? -15.142 -11.059 -16.082 1.00 95.19 376 ASP A CA 1
ATOM 2947 C C . ASP A 1 376 ? -16.180 -10.520 -15.082 1.00 95.19 376 ASP A C 1
ATOM 2949 O O . ASP A 1 376 ? -16.806 -9.480 -15.316 1.00 95.19 376 ASP A O 1
ATOM 2953 N N . LYS A 1 377 ? -16.379 -11.220 -13.961 1.00 97.38 377 LYS A N 1
ATOM 2954 C CA . LYS A 1 377 ? -17.431 -10.923 -12.985 1.00 97.38 377 LYS A CA 1
ATOM 2955 C C . LYS A 1 377 ? -17.008 -11.175 -11.543 1.00 97.38 377 LYS A C 1
ATOM 2957 O O . LYS A 1 377 ? -16.305 -12.137 -11.235 1.00 97.38 377 LYS A O 1
ATOM 2962 N N . THR A 1 378 ? -17.576 -10.372 -10.655 1.00 98.44 378 THR A N 1
ATOM 2963 C CA . THR A 1 378 ? -17.525 -10.560 -9.209 1.00 98.44 378 THR A CA 1
ATOM 2964 C C . THR A 1 378 ? -18.881 -11.029 -8.712 1.00 98.44 378 THR A C 1
ATOM 2966 O O . THR A 1 378 ? -19.920 -10.444 -9.036 1.00 98.44 378 THR A O 1
ATOM 2969 N N . VAL A 1 379 ? -18.871 -12.090 -7.912 1.00 98.62 379 VAL A N 1
ATOM 2970 C CA . VAL A 1 379 ? -20.046 -12.722 -7.320 1.00 98.62 379 VAL A CA 1
ATOM 2971 C C . VAL A 1 379 ? -19.984 -12.551 -5.806 1.00 98.62 379 VAL A C 1
ATOM 2973 O O . VAL A 1 379 ? -19.073 -13.052 -5.155 1.00 98.62 379 VAL A O 1
ATOM 2976 N N . VAL A 1 380 ? -20.972 -11.859 -5.242 1.00 98.69 380 VAL A N 1
ATOM 2977 C CA . VAL A 1 380 ? -21.091 -11.607 -3.802 1.00 98.69 380 VAL A CA 1
ATOM 2978 C C . VAL A 1 380 ? -22.311 -12.346 -3.286 1.00 98.69 380 VAL A C 1
ATOM 2980 O O . VAL A 1 380 ? -23.439 -11.992 -3.625 1.00 98.69 380 VAL A O 1
ATOM 2983 N N . THR A 1 381 ? -22.108 -13.364 -2.458 1.00 98.56 381 THR A N 1
ATOM 2984 C CA . THR A 1 381 ? -23.201 -14.157 -1.882 1.00 98.56 381 THR A CA 1
ATOM 2985 C C . THR A 1 381 ? -23.284 -13.923 -0.388 1.00 98.56 381 THR A C 1
ATOM 2987 O O . THR A 1 381 ? -22.309 -14.120 0.334 1.00 98.56 381 THR A O 1
ATOM 2990 N N . ARG A 1 382 ? -24.466 -13.549 0.109 1.00 97.81 382 ARG A N 1
ATOM 2991 C CA . ARG A 1 382 ? -24.698 -13.461 1.553 1.00 97.81 382 ARG A CA 1
ATOM 2992 C C . ARG A 1 382 ? -25.012 -14.850 2.104 1.00 97.81 382 ARG A C 1
ATOM 2994 O O . ARG A 1 382 ? -26.149 -15.311 2.027 1.00 97.81 382 ARG A O 1
ATOM 3001 N N . ARG A 1 383 ? -24.013 -15.505 2.690 1.00 96.25 383 ARG A N 1
ATOM 3002 C CA . ARG A 1 383 ? -24.099 -16.876 3.211 1.00 96.25 383 ARG A CA 1
ATOM 3003 C C . ARG A 1 383 ? -25.005 -16.987 4.436 1.00 96.25 383 ARG A C 1
ATOM 3005 O O . ARG A 1 383 ? -25.803 -17.912 4.535 1.00 96.25 383 ARG A O 1
ATOM 3012 N N . SER A 1 384 ? -24.873 -16.065 5.385 1.00 96.00 384 SER A N 1
ATOM 3013 C CA . SER A 1 384 ? -25.659 -16.068 6.622 1.00 96.00 384 SER A CA 1
ATOM 3014 C C . SER A 1 384 ? -25.766 -14.665 7.224 1.00 96.00 384 SER A C 1
ATOM 3016 O O . SER A 1 384 ? -25.115 -13.718 6.774 1.00 96.00 384 SER A O 1
ATOM 3018 N N . GLY A 1 385 ? -26.630 -14.498 8.224 1.00 89.88 385 GLY A N 1
ATOM 3019 C CA . GLY A 1 385 ? -26.747 -13.247 8.965 1.00 89.88 385 GLY A CA 1
ATOM 3020 C C . GLY A 1 385 ? -27.850 -13.271 10.018 1.00 89.88 385 GLY A C 1
ATOM 3021 O O . GLY A 1 385 ? -28.713 -14.149 10.007 1.00 89.88 385 GLY A O 1
ATOM 3022 N N . ARG A 1 386 ? -27.828 -12.306 10.943 1.00 80.56 386 ARG A N 1
ATOM 3023 C CA . ARG A 1 386 ? -28.823 -12.209 12.025 1.00 80.56 386 ARG A CA 1
ATOM 3024 C C . ARG A 1 386 ? -30.123 -11.530 11.561 1.00 80.56 386 ARG A C 1
ATOM 3026 O O . ARG A 1 386 ? -30.093 -10.472 10.939 1.00 80.56 386 ARG A O 1
ATOM 3033 N N . GLY A 1 387 ? -31.268 -12.104 11.944 1.00 64.69 387 GLY A N 1
ATOM 3034 C CA . GLY A 1 387 ? -32.537 -11.375 12.092 1.00 64.69 387 GLY A CA 1
ATOM 3035 C C . GLY A 1 387 ? -33.385 -11.101 10.843 1.00 64.69 387 GLY A C 1
ATOM 3036 O O . GLY A 1 387 ? -34.092 -10.101 10.840 1.00 64.69 387 GLY A O 1
ATOM 3037 N N . GLY A 1 388 ? -33.339 -11.921 9.785 1.00 68.25 388 GLY A N 1
ATOM 3038 C CA . GLY A 1 388 ? -34.237 -11.824 8.609 1.00 68.25 388 GLY A CA 1
ATOM 3039 C C . GLY A 1 388 ? -34.096 -10.558 7.738 1.00 68.25 388 GLY A C 1
ATOM 3040 O O . GLY A 1 388 ? -34.549 -10.535 6.596 1.00 68.25 388 GLY A O 1
ATOM 3041 N N . LYS A 1 389 ? -33.426 -9.515 8.240 1.00 83.69 389 LYS A N 1
ATOM 3042 C CA . LYS A 1 389 ? -33.152 -8.255 7.543 1.00 83.69 389 LYS A CA 1
ATOM 3043 C C . LYS A 1 389 ? -32.161 -8.476 6.407 1.00 83.69 389 LYS A C 1
ATOM 3045 O O . LYS A 1 389 ? -31.192 -9.226 6.561 1.00 83.69 389 LYS A O 1
ATOM 3050 N N . LYS A 1 390 ? -32.380 -7.799 5.276 1.00 92.81 390 LYS A N 1
ATOM 3051 C CA . LYS A 1 390 ? -31.406 -7.713 4.177 1.00 92.81 390 LYS A CA 1
ATOM 3052 C C . LYS A 1 390 ? -30.166 -6.936 4.634 1.00 92.81 390 LYS A C 1
ATOM 3054 O O . LYS A 1 390 ? -30.280 -6.064 5.490 1.00 92.81 390 LYS A O 1
ATOM 3059 N N . ALA A 1 391 ? -29.003 -7.280 4.091 1.00 95.62 391 ALA A N 1
ATOM 3060 C CA . ALA A 1 391 ? -27.768 -6.535 4.308 1.00 95.62 391 ALA A CA 1
ATOM 3061 C C . ALA A 1 391 ? -27.454 -5.692 3.071 1.00 95.62 391 ALA A C 1
ATOM 3063 O O . ALA A 1 391 ? -27.617 -6.172 1.945 1.00 95.62 391 ALA A O 1
ATOM 3064 N N . CYS A 1 392 ? -26.996 -4.458 3.285 1.00 97.69 392 CYS A N 1
ATOM 3065 C CA . CYS A 1 392 ? -26.551 -3.608 2.193 1.00 97.69 392 CYS A CA 1
ATOM 3066 C C . CYS A 1 392 ? -25.156 -4.031 1.712 1.00 97.69 392 CYS A C 1
ATOM 3068 O O . CYS A 1 392 ? -24.246 -4.171 2.526 1.00 97.69 392 CYS A O 1
ATOM 3070 N N . VAL A 1 393 ? -24.982 -4.166 0.401 1.00 98.50 393 VAL A N 1
ATOM 3071 C CA . VAL A 1 393 ? -23.688 -4.269 -0.285 1.00 98.50 393 VAL A CA 1
ATOM 3072 C C . VAL A 1 393 ? -23.540 -3.039 -1.175 1.00 98.50 393 VAL A C 1
ATOM 3074 O O . VAL A 1 393 ? -24.455 -2.735 -1.940 1.00 98.50 393 VAL A O 1
ATOM 3077 N N . ARG A 1 394 ? -22.421 -2.318 -1.081 1.00 98.62 394 ARG A N 1
ATOM 3078 C CA . ARG A 1 394 ? -22.125 -1.159 -1.935 1.00 98.62 394 ARG A CA 1
ATOM 3079 C C . ARG A 1 394 ? -20.981 -1.502 -2.877 1.00 98.62 394 ARG A C 1
ATOM 3081 O O . ARG A 1 394 ? -19.909 -1.856 -2.407 1.00 98.62 394 ARG A O 1
ATOM 3088 N N . ILE A 1 395 ? -21.214 -1.370 -4.177 1.00 98.62 395 ILE A N 1
ATOM 3089 C CA . ILE A 1 395 ? -20.186 -1.541 -5.207 1.00 98.62 395 ILE A CA 1
ATOM 3090 C C . ILE A 1 395 ? -19.623 -0.166 -5.580 1.00 98.62 395 ILE A C 1
ATOM 3092 O O . ILE A 1 395 ? -20.404 0.766 -5.795 1.00 98.62 395 ILE A O 1
ATOM 3096 N N . GLY A 1 396 ? -18.294 -0.060 -5.617 1.00 97.00 396 GLY A N 1
ATOM 3097 C CA . GLY A 1 396 ? -17.526 1.147 -5.920 1.00 97.00 396 GLY A CA 1
ATOM 3098 C C . GLY A 1 396 ? -17.741 1.701 -7.324 1.00 97.00 396 GLY A C 1
ATOM 3099 O O . GLY A 1 396 ? -18.243 1.024 -8.225 1.00 97.00 396 GLY A O 1
ATOM 3100 N N . ASP A 1 397 ? -17.375 2.971 -7.491 1.00 94.81 397 ASP A N 1
ATOM 3101 C CA . ASP A 1 397 ? -17.778 3.796 -8.635 1.00 94.81 397 ASP A CA 1
ATOM 3102 C C . ASP A 1 397 ? -17.037 3.464 -9.937 1.00 94.81 397 ASP A C 1
ATOM 3104 O O . ASP A 1 397 ? -17.518 3.802 -11.017 1.00 94.81 397 ASP A O 1
ATOM 3108 N N . ARG A 1 398 ? -15.920 2.723 -9.869 1.00 92.81 398 ARG A N 1
ATOM 3109 C CA . ARG A 1 398 ? -15.239 2.187 -11.063 1.00 92.81 398 ARG A CA 1
ATOM 3110 C C . ARG A 1 398 ? -16.073 1.123 -11.782 1.00 92.81 398 ARG A C 1
ATOM 3112 O O . ARG A 1 398 ? -15.818 0.798 -12.943 1.00 92.81 398 ARG A O 1
ATOM 3119 N N . ASN A 1 399 ? -17.090 0.578 -11.116 1.00 93.62 399 ASN A N 1
ATOM 3120 C CA . ASN A 1 399 ? -18.000 -0.393 -11.696 1.00 93.62 399 ASN A CA 1
ATOM 3121 C C . ASN A 1 399 ? -19.168 0.278 -12.434 1.00 93.62 399 ASN A C 1
ATOM 3123 O O . ASN A 1 399 ? -19.855 1.130 -11.881 1.00 93.62 399 ASN A O 1
ATOM 3127 N N . ARG A 1 400 ? -19.514 -0.197 -13.638 1.00 90.44 400 ARG A N 1
ATOM 3128 C CA . ARG A 1 400 ? -20.704 0.287 -14.378 1.00 90.44 400 ARG A CA 1
ATOM 3129 C C . ARG A 1 400 ? -22.031 0.026 -13.655 1.00 90.44 400 ARG A C 1
ATOM 3131 O O . ARG A 1 400 ? -23.032 0.660 -13.968 1.00 90.44 400 ARG A O 1
ATOM 3138 N N . LYS A 1 401 ? -22.052 -0.940 -12.734 1.00 94.00 401 LYS A N 1
ATOM 3139 C CA . LYS A 1 401 ? -23.172 -1.242 -11.834 1.00 94.00 401 LYS A CA 1
ATOM 3140 C C . LYS A 1 401 ? -22.851 -0.796 -10.400 1.00 94.00 401 LYS A C 1
ATOM 3142 O O . LYS A 1 401 ? -23.183 -1.508 -9.450 1.00 94.00 401 LYS A O 1
ATOM 3147 N N . SER A 1 402 ? -22.173 0.338 -10.227 1.00 97.25 402 SER A N 1
ATOM 3148 C CA . SER A 1 402 ? -21.941 0.927 -8.907 1.00 97.25 402 SER A CA 1
ATOM 3149 C C . SER A 1 402 ? -23.261 1.227 -8.190 1.00 97.25 402 SER A C 1
ATOM 3151 O O . SER A 1 402 ? -24.330 1.324 -8.801 1.00 97.25 402 SER A O 1
ATOM 3153 N N . GLY A 1 403 ? -23.202 1.320 -6.863 1.00 97.81 403 GLY A N 1
ATOM 3154 C CA . GLY A 1 403 ? -24.361 1.649 -6.035 1.00 97.81 403 GLY A CA 1
ATOM 3155 C C . GLY A 1 403 ? -24.663 0.622 -4.949 1.00 97.81 403 GLY A C 1
ATOM 3156 O O . GLY A 1 403 ? -23.856 -0.255 -4.639 1.00 97.81 403 GLY A O 1
ATOM 3157 N N . LYS A 1 404 ? -25.827 0.786 -4.312 1.00 98.44 404 LYS A N 1
ATOM 3158 C CA . LYS A 1 404 ? -26.243 0.032 -3.121 1.00 98.44 404 LYS A CA 1
ATOM 3159 C C . LYS A 1 404 ? -27.247 -1.064 -3.477 1.00 98.44 404 LYS A C 1
ATOM 3161 O O . LYS A 1 404 ? -28.269 -0.801 -4.103 1.00 98.44 404 LYS A O 1
ATOM 3166 N N . TYR A 1 405 ? -26.996 -2.269 -2.982 1.00 98.31 405 TYR A N 1
ATOM 3167 C CA . TYR A 1 405 ? -27.793 -3.473 -3.206 1.00 98.31 405 TYR A CA 1
ATOM 3168 C C . TYR A 1 405 ? -28.212 -4.088 -1.875 1.00 98.31 405 TYR A C 1
ATOM 3170 O O . TYR A 1 405 ? -27.452 -4.067 -0.915 1.00 98.31 405 TYR A O 1
ATOM 3178 N N . GLN A 1 406 ? -29.413 -4.659 -1.806 1.00 97.75 406 GLN A N 1
ATOM 3179 C CA . GLN A 1 406 ? -29.947 -5.263 -0.581 1.00 97.75 406 GLN A CA 1
ATOM 3180 C C . GLN A 1 406 ? -30.050 -6.779 -0.739 1.00 97.75 406 GLN A C 1
ATOM 3182 O O . GLN A 1 406 ? -30.902 -7.259 -1.487 1.00 97.75 406 GLN A O 1
ATOM 3187 N N . LEU A 1 407 ? -29.220 -7.530 -0.014 1.00 97.44 407 LEU A N 1
ATOM 3188 C CA . LEU A 1 407 ? -29.136 -8.989 -0.122 1.00 97.44 407 LEU A CA 1
ATOM 3189 C C . LEU A 1 407 ? -29.784 -9.673 1.088 1.00 97.44 407 LEU A C 1
ATOM 3191 O O . LEU A 1 407 ? -29.373 -9.488 2.240 1.00 97.44 407 LEU A O 1
ATOM 3195 N N . ALA A 1 408 ? -30.790 -10.510 0.840 1.00 96.75 408 ALA A N 1
ATOM 3196 C CA . ALA A 1 408 ? -31.257 -11.498 1.811 1.00 96.75 408 ALA A CA 1
ATOM 3197 C C . ALA A 1 408 ? -30.243 -12.651 1.951 1.00 96.75 408 ALA A C 1
ATOM 3199 O O . ALA A 1 408 ? -29.337 -12.801 1.134 1.00 96.75 408 ALA A O 1
ATOM 3200 N N . VAL A 1 409 ? -30.372 -13.457 3.006 1.00 96.81 409 VAL A N 1
ATOM 3201 C CA . VAL A 1 409 ? -29.549 -14.668 3.169 1.00 96.81 409 VAL A CA 1
ATOM 3202 C C . VAL A 1 409 ? -29.812 -15.624 2.000 1.00 96.81 409 VAL A C 1
ATOM 3204 O O . VAL A 1 409 ? -30.960 -15.817 1.610 1.00 96.81 409 VAL A O 1
ATOM 3207 N N . GLY A 1 410 ? -28.745 -16.180 1.426 1.00 95.56 410 GLY A N 1
ATOM 3208 C CA . GLY A 1 410 ? -28.778 -17.031 0.237 1.00 95.56 410 GLY A CA 1
ATOM 3209 C C . GLY A 1 410 ? -28.853 -16.271 -1.091 1.00 95.56 410 GLY A C 1
ATOM 3210 O O . GLY A 1 410 ? -28.753 -16.899 -2.139 1.00 95.56 410 GLY A O 1
ATOM 3211 N N . GLN A 1 411 ? -29.012 -14.940 -1.082 1.00 97.69 411 GLN A N 1
ATOM 3212 C CA . GLN A 1 411 ? -29.001 -14.150 -2.314 1.00 97.69 411 GLN A CA 1
ATOM 3213 C C . GLN A 1 411 ? -27.584 -13.808 -2.763 1.00 97.69 411 GLN A C 1
ATOM 3215 O O . GLN A 1 411 ? -26.677 -13.588 -1.952 1.00 97.69 411 GLN A O 1
ATOM 3220 N N . THR A 1 412 ? -27.456 -13.689 -4.080 1.00 98.25 412 THR A N 1
ATOM 3221 C CA . THR A 1 412 ? -26.213 -13.398 -4.779 1.00 98.25 412 THR A CA 1
ATOM 3222 C C . THR A 1 412 ? -26.364 -12.134 -5.616 1.00 98.25 412 THR A C 1
ATOM 3224 O O . THR A 1 412 ? -27.354 -11.955 -6.324 1.00 98.25 412 THR A O 1
ATOM 3227 N N . LEU A 1 413 ? -25.360 -11.266 -5.545 1.00 98.50 413 LEU A N 1
ATOM 3228 C CA . LEU A 1 413 ? -25.148 -10.145 -6.449 1.00 98.50 413 LEU A CA 1
ATOM 3229 C C . LEU A 1 413 ? -24.036 -10.513 -7.431 1.00 98.50 413 LEU A C 1
ATOM 3231 O O . LEU A 1 413 ? -23.001 -11.038 -7.028 1.00 98.50 413 LEU A O 1
ATOM 3235 N N . THR A 1 414 ? -24.229 -10.204 -8.710 1.00 98.50 414 THR A N 1
ATOM 3236 C CA . THR A 1 414 ? -23.187 -10.340 -9.731 1.00 98.50 414 THR A CA 1
ATOM 3237 C C . THR A 1 414 ? -22.989 -9.013 -10.446 1.00 98.50 414 THR A C 1
ATOM 3239 O O . THR A 1 414 ? -23.928 -8.459 -11.027 1.00 98.50 414 THR A O 1
ATOM 3242 N N . VAL A 1 415 ? -21.758 -8.515 -10.415 1.00 98.12 415 VAL A N 1
ATOM 3243 C CA . VAL A 1 415 ? -21.312 -7.309 -11.125 1.00 98.12 415 VAL A CA 1
ATOM 3244 C C . VAL A 1 415 ? -20.107 -7.647 -11.996 1.00 98.12 415 VAL A C 1
ATOM 3246 O O . VAL A 1 415 ? -19.493 -8.691 -11.805 1.00 98.12 415 VAL A O 1
ATOM 3249 N N . ALA A 1 416 ? -19.779 -6.802 -12.972 1.00 97.06 416 ALA A N 1
ATOM 3250 C CA . ALA A 1 416 ? -18.542 -6.977 -13.735 1.00 97.06 416 ALA A CA 1
ATOM 3251 C C . ALA A 1 416 ? -17.327 -6.794 -12.809 1.00 97.06 416 ALA A C 1
ATOM 3253 O O . ALA A 1 416 ? -17.411 -6.001 -11.874 1.00 97.06 416 ALA A O 1
ATOM 3254 N N . THR A 1 417 ? -16.218 -7.484 -13.047 1.00 97.12 417 THR A N 1
ATOM 3255 C CA . THR A 1 417 ? -14.952 -7.178 -12.356 1.00 97.12 417 THR A CA 1
ATOM 3256 C C . THR A 1 417 ? -14.264 -6.022 -13.064 1.00 97.12 417 THR A C 1
ATOM 3258 O O . THR A 1 417 ? -14.252 -5.981 -14.296 1.00 97.12 417 THR A O 1
ATOM 3261 N N . TYR A 1 418 ? -13.709 -5.067 -12.316 1.00 96.88 418 TYR A N 1
ATOM 3262 C CA . TYR A 1 418 ? -12.906 -4.017 -12.932 1.00 96.88 418 TYR A CA 1
ATOM 3263 C C . TYR A 1 418 ? -11.590 -4.598 -13.475 1.00 96.88 418 TYR A C 1
ATOM 3265 O O . TYR A 1 418 ? -10.937 -5.409 -12.821 1.00 96.88 418 TYR A O 1
ATOM 3273 N N . ARG A 1 419 ? -11.226 -4.199 -14.696 1.00 95.50 419 ARG A N 1
ATOM 3274 C CA . ARG A 1 419 ? -10.048 -4.671 -15.433 1.00 95.50 419 ARG A CA 1
ATOM 3275 C C . ARG A 1 419 ? -9.309 -3.468 -16.002 1.00 95.50 419 ARG A C 1
ATOM 3277 O O . ARG A 1 419 ? -9.717 -2.929 -17.032 1.00 95.50 419 ARG A O 1
ATOM 3284 N N . SER A 1 420 ? -8.275 -3.009 -15.296 1.00 94.44 420 SER A N 1
ATOM 3285 C CA . SER A 1 420 ? -7.457 -1.856 -15.702 1.00 94.44 420 SER A CA 1
ATOM 3286 C C . SER A 1 420 ? -6.791 -2.090 -17.057 1.00 94.44 420 SER A C 1
ATOM 3288 O O . SER A 1 420 ? -6.790 -1.207 -17.909 1.00 94.44 420 SER A O 1
ATOM 3290 N N . ASP A 1 421 ? -6.337 -3.315 -17.312 1.00 95.00 421 ASP A N 1
ATOM 3291 C CA . ASP A 1 421 ? -5.697 -3.739 -18.559 1.00 95.00 421 ASP A CA 1
ATOM 3292 C C . ASP A 1 421 ? -6.592 -3.606 -19.807 1.00 95.00 421 ASP A C 1
ATOM 3294 O O . ASP A 1 421 ? -6.090 -3.579 -20.929 1.00 95.00 421 ASP A O 1
ATOM 3298 N N . LEU A 1 422 ? -7.913 -3.471 -19.638 1.00 94.81 422 LEU A N 1
ATOM 3299 C CA . LEU A 1 422 ? -8.865 -3.309 -20.742 1.00 94.81 422 LEU A CA 1
ATOM 3300 C C . LEU A 1 422 ? -9.202 -1.841 -21.067 1.00 94.81 422 LEU A C 1
ATOM 3302 O O . LEU A 1 422 ? -9.943 -1.586 -22.018 1.00 94.81 422 LEU A O 1
ATOM 3306 N N . ASN A 1 423 ? -8.662 -0.866 -20.327 1.00 93.31 423 ASN A N 1
ATOM 3307 C CA . ASN A 1 423 ? -8.966 0.566 -20.492 1.00 93.31 423 ASN A CA 1
ATOM 3308 C C . ASN A 1 423 ? -7.876 1.328 -21.270 1.00 93.31 423 ASN A C 1
ATOM 3310 O O . ASN A 1 423 ? -7.584 2.499 -20.998 1.00 93.31 423 ASN A O 1
ATOM 3314 N N . GLY A 1 424 ? -7.283 0.664 -22.262 1.00 94.56 424 GLY A N 1
ATOM 3315 C CA . GLY A 1 424 ? -6.174 1.195 -23.047 1.00 94.56 424 GLY A CA 1
ATOM 3316 C C . GLY A 1 424 ? -4.818 0.975 -22.380 1.00 94.56 424 GLY A C 1
ATOM 3317 O O . GLY A 1 424 ? -4.678 0.197 -21.437 1.00 94.56 424 GLY A O 1
ATOM 3318 N N . THR A 1 425 ? -3.804 1.649 -22.910 1.00 96.88 425 THR A N 1
ATOM 3319 C CA . THR A 1 425 ? -2.404 1.417 -22.553 1.00 96.88 425 THR A CA 1
ATOM 3320 C C . THR A 1 425 ? -1.702 2.717 -22.197 1.00 96.88 425 THR A C 1
ATOM 3322 O O . THR A 1 425 ? -2.010 3.747 -22.804 1.00 96.88 425 THR A O 1
ATOM 3325 N N . LEU A 1 426 ? -0.755 2.647 -21.252 1.00 94.00 426 LEU A N 1
ATOM 3326 C CA . LEU A 1 426 ? 0.033 3.783 -20.768 1.00 94.00 426 LEU A CA 1
ATOM 3327 C C . LEU A 1 426 ? 0.652 4.534 -21.949 1.00 94.00 426 LEU A C 1
ATOM 3329 O O . LEU A 1 426 ? 0.492 5.747 -22.083 1.00 94.00 426 LEU A O 1
ATOM 3333 N N . VAL A 1 427 ? 1.292 3.781 -22.846 1.00 95.38 427 VAL A N 1
ATOM 3334 C CA . VAL A 1 427 ? 1.682 4.256 -24.172 1.00 95.38 427 VAL A CA 1
ATOM 3335 C C . VAL A 1 427 ? 0.632 3.788 -25.180 1.00 95.38 427 VAL A C 1
ATOM 3337 O O . VAL A 1 427 ? 0.487 2.576 -25.371 1.00 95.38 427 VAL A O 1
ATOM 3340 N N . PRO A 1 428 ? -0.131 4.692 -25.828 1.00 96.00 428 PRO A N 1
ATOM 3341 C CA . PRO A 1 428 ? -1.237 4.312 -26.702 1.00 96.00 428 PRO A CA 1
ATOM 3342 C C . PRO A 1 428 ? -0.837 3.331 -27.809 1.00 96.00 428 PRO A C 1
ATOM 3344 O O . PRO A 1 428 ? 0.050 3.602 -28.617 1.00 96.00 428 PRO A O 1
ATOM 3347 N N . GLY A 1 429 ? -1.541 2.200 -27.874 1.00 94.94 429 GLY A N 1
ATOM 3348 C CA . GLY A 1 429 ? -1.309 1.163 -28.880 1.00 94.94 429 GLY A CA 1
ATOM 3349 C C . GLY A 1 429 ? -0.236 0.137 -28.511 1.00 94.94 429 GLY A C 1
ATOM 3350 O O . GLY A 1 429 ? 0.103 -0.673 -29.373 1.00 94.94 429 GLY A O 1
ATOM 3351 N N . ASN A 1 430 ? 0.269 0.138 -27.270 1.00 97.75 430 ASN A N 1
ATOM 3352 C CA . ASN A 1 430 ? 1.203 -0.879 -26.792 1.00 97.75 430 ASN A CA 1
ATOM 3353 C C . ASN A 1 430 ? 0.567 -2.282 -26.850 1.00 97.75 430 ASN A C 1
ATOM 3355 O O . ASN A 1 430 ? -0.372 -2.585 -26.122 1.00 97.75 430 ASN A O 1
ATOM 3359 N N . LYS A 1 431 ? 1.099 -3.167 -27.693 1.00 97.62 431 LYS A N 1
ATOM 3360 C CA . LYS A 1 431 ? 0.646 -4.563 -27.805 1.00 97.62 431 LYS A CA 1
ATOM 3361 C C . LYS A 1 431 ? 1.250 -5.490 -26.754 1.00 97.62 431 LYS A C 1
ATOM 3363 O O . LYS A 1 431 ? 0.752 -6.600 -26.602 1.00 97.62 431 LYS A O 1
ATOM 3368 N N . ALA A 1 432 ? 2.325 -5.067 -26.093 1.00 97.81 432 ALA A N 1
ATOM 3369 C CA . ALA A 1 432 ? 3.007 -5.845 -25.068 1.00 97.81 432 ALA A CA 1
ATOM 3370 C C . ALA A 1 432 ? 2.444 -5.603 -23.664 1.00 97.81 432 ALA A C 1
ATOM 3372 O O . ALA A 1 432 ? 2.625 -6.466 -22.813 1.00 97.81 432 ALA A O 1
ATOM 3373 N N . GLN A 1 433 ? 1.741 -4.487 -23.422 1.00 98.12 433 GLN A N 1
ATOM 3374 C CA . GLN A 1 433 ? 1.219 -4.182 -22.090 1.00 98.12 433 GLN A CA 1
ATOM 3375 C C . GLN A 1 433 ? 0.317 -5.314 -21.582 1.00 98.12 433 GLN A C 1
ATOM 3377 O O . GLN A 1 433 ? -0.640 -5.712 -22.249 1.00 98.12 433 GLN A O 1
ATOM 3382 N N . CYS A 1 434 ? 0.615 -5.799 -20.382 1.00 97.19 434 CYS A N 1
ATOM 3383 C CA . CYS A 1 434 ? -0.036 -6.919 -19.724 1.00 97.19 434 CYS A CA 1
ATOM 3384 C C . CYS A 1 434 ? -0.070 -8.186 -20.584 1.00 97.19 434 CYS A C 1
ATOM 3386 O O . CYS A 1 434 ? -1.065 -8.917 -20.592 1.00 97.19 434 CYS A O 1
ATOM 3388 N N . ALA A 1 435 ? 1.023 -8.434 -21.314 1.00 95.38 435 ALA A N 1
ATOM 3389 C CA . ALA A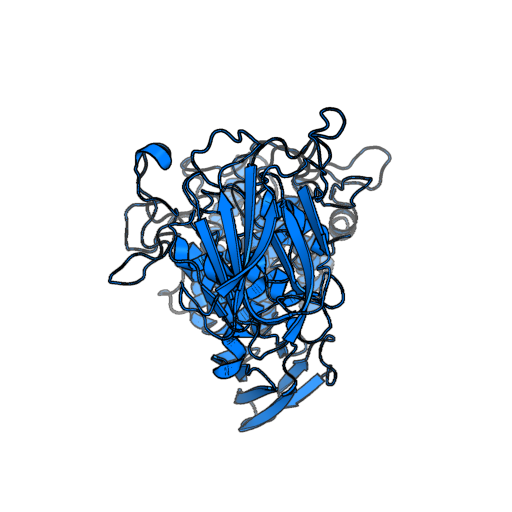 1 435 ? 1.203 -9.631 -22.118 1.00 95.38 435 ALA A CA 1
ATOM 3390 C C . ALA A 1 435 ? 0.910 -10.908 -21.301 1.00 95.38 435 ALA A C 1
ATOM 3392 O O . ALA A 1 435 ? 1.307 -10.998 -20.136 1.00 95.38 435 ALA A O 1
ATOM 3393 N N . PRO A 1 436 ? 0.266 -11.927 -21.907 1.00 89.25 436 PRO A N 1
ATOM 3394 C CA . PRO A 1 436 ? -0.065 -13.181 -21.230 1.00 89.25 436 PRO A CA 1
ATOM 3395 C C . PRO A 1 436 ? 1.128 -13.911 -20.610 1.00 89.25 436 PRO A C 1
ATOM 3397 O O . PRO A 1 436 ? 0.959 -14.653 -19.645 1.00 89.25 436 PRO A O 1
ATOM 3400 N N . SER A 1 437 ? 2.321 -13.750 -21.185 1.00 93.75 437 SER A N 1
ATOM 3401 C CA . SER A 1 437 ? 3.536 -14.373 -20.679 1.00 93.75 437 SER A CA 1
ATOM 3402 C C . SER A 1 437 ? 4.757 -13.525 -21.007 1.00 93.75 437 SER A C 1
ATOM 3404 O O . SER A 1 437 ? 4.928 -13.074 -22.142 1.00 93.75 437 SER A O 1
ATOM 3406 N N . VAL A 1 438 ? 5.622 -13.351 -20.008 1.00 95.50 438 VAL A N 1
ATOM 3407 C CA . VAL A 1 438 ? 6.973 -12.815 -20.170 1.00 95.50 438 VAL A CA 1
ATOM 3408 C C . VAL A 1 438 ? 7.929 -13.733 -19.431 1.00 95.50 438 VAL A C 1
ATOM 3410 O O . VAL A 1 438 ? 7.747 -14.000 -18.245 1.00 95.50 438 VAL A O 1
ATOM 3413 N N . ILE A 1 439 ? 8.937 -14.234 -20.138 1.00 93.62 439 ILE A N 1
ATOM 3414 C CA . ILE A 1 439 ? 9.881 -15.217 -19.609 1.00 93.62 439 ILE A CA 1
ATOM 3415 C C . ILE A 1 439 ? 11.290 -14.644 -19.701 1.00 93.62 439 ILE A C 1
ATOM 3417 O O . ILE A 1 439 ? 11.724 -14.215 -20.767 1.00 93.62 439 ILE A O 1
ATOM 3421 N N . SER A 1 440 ? 12.020 -14.699 -18.593 1.00 94.69 440 SER A N 1
ATOM 3422 C CA . SER A 1 440 ? 13.471 -14.536 -18.554 1.00 94.69 440 SER A CA 1
ATOM 3423 C C . SER A 1 440 ? 14.054 -15.698 -17.757 1.00 94.69 440 SER A C 1
ATOM 3425 O O . SER A 1 440 ? 13.473 -16.113 -16.755 1.00 94.69 440 SER A O 1
ATOM 3427 N N . LYS A 1 441 ? 15.165 -16.262 -18.237 1.00 93.12 441 LYS A N 1
ATOM 3428 C CA . LYS A 1 441 ? 15.911 -17.325 -17.539 1.00 93.12 441 LYS A CA 1
ATOM 3429 C C . LYS A 1 441 ? 17.120 -16.770 -16.787 1.00 93.12 441 LYS A C 1
ATOM 3431 O O . LYS A 1 441 ? 17.801 -17.520 -16.093 1.00 93.12 441 LYS A O 1
ATOM 3436 N N . ASP A 1 442 ? 17.393 -15.483 -16.962 1.00 95.38 442 ASP A N 1
ATOM 3437 C CA . ASP A 1 442 ? 18.545 -14.825 -16.379 1.00 95.38 442 ASP A CA 1
ATOM 3438 C C . ASP A 1 442 ? 18.276 -14.522 -14.902 1.00 95.38 442 ASP A C 1
ATOM 3440 O O . ASP A 1 442 ? 17.159 -14.129 -14.546 1.00 95.38 442 ASP A O 1
ATOM 3444 N N . PRO A 1 443 ? 19.273 -14.687 -14.020 1.00 95.00 443 PRO A N 1
ATOM 3445 C CA . PRO A 1 443 ? 19.128 -14.300 -12.629 1.00 95.00 443 PRO A CA 1
ATOM 3446 C C . PRO A 1 443 ? 18.811 -12.802 -12.501 1.00 95.00 443 PRO A C 1
ATOM 3448 O O . PRO A 1 443 ? 19.481 -11.946 -13.084 1.00 95.00 443 PRO A O 1
ATOM 3451 N N . ILE A 1 444 ? 17.789 -12.483 -11.713 1.00 94.38 444 ILE A N 1
ATOM 3452 C CA . ILE A 1 444 ? 17.319 -11.114 -11.474 1.00 94.38 444 ILE A CA 1
ATOM 3453 C C . ILE A 1 444 ? 17.663 -10.654 -10.062 1.00 94.38 444 ILE A C 1
ATOM 3455 O O . ILE A 1 444 ? 17.901 -11.471 -9.169 1.00 94.38 444 ILE A O 1
ATOM 3459 N N . LEU A 1 445 ? 17.674 -9.339 -9.850 1.00 92.12 445 LEU A N 1
ATOM 3460 C CA . LEU A 1 445 ? 17.581 -8.818 -8.490 1.00 92.12 445 LEU A CA 1
ATOM 3461 C C . LEU A 1 445 ? 16.218 -9.202 -7.883 1.00 92.12 445 LEU A C 1
ATOM 3463 O O . LEU A 1 445 ? 15.218 -9.225 -8.613 1.00 92.12 445 LEU A O 1
ATOM 3467 N N . PRO A 1 446 ? 16.147 -9.489 -6.570 1.00 91.38 446 PRO A N 1
ATOM 3468 C CA . PRO A 1 446 ? 14.882 -9.800 -5.911 1.00 91.38 446 PRO A CA 1
ATOM 3469 C C . PRO A 1 446 ? 13.820 -8.726 -6.186 1.00 91.38 446 PRO A C 1
ATOM 3471 O O . PRO A 1 446 ? 14.099 -7.529 -6.130 1.00 91.38 446 PRO A O 1
ATOM 3474 N N . GLY A 1 447 ? 12.609 -9.156 -6.549 1.00 92.06 447 GLY A N 1
ATOM 3475 C CA . GLY A 1 447 ? 11.497 -8.257 -6.872 1.00 92.06 447 GLY A CA 1
ATOM 3476 C C . GLY A 1 447 ? 11.531 -7.619 -8.271 1.00 92.06 447 GLY A C 1
ATOM 3477 O O . GLY 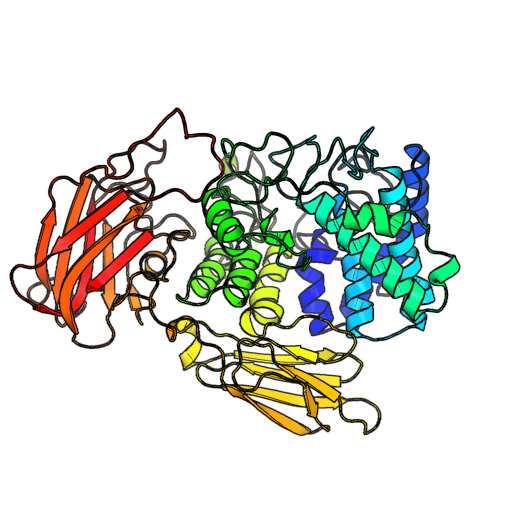A 1 447 ? 10.557 -6.974 -8.654 1.00 92.06 447 GLY A O 1
ATOM 3478 N N . GLN A 1 448 ? 12.598 -7.787 -9.062 1.00 94.56 448 GLN A N 1
ATOM 3479 C CA . GLN A 1 448 ? 12.775 -7.092 -10.350 1.00 94.56 448 GLN A CA 1
ATOM 3480 C C . GLN A 1 448 ? 12.439 -7.990 -11.550 1.00 94.56 448 GLN A C 1
ATOM 3482 O O . GLN A 1 448 ? 13.297 -8.336 -12.367 1.00 94.56 448 GLN A O 1
ATOM 3487 N N . TYR A 1 449 ? 11.178 -8.419 -11.622 1.00 96.31 449 TYR A N 1
ATOM 3488 C CA . TYR A 1 449 ? 10.685 -9.427 -12.567 1.00 96.31 449 TYR A CA 1
ATOM 3489 C C . TYR A 1 449 ? 10.613 -8.945 -14.020 1.00 96.31 449 TYR A C 1
ATOM 3491 O O . TYR A 1 449 ? 10.397 -7.772 -14.296 1.00 96.31 449 TYR A O 1
ATOM 3499 N N . ALA A 1 450 ? 10.711 -9.879 -14.972 1.00 96.88 450 ALA A N 1
ATOM 3500 C CA . ALA A 1 450 ? 10.592 -9.568 -16.400 1.00 96.88 450 ALA A CA 1
ATOM 3501 C C . ALA A 1 450 ? 9.212 -9.001 -16.781 1.00 96.88 450 ALA A C 1
ATOM 3503 O O . ALA A 1 450 ? 9.120 -8.125 -17.634 1.00 96.88 450 ALA A O 1
ATOM 3504 N N . LEU A 1 451 ? 8.141 -9.458 -16.122 1.00 96.50 451 LEU A N 1
ATOM 3505 C CA . LEU A 1 451 ? 6.783 -8.946 -16.351 1.00 96.50 451 LEU A CA 1
ATOM 3506 C C . LEU A 1 451 ? 6.623 -7.465 -15.980 1.00 96.50 451 LEU A C 1
ATOM 3508 O O . LEU A 1 451 ? 5.751 -6.810 -16.539 1.00 96.50 451 LEU A O 1
ATOM 3512 N N . SER A 1 452 ? 7.466 -6.939 -15.083 1.00 96.88 452 SER A N 1
ATOM 3513 C CA . SER A 1 452 ? 7.462 -5.522 -14.718 1.00 96.88 452 SER A CA 1
ATOM 3514 C C . SER A 1 452 ? 7.734 -4.632 -15.928 1.00 96.88 452 SER A C 1
ATOM 3516 O O . SER A 1 452 ? 7.250 -3.519 -15.983 1.00 96.88 452 SER A O 1
ATOM 3518 N N . ALA A 1 453 ? 8.471 -5.138 -16.922 1.00 97.75 453 ALA A N 1
ATOM 3519 C CA . ALA A 1 453 ? 8.777 -4.404 -18.144 1.00 97.75 453 ALA A CA 1
ATOM 3520 C C . ALA A 1 453 ? 7.585 -4.284 -19.109 1.00 97.75 453 ALA A C 1
ATOM 3522 O O . ALA A 1 453 ? 7.737 -3.746 -20.202 1.00 97.75 453 ALA A O 1
ATOM 3523 N N . VAL A 1 454 ? 6.429 -4.859 -18.779 1.00 98.00 454 VAL A N 1
ATOM 3524 C CA . VAL A 1 454 ? 5.221 -4.781 -19.606 1.00 98.00 454 VAL A CA 1
ATOM 3525 C C . VAL A 1 454 ? 3.969 -4.539 -18.775 1.00 98.00 454 VAL A C 1
ATOM 3527 O O . VAL A 1 454 ? 2.861 -4.743 -19.264 1.00 98.00 454 VAL A O 1
ATOM 3530 N N . ASP A 1 455 ? 4.086 -4.171 -17.504 1.00 97.38 455 ASP A N 1
ATOM 3531 C CA . ASP A 1 455 ? 2.919 -4.053 -16.632 1.00 97.38 455 ASP A CA 1
ATOM 3532 C C . ASP A 1 455 ? 2.176 -2.717 -16.797 1.00 97.38 455 ASP A C 1
ATOM 3534 O O . ASP A 1 455 ? 1.119 -2.528 -16.194 1.00 97.38 455 ASP A O 1
ATOM 3538 N N . GLY A 1 456 ? 2.657 -1.828 -17.673 1.00 95.44 456 GLY A N 1
ATOM 3539 C CA . GLY A 1 456 ? 2.051 -0.525 -17.921 1.00 95.44 456 GLY A CA 1
ATOM 3540 C C . GLY A 1 456 ? 2.383 0.503 -16.842 1.00 95.44 456 GLY A C 1
ATOM 3541 O O . GLY A 1 456 ? 1.600 1.436 -16.639 1.00 95.44 456 GLY A O 1
ATOM 3542 N N . SER A 1 457 ? 3.519 0.344 -16.160 1.00 93.56 457 SER A N 1
ATOM 3543 C CA . SER A 1 457 ? 4.049 1.270 -15.167 1.00 93.56 457 SER A CA 1
ATOM 3544 C C . SER A 1 457 ? 5.515 1.593 -15.443 1.00 93.56 457 SER A C 1
ATOM 3546 O O . SER A 1 457 ? 6.316 0.736 -15.776 1.00 93.56 457 SER A O 1
ATOM 3548 N N . ASN A 1 458 ? 5.899 2.853 -15.234 1.00 92.50 458 ASN A N 1
ATOM 3549 C CA . ASN A 1 458 ? 7.312 3.249 -15.247 1.00 92.50 458 ASN A CA 1
ATOM 3550 C C . ASN A 1 458 ? 7.978 3.104 -13.865 1.00 92.50 458 ASN A C 1
ATOM 3552 O O . ASN A 1 458 ? 9.161 3.414 -13.720 1.00 92.50 458 ASN A O 1
ATOM 3556 N N . ALA A 1 459 ? 7.206 2.730 -12.839 1.00 92.62 459 ALA A N 1
ATOM 3557 C CA . ALA A 1 459 ? 7.651 2.679 -11.447 1.00 92.62 459 ALA A CA 1
ATOM 3558 C C . ALA A 1 459 ? 8.200 1.300 -11.044 1.00 92.62 459 ALA A C 1
ATOM 3560 O O . ALA A 1 459 ? 8.997 1.191 -10.115 1.00 92.62 459 ALA A O 1
ATOM 3561 N N . THR A 1 460 ? 7.784 0.253 -11.748 1.00 94.62 460 THR A N 1
ATOM 3562 C CA . THR A 1 460 ? 8.297 -1.115 -11.651 1.00 94.62 460 THR A CA 1
ATOM 3563 C C . THR A 1 460 ? 9.257 -1.365 -12.812 1.00 94.62 460 THR A C 1
ATOM 3565 O O . THR A 1 460 ? 9.257 -0.638 -13.806 1.00 94.62 460 THR A O 1
ATOM 3568 N N . TYR A 1 461 ? 10.152 -2.345 -12.677 1.00 95.88 461 TYR A N 1
ATOM 3569 C CA . TYR A 1 461 ? 11.083 -2.670 -13.753 1.00 95.88 461 TYR A CA 1
ATOM 3570 C C . TYR A 1 461 ? 11.669 -4.079 -13.649 1.00 95.88 461 TYR A C 1
ATOM 3572 O O . TYR A 1 461 ? 11.698 -4.700 -12.587 1.00 95.88 461 TYR A O 1
ATOM 3580 N N . TRP A 1 462 ? 12.135 -4.593 -14.786 1.00 97.62 462 TRP A N 1
ATOM 3581 C CA . TRP A 1 462 ? 12.995 -5.769 -14.853 1.00 97.62 462 TRP A CA 1
ATOM 3582 C C . TRP A 1 462 ? 14.448 -5.358 -14.650 1.00 97.62 462 TRP A C 1
ATOM 3584 O O . TRP A 1 462 ? 14.893 -4.346 -15.208 1.00 97.62 462 TRP A O 1
ATOM 3594 N N . ARG A 1 463 ? 15.199 -6.148 -13.873 1.00 96.00 463 ARG A N 1
ATOM 3595 C CA . ARG A 1 463 ? 16.628 -5.905 -13.667 1.00 96.00 463 ARG A CA 1
ATOM 3596 C C . ARG A 1 463 ? 17.420 -7.197 -13.428 1.00 96.00 463 ARG A C 1
ATOM 3598 O O . ARG A 1 463 ? 17.288 -7.801 -12.359 1.00 96.00 463 ARG A O 1
ATOM 3605 N N . PRO A 1 464 ? 18.281 -7.604 -14.376 1.00 96.69 464 PRO A N 1
ATOM 3606 C CA . PRO A 1 464 ? 19.244 -8.685 -14.178 1.00 96.69 464 PRO A CA 1
ATOM 3607 C C . PRO A 1 464 ? 20.217 -8.379 -13.032 1.00 96.69 464 PRO A C 1
ATOM 3609 O O . PRO A 1 464 ? 20.594 -7.226 -12.820 1.00 96.69 464 PRO A O 1
ATOM 3612 N N . ASN A 1 465 ? 20.679 -9.400 -12.310 1.00 94.50 465 ASN A N 1
ATOM 3613 C CA . ASN A 1 465 ? 21.612 -9.214 -11.189 1.00 94.50 465 ASN A CA 1
ATOM 3614 C C . ASN A 1 465 ? 23.090 -9.065 -11.609 1.00 94.50 465 ASN A C 1
ATOM 3616 O O . ASN A 1 465 ? 23.932 -8.781 -10.758 1.00 94.50 465 ASN A O 1
ATOM 3620 N N . THR A 1 466 ? 23.406 -9.230 -12.898 1.00 95.06 466 THR A N 1
ATOM 3621 C CA . THR A 1 466 ? 24.743 -8.996 -13.461 1.00 95.06 466 THR A CA 1
ATOM 3622 C C . THR A 1 466 ? 24.682 -8.102 -14.698 1.00 95.06 466 THR A C 1
ATOM 3624 O O . THR A 1 466 ? 23.644 -8.001 -15.349 1.00 95.06 466 THR A O 1
ATOM 3627 N N . ARG A 1 467 ? 25.818 -7.496 -15.063 1.00 95.31 467 ARG A N 1
ATOM 3628 C CA . ARG A 1 467 ? 25.994 -6.723 -16.310 1.00 95.31 467 ARG A CA 1
ATOM 3629 C C . ARG A 1 467 ? 26.164 -7.588 -17.574 1.00 95.31 467 ARG A C 1
ATOM 3631 O O . ARG A 1 467 ? 26.383 -7.029 -18.648 1.00 95.31 467 ARG A O 1
ATOM 3638 N N . ALA A 1 468 ? 26.111 -8.919 -17.457 1.00 96.06 468 ALA A N 1
ATOM 3639 C CA . ALA A 1 468 ? 26.192 -9.826 -18.603 1.00 96.06 468 ALA A CA 1
ATOM 3640 C C . ALA A 1 468 ? 24.964 -9.668 -19.525 1.00 96.06 468 ALA A C 1
ATOM 3642 O O . ALA A 1 468 ? 23.935 -9.163 -19.068 1.00 96.06 468 ALA A O 1
ATOM 3643 N N . PRO A 1 469 ? 25.043 -10.102 -20.800 1.00 97.12 469 PRO A N 1
ATOM 3644 C CA . PRO A 1 469 ? 23.871 -10.163 -21.663 1.00 97.12 469 PRO A CA 1
ATOM 3645 C C . PRO A 1 469 ? 22.732 -10.919 -20.983 1.00 97.12 469 PRO A C 1
ATOM 3647 O O . PRO A 1 469 ? 22.909 -12.061 -20.561 1.00 97.12 469 PRO A O 1
ATOM 3650 N N . ALA A 1 470 ? 21.571 -10.282 -20.903 1.00 97.62 470 ALA A N 1
ATOM 3651 C CA . ALA A 1 470 ? 20.361 -10.853 -20.337 1.00 97.62 470 ALA A CA 1
ATOM 3652 C C . ALA A 1 470 ? 19.201 -10.634 -21.300 1.00 97.62 470 ALA A C 1
ATOM 3654 O O . ALA A 1 470 ? 19.181 -9.673 -22.074 1.00 97.62 470 ALA A O 1
ATOM 3655 N N . SER A 1 471 ? 18.211 -11.517 -21.258 1.00 96.94 471 SER A N 1
ATOM 3656 C CA . SER A 1 471 ? 17.087 -11.476 -22.176 1.00 96.94 471 SER A CA 1
ATOM 3657 C C . SER A 1 471 ? 15.742 -11.739 -21.517 1.00 96.94 471 SER A C 1
ATOM 3659 O O . SER A 1 471 ? 15.611 -12.510 -20.566 1.00 96.94 471 SER A O 1
ATOM 3661 N N . MET A 1 472 ? 14.715 -11.122 -22.089 1.00 97.19 472 MET A N 1
ATOM 3662 C CA . MET A 1 472 ? 13.321 -11.458 -21.835 1.00 97.19 472 MET A CA 1
ATOM 3663 C C . MET A 1 472 ? 12.632 -11.782 -23.160 1.00 97.19 472 MET A C 1
ATOM 3665 O O . MET A 1 472 ? 12.951 -11.193 -24.193 1.00 97.19 472 MET A O 1
ATOM 3669 N N . THR A 1 473 ? 11.674 -12.701 -23.132 1.00 97.44 473 THR A N 1
ATOM 3670 C CA . THR A 1 473 ? 10.799 -13.016 -24.266 1.00 97.44 473 THR A CA 1
ATOM 3671 C C . THR A 1 473 ? 9.355 -12.748 -23.875 1.00 97.44 473 THR A C 1
ATOM 3673 O O . THR A 1 473 ? 8.863 -13.312 -22.900 1.00 97.44 473 THR A O 1
ATOM 3676 N N . ILE A 1 474 ? 8.691 -11.891 -24.643 1.00 98.06 474 ILE A N 1
ATOM 3677 C CA . ILE A 1 474 ? 7.303 -11.465 -24.472 1.00 98.06 474 ILE A CA 1
ATOM 3678 C C . ILE A 1 474 ? 6.442 -12.235 -25.478 1.00 98.06 474 ILE A C 1
ATOM 3680 O O . ILE A 1 474 ? 6.682 -12.159 -26.685 1.00 98.06 474 ILE A O 1
ATOM 3684 N N . ASP A 1 475 ? 5.427 -12.952 -24.997 1.00 97.12 475 ASP A N 1
ATOM 3685 C CA . ASP A 1 475 ? 4.375 -13.537 -25.831 1.00 97.12 475 ASP A CA 1
ATOM 3686 C C . ASP A 1 475 ? 3.226 -12.536 -25.982 1.00 97.12 475 ASP A C 1
ATOM 3688 O O . ASP A 1 475 ? 2.500 -12.271 -25.028 1.00 97.12 475 ASP A O 1
ATOM 3692 N N . LEU A 1 476 ? 2.999 -12.017 -27.192 1.00 97.25 476 LEU A N 1
ATOM 3693 C CA . LEU A 1 476 ? 1.881 -11.109 -27.491 1.00 97.25 476 LEU A CA 1
ATOM 3694 C C . LEU A 1 476 ? 0.513 -11.829 -27.521 1.00 97.25 476 LEU A C 1
ATOM 3696 O O . LEU A 1 476 ? -0.508 -11.248 -27.898 1.00 97.25 476 LEU A O 1
ATOM 3700 N N . GLY A 1 477 ? 0.481 -13.128 -27.210 1.00 95.38 477 GLY A N 1
ATOM 3701 C CA . GLY A 1 477 ? -0.692 -14.003 -27.164 1.00 95.38 477 GLY A CA 1
ATOM 3702 C C . GLY A 1 477 ? -1.173 -14.480 -28.536 1.00 95.38 477 GLY A C 1
ATOM 3703 O O . GLY A 1 477 ? -1.789 -15.538 -28.656 1.00 95.38 477 GLY A O 1
ATOM 3704 N N . ARG A 1 478 ? -0.890 -13.717 -29.594 1.00 96.00 478 ARG A N 1
ATOM 3705 C CA . ARG A 1 478 ? -1.213 -14.035 -30.992 1.00 96.00 478 ARG A CA 1
ATOM 3706 C C . ARG A 1 478 ? -0.288 -13.271 -31.933 1.00 96.00 478 ARG A C 1
ATOM 3708 O O . ARG A 1 478 ? 0.287 -12.260 -31.544 1.00 96.00 478 ARG A O 1
ATOM 3715 N N . THR A 1 479 ? -0.206 -13.698 -33.189 1.00 97.00 479 THR A N 1
ATOM 3716 C CA . THR A 1 479 ? 0.535 -12.958 -34.218 1.00 97.00 479 THR A CA 1
ATOM 3717 C C . THR A 1 479 ? -0.016 -11.538 -34.373 1.00 97.00 479 THR A C 1
ATOM 3719 O O . THR A 1 479 ? -1.221 -11.337 -34.546 1.00 97.00 479 THR A O 1
ATOM 3722 N N . GLN A 1 480 ? 0.877 -10.558 -34.298 1.00 96.94 480 GLN A N 1
ATOM 3723 C CA . GLN A 1 480 ? 0.622 -9.133 -34.443 1.00 96.94 480 GLN A CA 1
ATOM 3724 C C . GLN A 1 480 ? 1.485 -8.553 -35.565 1.00 96.94 480 GLN A C 1
ATOM 3726 O O . GLN A 1 480 ? 2.621 -8.969 -35.779 1.00 96.94 480 GLN A O 1
ATOM 3731 N N . SER A 1 481 ? 0.964 -7.523 -36.233 1.00 97.44 481 SER A N 1
ATOM 3732 C CA . SER A 1 481 ? 1.742 -6.708 -37.165 1.00 97.44 481 SER A CA 1
ATOM 3733 C C . SER A 1 481 ? 2.551 -5.678 -36.386 1.00 97.44 481 SER A C 1
ATOM 3735 O O . SER A 1 481 ? 1.966 -4.701 -35.936 1.00 97.44 481 SER A O 1
ATOM 3737 N N . ILE A 1 482 ? 3.859 -5.848 -36.257 1.00 98.00 482 ILE A N 1
ATOM 3738 C CA . ILE A 1 482 ? 4.757 -4.959 -35.512 1.00 98.00 482 ILE A CA 1
ATOM 3739 C C . ILE A 1 482 ? 5.349 -3.905 -36.449 1.00 98.00 482 ILE A C 1
ATOM 3741 O O . ILE A 1 482 ? 5.825 -4.249 -37.532 1.00 98.00 482 ILE A O 1
ATOM 3745 N N . LYS A 1 483 ? 5.316 -2.625 -36.056 1.00 97.56 483 LYS A N 1
ATOM 3746 C CA . LYS A 1 483 ? 5.921 -1.516 -36.833 1.00 97.56 483 LYS A CA 1
ATOM 3747 C C . LYS A 1 483 ? 7.110 -0.836 -36.149 1.00 97.56 483 LYS A C 1
ATOM 3749 O O . LYS A 1 483 ? 7.788 -0.032 -36.781 1.00 97.56 483 LYS A O 1
ATOM 3754 N N . GLY A 1 484 ? 7.341 -1.118 -34.874 1.00 98.06 484 GLY A N 1
ATOM 3755 C CA . GLY A 1 484 ? 8.385 -0.469 -34.096 1.00 98.06 484 GLY A CA 1
ATOM 3756 C C . GLY A 1 484 ? 8.262 -0.761 -32.611 1.00 98.06 484 GLY A C 1
ATOM 3757 O O . GLY A 1 484 ? 7.321 -1.431 -32.174 1.00 98.06 484 GLY A O 1
ATOM 3758 N N . PHE A 1 485 ? 9.214 -0.220 -31.866 1.00 98.56 485 PHE A N 1
ATOM 3759 C CA . PHE A 1 485 ? 9.370 -0.407 -30.436 1.00 98.56 485 PHE A CA 1
ATOM 3760 C C . PHE A 1 485 ? 9.646 0.928 -29.749 1.00 98.56 485 PHE A C 1
ATOM 3762 O O . PHE A 1 485 ? 10.278 1.808 -30.336 1.00 98.56 485 PHE A O 1
ATOM 3769 N N . HIS A 1 486 ? 9.195 1.049 -28.506 1.00 98.12 486 HIS A N 1
ATOM 3770 C CA . HIS A 1 486 ? 9.652 2.070 -27.570 1.00 98.12 486 HIS A CA 1
ATOM 3771 C C . HIS A 1 486 ? 10.106 1.374 -26.290 1.00 98.12 486 HIS A C 1
ATOM 3773 O O . HIS A 1 486 ? 9.416 0.490 -25.784 1.00 98.12 486 HIS A O 1
ATOM 3779 N N . PHE A 1 487 ? 11.265 1.760 -25.778 1.00 98.25 487 PHE A N 1
ATOM 3780 C CA . PHE A 1 487 ? 11.825 1.227 -24.544 1.00 98.25 487 PHE A CA 1
ATOM 3781 C C . PHE A 1 487 ? 11.984 2.349 -23.533 1.00 98.25 487 PHE A C 1
ATOM 3783 O O . PHE A 1 487 ? 12.511 3.405 -23.880 1.00 98.25 487 PHE A O 1
ATOM 3790 N N . ASN A 1 488 ? 11.601 2.094 -22.286 1.00 97.75 488 ASN A N 1
ATOM 3791 C CA . ASN A 1 488 ? 11.984 2.901 -21.138 1.00 97.75 488 ASN A CA 1
ATOM 3792 C C . ASN A 1 488 ? 12.953 2.090 -20.273 1.00 97.75 488 ASN A C 1
ATOM 3794 O O . ASN A 1 488 ? 12.567 1.117 -19.630 1.00 97.75 488 ASN A O 1
ATOM 3798 N N . PHE A 1 489 ? 14.217 2.497 -20.254 1.00 97.38 489 PHE A N 1
ATOM 3799 C CA . PHE A 1 489 ? 15.284 1.889 -19.466 1.00 97.38 489 PHE A CA 1
ATOM 3800 C C . PHE A 1 489 ? 15.511 2.563 -18.105 1.00 97.38 489 PHE A C 1
ATOM 3802 O O . PHE A 1 489 ? 16.456 2.236 -17.387 1.00 97.38 489 PHE A O 1
ATOM 3809 N N . ASN A 1 490 ? 14.658 3.520 -17.732 1.00 93.75 490 ASN A N 1
ATOM 3810 C CA . ASN A 1 490 ? 14.737 4.237 -16.465 1.00 93.75 490 ASN A CA 1
ATOM 3811 C C . ASN A 1 490 ? 16.147 4.831 -16.205 1.00 93.75 490 ASN A C 1
ATOM 3813 O O . ASN A 1 490 ? 16.765 5.396 -17.113 1.00 93.75 490 ASN A O 1
ATOM 3817 N N . HIS A 1 491 ? 16.663 4.744 -14.977 1.00 89.69 491 HIS A N 1
ATOM 3818 C CA . HIS A 1 491 ? 17.942 5.337 -14.579 1.00 89.69 491 HIS A CA 1
ATOM 3819 C C . HIS A 1 491 ? 19.184 4.593 -15.081 1.00 89.69 491 HIS A C 1
ATOM 3821 O O . HIS A 1 491 ? 20.248 5.200 -15.134 1.00 89.69 491 HIS A O 1
ATOM 3827 N N . ASN A 1 492 ? 19.059 3.322 -15.474 1.00 94.44 492 ASN A N 1
ATOM 3828 C CA . ASN A 1 492 ? 20.197 2.465 -15.813 1.00 94.44 492 ASN A CA 1
ATOM 3829 C C . ASN A 1 492 ? 20.064 1.885 -17.232 1.00 94.44 492 ASN A C 1
ATOM 3831 O O . ASN A 1 492 ? 19.783 0.691 -17.373 1.00 94.44 492 ASN A O 1
ATOM 3835 N N . PRO A 1 493 ? 20.243 2.700 -18.292 1.00 96.88 493 PRO A N 1
ATOM 3836 C CA . PRO A 1 493 ? 20.164 2.221 -19.667 1.00 96.88 493 PRO A CA 1
ATOM 3837 C C . PRO A 1 493 ? 21.291 1.237 -20.007 1.00 96.88 493 PRO A C 1
ATOM 3839 O O . PRO A 1 493 ? 22.418 1.413 -19.526 1.00 96.88 493 PRO A O 1
ATOM 3842 N N . PRO A 1 494 ? 21.022 0.218 -20.847 1.00 97.88 494 PRO A N 1
ATOM 3843 C CA . PRO A 1 494 ? 22.052 -0.713 -21.281 1.00 97.88 494 PRO A CA 1
ATOM 3844 C C . PRO A 1 494 ? 23.065 -0.033 -22.197 1.00 97.88 494 PRO A C 1
ATOM 3846 O O . PRO A 1 494 ? 22.782 1.009 -22.784 1.00 97.88 494 PRO A O 1
ATOM 3849 N N . VAL A 1 495 ? 24.245 -0.635 -22.354 1.00 97.81 495 VAL A N 1
ATOM 3850 C CA . VAL A 1 495 ? 25.224 -0.171 -23.352 1.00 97.81 495 VAL A CA 1
ATOM 3851 C C . VAL A 1 495 ? 24.669 -0.398 -24.751 1.00 97.81 495 VAL A C 1
ATOM 3853 O O . VAL A 1 495 ? 24.698 0.506 -25.586 1.00 97.81 495 VAL A O 1
ATOM 3856 N N . ASN A 1 496 ? 24.142 -1.598 -24.981 1.00 98.06 496 ASN A N 1
ATOM 3857 C CA . ASN A 1 496 ? 23.577 -2.023 -26.250 1.00 98.06 496 ASN A CA 1
ATOM 3858 C C . ASN A 1 496 ? 22.329 -2.891 -26.017 1.00 98.06 496 ASN A C 1
ATOM 3860 O O . ASN A 1 496 ? 22.121 -3.434 -24.926 1.00 98.06 496 ASN A O 1
ATOM 3864 N N . TYR A 1 497 ? 21.488 -3.014 -27.041 1.00 98.50 497 TYR A N 1
ATOM 3865 C CA . TYR A 1 497 ? 20.396 -3.981 -27.029 1.00 98.50 497 TYR A CA 1
ATOM 3866 C C . TYR A 1 497 ? 20.086 -4.505 -28.430 1.00 98.50 497 TYR A C 1
ATOM 3868 O O . TYR A 1 497 ? 20.355 -3.859 -29.447 1.00 98.50 497 TYR A O 1
ATOM 3876 N N . THR A 1 498 ? 19.484 -5.690 -28.479 1.00 98.38 498 THR A N 1
ATOM 3877 C CA . THR A 1 498 ? 19.035 -6.342 -29.713 1.00 98.38 498 THR A CA 1
ATOM 3878 C C . THR A 1 498 ? 17.606 -6.844 -29.539 1.00 98.38 498 THR A C 1
ATOM 3880 O O . THR A 1 498 ? 17.249 -7.363 -28.480 1.00 98.38 498 THR A O 1
ATOM 3883 N N . VAL A 1 499 ? 16.784 -6.698 -30.579 1.00 98.12 499 VAL A N 1
ATOM 3884 C CA . VAL A 1 499 ? 15.401 -7.186 -30.601 1.00 98.12 499 VAL A CA 1
ATOM 3885 C C . VAL A 1 499 ? 15.251 -8.249 -31.675 1.00 98.12 499 VAL A C 1
ATOM 3887 O O . VAL A 1 499 ? 15.535 -8.013 -32.855 1.00 98.12 499 VAL A O 1
ATOM 3890 N N . PHE A 1 500 ? 14.727 -9.395 -31.262 1.00 97.44 500 PHE A N 1
ATOM 3891 C CA . PHE A 1 500 ? 14.318 -10.477 -32.141 1.00 97.44 500 PHE A CA 1
ATOM 3892 C C . PHE A 1 500 ? 12.802 -10.620 -32.121 1.00 97.44 500 PHE A C 1
ATOM 3894 O O . PHE A 1 500 ? 12.152 -10.368 -31.105 1.00 97.44 500 PHE A O 1
ATOM 3901 N N . VAL A 1 501 ? 12.233 -11.046 -33.243 1.00 96.94 501 VAL A N 1
ATOM 3902 C CA . VAL A 1 501 ? 10.809 -11.370 -33.344 1.00 96.94 501 VAL A CA 1
ATOM 3903 C C . VAL A 1 501 ? 10.612 -12.710 -34.035 1.00 96.94 501 VAL A C 1
ATOM 3905 O O . VAL A 1 501 ? 11.361 -13.049 -34.952 1.00 96.94 501 VAL A O 1
ATOM 3908 N N . GLY A 1 502 ? 9.594 -13.459 -33.619 1.00 95.25 502 GLY A N 1
ATOM 3909 C CA . GLY A 1 502 ? 9.382 -14.816 -34.117 1.00 95.25 502 GLY A CA 1
ATOM 3910 C C . GLY A 1 502 ? 7.961 -15.346 -33.963 1.00 95.25 502 GLY A C 1
ATOM 3911 O O . GLY A 1 502 ? 7.079 -14.723 -33.355 1.00 95.25 502 GLY A O 1
ATOM 3912 N N . SER A 1 503 ? 7.734 -16.517 -34.559 1.00 92.38 503 SER A N 1
ATOM 3913 C CA . SER A 1 503 ? 6.500 -17.304 -34.423 1.00 92.38 503 SER A CA 1
ATOM 3914 C C . SER A 1 503 ? 6.501 -18.238 -33.214 1.00 92.38 503 SER A C 1
ATOM 3916 O O . SER A 1 503 ? 5.417 -18.596 -32.755 1.00 92.38 503 SER A O 1
ATOM 3918 N N . SER A 1 504 ? 7.676 -18.589 -32.684 1.00 88.00 504 SER A N 1
ATOM 3919 C CA . SER A 1 504 ? 7.858 -19.367 -31.454 1.00 88.00 504 SER A CA 1
ATOM 3920 C C . SER A 1 504 ? 8.764 -18.641 -30.457 1.00 88.00 504 SER A C 1
ATOM 3922 O O . SER A 1 504 ? 9.418 -17.656 -30.794 1.00 88.00 504 SER A O 1
ATOM 3924 N N . ALA A 1 505 ? 8.764 -19.127 -29.214 1.00 82.88 505 ALA A N 1
ATOM 3925 C CA . ALA A 1 505 ? 9.621 -18.640 -28.137 1.00 82.88 505 ALA A CA 1
ATOM 3926 C C . ALA A 1 505 ? 11.018 -19.295 -28.127 1.00 82.88 505 ALA A C 1
ATOM 3928 O O . ALA A 1 505 ? 11.816 -18.992 -27.241 1.00 82.88 505 ALA A O 1
ATOM 3929 N N . GLU A 1 506 ? 11.299 -20.231 -29.041 1.00 78.94 506 GLU A N 1
ATOM 3930 C CA . GLU A 1 506 ? 12.557 -20.980 -29.060 1.00 78.94 506 GLU A CA 1
ATOM 3931 C C . GLU A 1 506 ? 13.680 -20.178 -29.729 1.00 78.94 506 GLU A C 1
ATOM 3933 O O . GLU A 1 506 ? 13.499 -19.547 -30.772 1.00 78.94 506 GLU A O 1
ATOM 3938 N N . ASP A 1 507 ? 14.866 -20.223 -29.123 1.00 69.88 507 ASP A N 1
ATOM 3939 C CA . ASP A 1 507 ? 16.058 -19.583 -29.669 1.00 69.88 507 ASP A CA 1
ATOM 3940 C C . ASP A 1 507 ? 16.539 -20.331 -30.921 1.00 69.88 507 ASP A C 1
ATOM 3942 O O . ASP A 1 507 ? 16.773 -21.539 -30.880 1.00 69.88 507 ASP A O 1
ATOM 3946 N N . GLY A 1 508 ? 16.719 -19.617 -32.037 1.00 66.50 508 GLY A N 1
ATOM 3947 C CA . GLY A 1 508 ? 17.223 -20.199 -33.283 1.00 66.50 508 GLY A CA 1
ATOM 3948 C C . GLY A 1 508 ? 16.555 -19.638 -34.537 1.00 66.50 508 GLY A C 1
ATOM 3949 O O . GLY A 1 508 ? 16.212 -18.461 -34.597 1.00 66.50 508 GLY A O 1
ATOM 3950 N N . ALA A 1 509 ? 16.384 -20.488 -35.554 1.00 62.78 509 ALA A N 1
ATOM 3951 C CA . ALA A 1 509 ? 15.973 -20.099 -36.909 1.00 62.78 509 ALA A CA 1
ATOM 3952 C C . ALA A 1 509 ? 14.594 -19.411 -37.009 1.00 62.78 509 ALA A C 1
ATOM 3954 O O . ALA A 1 509 ? 14.306 -18.785 -38.027 1.00 62.78 509 ALA A O 1
ATOM 3955 N N . GLU A 1 510 ? 13.750 -19.514 -35.979 1.00 81.19 510 GLU A N 1
ATOM 3956 C CA . GLU A 1 510 ? 12.421 -18.888 -35.951 1.00 81.19 510 GLU A CA 1
ATOM 3957 C C . GLU A 1 510 ? 12.407 -17.468 -35.366 1.00 81.19 510 GLU A C 1
ATOM 3959 O O . GLU A 1 510 ? 11.415 -16.753 -35.526 1.00 81.19 510 GLU A O 1
ATOM 3964 N N . MET A 1 511 ? 13.500 -17.044 -34.724 1.00 90.69 511 MET A N 1
ATOM 3965 C CA . MET A 1 511 ? 13.681 -15.689 -34.209 1.00 90.69 511 MET A CA 1
ATOM 3966 C C . MET A 1 511 ? 14.543 -14.881 -35.179 1.00 90.69 511 MET A C 1
ATOM 3968 O O . MET A 1 511 ? 15.727 -15.150 -35.376 1.00 90.69 511 MET A O 1
ATOM 3972 N N . ARG A 1 512 ? 13.949 -13.853 -35.786 1.00 93.44 512 ARG A N 1
ATOM 3973 C CA . ARG A 1 512 ? 14.629 -12.930 -36.697 1.00 93.44 512 ARG A CA 1
ATOM 3974 C C . ARG A 1 512 ? 15.053 -11.673 -35.950 1.00 93.44 512 ARG A C 1
ATOM 3976 O O . ARG A 1 512 ? 14.214 -11.007 -35.350 1.00 93.44 512 ARG A O 1
ATOM 3983 N N . GLU A 1 513 ? 16.324 -11.300 -36.071 1.00 95.88 513 GLU A N 1
ATOM 3984 C CA . GLU A 1 513 ? 16.809 -9.982 -35.649 1.00 95.88 513 GLU A CA 1
ATOM 3985 C C . GLU A 1 513 ? 16.135 -8.883 -36.484 1.00 95.88 513 GLU A C 1
ATOM 3987 O O . GLU A 1 513 ? 16.141 -8.924 -37.720 1.00 95.88 513 GLU A O 1
ATOM 3992 N N . VAL A 1 514 ? 15.525 -7.909 -35.808 1.00 96.94 514 VAL A N 1
ATOM 3993 C CA . VAL A 1 514 ? 14.854 -6.765 -36.452 1.00 96.94 514 VAL A CA 1
ATOM 3994 C C . VAL A 1 514 ? 15.398 -5.418 -36.002 1.00 96.94 514 VAL A C 1
ATOM 3996 O O . VAL A 1 514 ? 15.210 -4.430 -36.709 1.00 96.94 514 VAL A O 1
ATOM 3999 N N . VAL A 1 515 ? 16.073 -5.371 -34.853 1.00 97.56 515 VAL A N 1
ATOM 4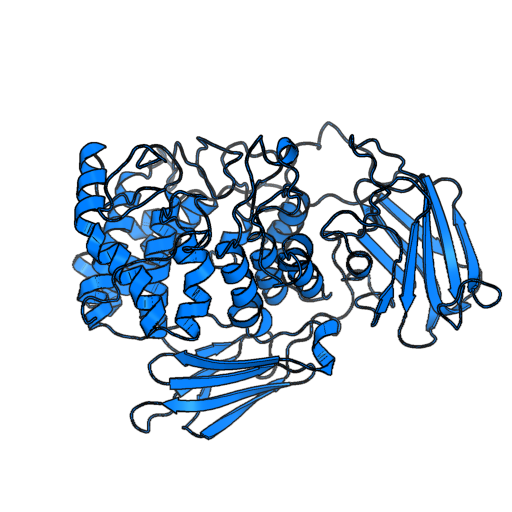000 C CA . VAL A 1 515 ? 16.723 -4.172 -34.322 1.00 97.56 515 VAL A CA 1
ATOM 4001 C C . VAL A 1 515 ? 18.027 -4.578 -33.659 1.00 97.56 515 VAL A C 1
ATOM 4003 O O . VAL A 1 515 ? 18.037 -5.507 -32.854 1.00 97.56 515 VAL A O 1
ATOM 4006 N N . LYS A 1 516 ? 19.087 -3.821 -33.932 1.00 97.38 516 LYS A N 1
ATOM 4007 C CA . LYS A 1 516 ? 20.347 -3.875 -33.201 1.00 97.38 516 LYS A CA 1
ATOM 4008 C C . LYS A 1 516 ? 20.839 -2.455 -32.955 1.00 97.38 516 LYS A C 1
ATOM 4010 O O . LYS A 1 516 ? 20.985 -1.683 -33.902 1.00 97.38 516 LYS A O 1
ATOM 4015 N N . VAL A 1 517 ? 21.061 -2.112 -31.691 1.00 97.88 517 VAL A N 1
ATOM 4016 C CA . VAL A 1 517 ? 21.576 -0.807 -31.267 1.00 97.88 517 VAL A CA 1
ATOM 4017 C C . VAL A 1 517 ? 22.863 -1.039 -30.495 1.00 97.88 517 VAL A C 1
ATOM 4019 O O . VAL A 1 517 ? 22.820 -1.465 -29.346 1.00 97.88 517 VAL A O 1
ATOM 4022 N N . ASP A 1 518 ? 24.003 -0.748 -31.125 1.00 96.69 518 ASP A N 1
ATOM 4023 C CA . ASP A 1 518 ? 25.334 -0.977 -30.541 1.00 96.69 518 ASP A CA 1
ATOM 4024 C C . ASP A 1 518 ? 25.691 0.024 -29.428 1.00 96.69 518 ASP A C 1
ATOM 4026 O O . ASP A 1 518 ? 26.573 -0.239 -28.611 1.00 96.69 518 ASP A O 1
ATOM 4030 N N . LYS A 1 519 ? 25.029 1.188 -29.407 1.00 96.25 519 LYS A N 1
ATOM 4031 C CA . LYS A 1 519 ? 25.228 2.230 -28.398 1.00 96.25 519 LYS A CA 1
ATOM 4032 C C . LYS A 1 519 ? 23.924 2.967 -28.120 1.00 96.25 519 LYS A C 1
ATOM 4034 O O . LYS A 1 519 ? 23.452 3.723 -28.966 1.00 96.25 519 LYS A O 1
ATOM 4039 N N . VAL A 1 520 ? 23.368 2.770 -26.930 1.00 97.00 520 VAL A N 1
ATOM 4040 C CA . VAL A 1 520 ? 22.179 3.500 -26.471 1.00 97.00 520 VAL A CA 1
ATOM 4041 C C . VAL A 1 520 ? 22.541 4.950 -26.143 1.00 97.00 520 VAL A C 1
ATOM 4043 O O . VAL A 1 520 ? 23.582 5.233 -25.546 1.00 97.00 520 VAL A O 1
ATOM 4046 N N . GLU A 1 521 ? 21.683 5.884 -26.549 1.00 94.88 521 GLU A N 1
ATOM 4047 C CA . GLU A 1 521 ? 21.806 7.297 -26.190 1.00 94.88 521 GLU A CA 1
ATOM 4048 C C . GLU A 1 521 ? 21.206 7.569 -24.804 1.00 94.88 521 GLU A C 1
ATOM 4050 O O . GLU A 1 521 ? 20.169 7.019 -24.435 1.00 94.88 521 GLU A O 1
ATOM 4055 N N . ILE A 1 522 ? 21.845 8.455 -24.037 1.00 94.50 522 ILE A N 1
ATOM 4056 C CA . ILE A 1 522 ? 21.314 8.935 -22.756 1.00 94.50 522 ILE A CA 1
ATOM 4057 C C . ILE A 1 522 ? 20.333 10.075 -23.052 1.00 94.50 522 ILE A C 1
ATOM 4059 O O . ILE A 1 522 ? 20.755 11.190 -23.359 1.00 94.50 522 ILE A O 1
ATOM 4063 N N . THR A 1 523 ? 19.030 9.804 -22.963 1.00 95.44 523 THR A N 1
ATOM 4064 C CA . THR A 1 523 ? 17.967 10.794 -23.228 1.00 95.44 523 THR A CA 1
ATOM 4065 C C . THR A 1 523 ? 17.499 11.535 -21.976 1.00 95.44 523 THR A C 1
ATOM 4067 O O . THR A 1 523 ? 16.879 12.592 -22.085 1.00 95.44 523 THR A O 1
ATOM 4070 N N . ALA A 1 524 ? 17.818 11.016 -20.789 1.00 92.31 524 ALA A N 1
ATOM 4071 C CA . ALA A 1 524 ? 17.520 11.629 -19.499 1.00 92.31 524 ALA A CA 1
ATOM 4072 C C . ALA A 1 524 ? 18.825 11.826 -18.702 1.00 92.31 524 ALA A C 1
ATOM 4074 O O . ALA A 1 524 ? 19.061 11.123 -17.714 1.00 92.31 524 ALA A O 1
ATOM 4075 N N . PRO A 1 525 ? 19.718 12.736 -19.146 1.00 89.81 525 PRO A N 1
ATOM 4076 C CA . PRO A 1 525 ? 20.999 12.953 -18.487 1.00 89.81 525 PRO A CA 1
ATOM 4077 C C . PRO A 1 525 ? 20.810 13.462 -17.057 1.00 89.81 525 PRO A C 1
ATOM 4079 O O . PRO A 1 525 ? 19.868 14.197 -16.753 1.00 89.81 525 PRO A O 1
ATOM 4082 N N . TYR A 1 526 ? 21.740 13.085 -16.179 1.00 87.69 526 TYR A N 1
ATOM 4083 C CA . TYR A 1 526 ? 21.777 13.600 -14.817 1.00 87.69 526 TYR A CA 1
ATOM 4084 C C . TYR A 1 526 ? 21.913 15.127 -14.820 1.00 87.69 526 TYR A C 1
ATOM 4086 O O . TYR A 1 526 ? 22.776 15.687 -15.496 1.00 87.69 526 TYR A O 1
ATOM 4094 N N . ASP A 1 527 ? 21.079 15.785 -14.020 1.00 88.62 527 ASP A N 1
ATOM 4095 C CA . ASP A 1 527 ? 21.095 17.229 -13.823 1.00 88.62 527 ASP A CA 1
ATOM 4096 C C . ASP A 1 527 ? 21.178 17.531 -12.326 1.00 88.62 527 ASP A C 1
ATOM 4098 O O . ASP A 1 527 ? 20.203 17.366 -11.585 1.00 88.62 527 ASP A O 1
ATOM 4102 N N . ALA A 1 528 ? 22.353 17.994 -11.894 1.00 88.62 528 ALA A N 1
ATOM 4103 C CA . ALA A 1 528 ? 22.630 18.330 -10.503 1.00 88.62 528 ALA A CA 1
ATOM 4104 C C . ALA A 1 528 ? 21.704 19.432 -9.962 1.00 88.62 528 ALA A C 1
ATOM 4106 O O . ALA A 1 528 ? 21.375 19.412 -8.779 1.00 88.62 528 ALA A O 1
ATOM 4107 N N . ALA A 1 529 ? 21.247 20.364 -10.809 1.00 89.25 529 ALA A N 1
ATOM 4108 C CA . ALA A 1 529 ? 20.375 21.457 -10.378 1.00 89.25 529 ALA A CA 1
ATOM 4109 C C . ALA A 1 529 ? 18.992 20.955 -9.935 1.00 89.25 529 ALA A C 1
ATOM 4111 O O . ALA A 1 529 ? 18.357 21.560 -9.076 1.00 89.25 529 ALA A O 1
ATOM 4112 N N . ASN A 1 530 ? 18.550 19.826 -10.493 1.00 87.31 530 ASN A N 1
ATOM 4113 C CA . ASN A 1 530 ? 17.236 19.237 -10.251 1.00 87.31 530 ASN A CA 1
ATOM 4114 C C . ASN A 1 530 ? 17.316 17.853 -9.573 1.00 87.31 530 ASN A C 1
ATOM 4116 O O . ASN A 1 530 ? 16.319 17.124 -9.530 1.00 87.31 530 ASN A O 1
ATOM 4120 N N . ALA A 1 531 ? 18.487 17.448 -9.070 1.00 85.19 531 ALA A N 1
ATOM 4121 C CA . ALA A 1 531 ? 18.716 16.128 -8.468 1.00 85.19 531 ALA A CA 1
ATOM 4122 C C . ALA A 1 531 ? 17.942 15.922 -7.154 1.00 85.19 531 ALA A C 1
ATOM 4124 O O . ALA A 1 531 ? 17.489 14.816 -6.878 1.00 85.19 531 ALA A O 1
ATOM 4125 N N . ASN A 1 532 ? 17.691 17.003 -6.416 1.00 87.81 532 ASN A N 1
ATOM 4126 C CA . ASN A 1 532 ? 17.003 16.967 -5.120 1.00 87.81 532 ASN A CA 1
ATOM 4127 C C . ASN A 1 532 ? 15.512 17.339 -5.217 1.00 87.81 532 ASN A C 1
ATOM 4129 O O . ASN A 1 532 ? 14.837 17.497 -4.204 1.00 87.81 532 ASN A O 1
ATOM 4133 N N . VAL A 1 533 ? 14.996 17.551 -6.434 1.00 90.31 533 VAL A N 1
ATOM 4134 C CA . VAL A 1 533 ? 13.574 17.851 -6.645 1.00 90.31 533 VAL A CA 1
ATOM 4135 C C . VAL A 1 533 ? 12.768 16.566 -6.503 1.00 90.31 533 VAL A C 1
ATOM 4137 O O . VAL A 1 533 ? 13.032 15.583 -7.203 1.00 90.31 533 VAL A O 1
ATOM 4140 N N . VAL A 1 534 ? 11.754 16.602 -5.640 1.00 94.75 534 VAL A N 1
ATOM 4141 C CA . VAL A 1 534 ? 10.837 15.489 -5.388 1.00 94.75 534 VAL A CA 1
ATOM 4142 C C . VAL A 1 534 ? 9.825 15.414 -6.531 1.00 94.75 534 VAL A C 1
ATOM 4144 O O . VAL A 1 534 ? 8.840 16.152 -6.587 1.00 94.75 534 VAL A O 1
ATOM 4147 N N . ARG A 1 535 ? 10.111 14.553 -7.510 1.00 93.25 535 ARG A N 1
ATOM 4148 C CA . ARG A 1 535 ? 9.277 14.327 -8.697 1.00 93.25 535 ARG A CA 1
ATOM 4149 C C . ARG A 1 535 ? 9.486 12.927 -9.255 1.00 93.25 535 ARG A C 1
ATOM 4151 O O . ARG A 1 535 ? 10.595 12.399 -9.198 1.00 93.25 535 ARG A O 1
ATOM 4158 N N . VAL A 1 536 ? 8.457 12.376 -9.896 1.00 90.88 536 VAL A N 1
ATOM 4159 C CA . VAL A 1 536 ? 8.616 11.196 -10.759 1.00 90.88 536 VAL A CA 1
ATOM 4160 C C . VAL A 1 536 ? 9.557 11.571 -11.906 1.00 90.88 536 VAL A C 1
ATOM 4162 O O . VAL A 1 536 ? 9.289 12.512 -12.658 1.00 90.88 536 VAL A O 1
ATOM 4165 N N . ARG A 1 537 ? 10.697 10.883 -12.010 1.00 86.88 537 ARG A N 1
ATOM 4166 C CA . ARG A 1 537 ? 11.715 11.181 -13.022 1.00 86.88 537 ARG A CA 1
ATOM 4167 C C . ARG A 1 537 ? 11.382 10.497 -14.342 1.00 86.88 537 ARG A C 1
ATOM 4169 O O . ARG A 1 537 ? 10.870 9.383 -14.372 1.00 86.88 537 ARG A O 1
ATOM 4176 N N . LEU A 1 538 ? 11.701 11.182 -15.439 1.00 86.31 538 LEU A N 1
ATOM 4177 C CA . LEU A 1 538 ? 11.687 10.568 -16.760 1.00 86.31 538 LEU A CA 1
ATOM 4178 C C . LEU A 1 538 ? 12.864 9.596 -16.863 1.00 86.31 538 LEU A C 1
ATOM 4180 O O . LEU A 1 538 ? 13.978 9.921 -16.448 1.00 86.31 538 LEU A O 1
ATOM 4184 N N . GLY A 1 539 ? 12.596 8.414 -17.405 1.00 91.62 539 GLY A N 1
ATOM 4185 C CA . GLY A 1 539 ? 13.617 7.415 -17.681 1.00 91.62 539 GLY A CA 1
ATOM 4186 C C . GLY A 1 539 ? 14.367 7.683 -18.982 1.00 91.62 539 GLY A C 1
ATOM 4187 O O . GLY A 1 539 ? 13.919 8.463 -19.822 1.00 91.62 539 GLY A O 1
ATOM 4188 N N . ASN A 1 540 ? 15.503 7.010 -19.161 1.00 96.25 540 ASN A N 1
ATOM 4189 C CA . ASN A 1 540 ? 16.178 6.953 -20.453 1.00 96.25 540 ASN A CA 1
ATOM 4190 C C . ASN A 1 540 ? 15.354 6.100 -21.411 1.00 96.25 540 ASN A C 1
ATOM 4192 O O . ASN A 1 540 ? 14.940 5.000 -21.059 1.00 96.25 540 ASN A O 1
ATOM 4196 N N . THR A 1 541 ? 15.130 6.588 -22.622 1.00 97.25 541 THR A N 1
ATOM 4197 C CA . THR A 1 541 ? 14.224 5.968 -23.587 1.00 97.25 541 THR A CA 1
ATOM 4198 C C . THR A 1 541 ? 14.922 5.689 -24.906 1.00 97.25 541 THR A C 1
ATOM 4200 O O . THR A 1 541 ? 15.860 6.388 -25.280 1.00 97.25 541 THR A O 1
ATOM 4203 N N . SER A 1 542 ? 14.436 4.699 -25.648 1.00 97.69 542 SER A N 1
ATOM 4204 C CA . SER A 1 542 ? 14.898 4.420 -27.007 1.00 97.69 542 SER A CA 1
ATOM 4205 C C . SER A 1 542 ? 13.717 4.058 -27.902 1.00 97.69 542 SER A C 1
ATOM 4207 O O . SER A 1 542 ? 12.997 3.101 -27.624 1.00 97.69 542 SER A O 1
ATOM 4209 N N . ASP A 1 543 ? 13.523 4.832 -28.968 1.00 97.19 543 ASP A N 1
ATOM 4210 C CA . ASP A 1 543 ? 12.485 4.619 -29.978 1.00 97.19 543 ASP A CA 1
ATOM 4211 C C . ASP A 1 543 ? 13.093 4.029 -31.249 1.00 97.19 543 ASP A C 1
ATOM 4213 O O . ASP A 1 543 ? 14.077 4.551 -31.776 1.00 97.19 543 ASP A O 1
ATOM 4217 N N . VAL A 1 544 ? 12.481 2.973 -31.788 1.00 96.31 544 VAL A N 1
ATOM 4218 C CA . VAL A 1 544 ? 12.923 2.349 -33.040 1.00 96.31 544 VAL A CA 1
ATOM 4219 C C . VAL A 1 544 ? 11.736 2.056 -33.944 1.00 96.31 544 VAL A C 1
ATOM 4221 O O . VAL A 1 544 ? 10.806 1.345 -33.572 1.00 96.31 544 VAL A O 1
ATOM 4224 N N . SER A 1 545 ? 11.782 2.567 -35.173 1.00 96.94 545 SER A N 1
ATOM 4225 C CA . SER A 1 545 ? 10.820 2.229 -36.228 1.00 96.94 545 SER A CA 1
ATOM 4226 C C . SER A 1 545 ? 11.407 1.184 -37.169 1.00 96.94 545 SER A C 1
ATOM 4228 O O . SER A 1 545 ? 12.557 1.297 -37.587 1.00 96.94 545 SER A O 1
ATOM 4230 N N . LEU A 1 546 ? 10.610 0.180 -37.531 1.00 96.94 546 LEU A N 1
ATOM 4231 C CA . LEU A 1 546 ? 11.006 -0.815 -38.522 1.00 96.94 546 LEU A CA 1
ATOM 4232 C C . LEU A 1 546 ? 10.750 -0.275 -39.932 1.00 96.94 546 LEU A C 1
ATOM 4234 O O . LEU A 1 546 ? 9.711 0.336 -40.187 1.00 96.94 546 LEU A O 1
ATOM 4238 N N . ALA A 1 547 ? 11.675 -0.540 -40.859 1.00 93.75 547 ALA A N 1
ATOM 4239 C CA . ALA A 1 547 ? 11.526 -0.149 -42.264 1.00 93.75 547 ALA A CA 1
ATOM 4240 C C . ALA A 1 547 ? 10.282 -0.784 -42.913 1.00 93.75 547 ALA A C 1
ATOM 4242 O O . ALA A 1 547 ? 9.607 -0.160 -43.729 1.00 93.75 547 ALA A O 1
ATOM 4243 N N . GLU A 1 548 ? 9.952 -2.010 -42.505 1.00 94.25 548 GLU A N 1
ATOM 4244 C CA . GLU A 1 548 ? 8.759 -2.734 -42.926 1.00 94.25 548 GLU A CA 1
ATOM 4245 C C . GLU A 1 548 ? 8.050 -3.341 -41.717 1.00 94.25 548 GLU A C 1
ATOM 4247 O O . GLU A 1 548 ? 8.671 -3.678 -40.706 1.00 94.25 548 GLU A O 1
ATOM 4252 N N . LYS A 1 549 ? 6.729 -3.512 -41.828 1.00 96.44 549 LYS A N 1
ATOM 4253 C CA . LYS A 1 549 ? 5.950 -4.204 -40.799 1.00 96.44 549 LYS A CA 1
ATOM 4254 C C . LYS A 1 549 ? 6.313 -5.685 -40.780 1.00 96.44 549 LYS A C 1
ATOM 4256 O O . LYS A 1 549 ? 6.288 -6.336 -41.822 1.00 96.44 549 LYS A O 1
ATOM 4261 N N . VAL A 1 550 ? 6.539 -6.235 -39.593 1.00 96.44 550 VAL A N 1
ATOM 4262 C CA . VAL A 1 550 ? 6.838 -7.661 -39.404 1.00 96.44 550 VAL A CA 1
ATOM 4263 C C . VAL A 1 550 ? 5.671 -8.340 -38.696 1.00 96.44 550 VAL A C 1
ATOM 4265 O O . VAL A 1 550 ? 5.094 -7.776 -37.773 1.00 96.44 550 VAL A O 1
ATOM 4268 N N . GLN A 1 551 ? 5.289 -9.540 -39.133 1.00 96.81 551 GLN A N 1
ATOM 4269 C CA . GLN A 1 551 ? 4.294 -10.352 -38.428 1.00 96.81 551 GLN A CA 1
ATOM 4270 C C . GLN A 1 551 ? 5.007 -11.247 -37.420 1.00 96.81 551 GLN A C 1
ATOM 4272 O O . GLN A 1 551 ? 5.827 -12.071 -37.818 1.00 96.81 551 GLN A O 1
ATOM 4277 N N . ALA A 1 552 ? 4.695 -11.106 -36.137 1.00 96.88 552 ALA A N 1
ATOM 4278 C CA . ALA A 1 552 ? 5.288 -11.939 -35.097 1.00 96.88 552 ALA A CA 1
ATOM 4279 C C . ALA A 1 552 ? 4.361 -12.090 -33.894 1.00 96.88 552 ALA A C 1
ATOM 4281 O O . ALA A 1 552 ? 3.505 -11.243 -33.644 1.00 96.88 552 ALA A O 1
ATOM 4282 N N . ARG A 1 553 ? 4.528 -13.188 -33.156 1.00 96.69 553 ARG A N 1
ATOM 4283 C CA . ARG A 1 553 ? 3.849 -13.420 -31.876 1.00 96.69 553 ARG A CA 1
ATOM 4284 C C . ARG A 1 553 ? 4.781 -13.153 -30.700 1.00 96.69 553 ARG A C 1
ATOM 4286 O O . ARG A 1 553 ? 4.326 -12.627 -29.694 1.00 96.69 553 ARG A O 1
ATOM 4293 N N . PHE A 1 554 ? 6.055 -13.505 -30.835 1.00 97.56 554 PHE A N 1
ATOM 4294 C CA . P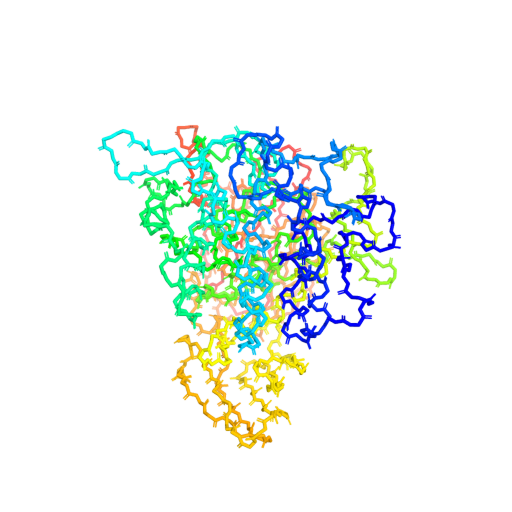HE A 1 554 ? 7.041 -13.366 -29.773 1.00 97.56 554 PHE A CA 1
ATOM 4295 C C . PHE A 1 554 ? 7.997 -12.217 -30.072 1.00 97.56 554 PHE A C 1
ATOM 4297 O O . PHE A 1 554 ? 8.394 -12.021 -31.223 1.00 97.56 554 PHE A O 1
ATOM 4304 N N . VAL A 1 555 ? 8.361 -11.480 -29.025 1.00 97.88 555 VAL A N 1
ATOM 4305 C CA . VAL A 1 555 ? 9.376 -10.421 -29.048 1.00 97.88 555 VAL A CA 1
ATOM 4306 C C . VAL A 1 555 ? 10.414 -10.753 -27.987 1.00 97.88 555 VAL A C 1
ATOM 4308 O O . VAL A 1 555 ? 10.079 -10.825 -26.809 1.00 97.88 555 VAL A O 1
ATOM 4311 N N . LYS A 1 556 ? 11.668 -10.948 -28.388 1.00 97.56 556 LYS A N 1
ATOM 4312 C CA . LYS A 1 556 ? 12.788 -11.145 -27.468 1.00 97.56 556 LYS A CA 1
ATOM 4313 C C . LYS A 1 556 ? 13.647 -9.890 -27.438 1.00 97.56 556 LYS A C 1
ATOM 4315 O O . LYS A 1 556 ? 14.167 -9.478 -28.471 1.00 97.56 556 LYS A O 1
ATOM 4320 N N . LEU A 1 557 ? 13.805 -9.310 -26.254 1.00 98.12 557 LEU A N 1
ATOM 4321 C CA . LEU A 1 557 ? 14.726 -8.209 -25.994 1.00 98.12 557 LEU A CA 1
ATOM 4322 C C . LEU A 1 557 ? 15.962 -8.773 -25.296 1.00 98.12 557 LEU A C 1
ATOM 4324 O O . LEU A 1 557 ? 15.834 -9.435 -24.267 1.00 98.12 557 LEU A O 1
ATOM 4328 N N . VAL A 1 558 ? 17.141 -8.500 -25.848 1.00 97.88 558 VAL A N 1
ATOM 4329 C CA . VAL A 1 558 ? 18.440 -8.780 -25.228 1.00 97.88 558 VAL A CA 1
ATOM 4330 C C . VAL A 1 558 ? 19.087 -7.448 -24.877 1.00 97.88 558 VAL A C 1
ATOM 4332 O O . VAL A 1 558 ? 19.240 -6.608 -25.761 1.00 97.88 558 VAL A O 1
ATOM 4335 N N . VAL A 1 559 ? 19.459 -7.257 -23.614 1.00 98.19 559 VAL A N 1
ATOM 4336 C CA . VAL A 1 559 ? 20.171 -6.071 -23.116 1.00 98.19 559 VAL A CA 1
ATOM 4337 C C . VAL A 1 559 ? 21.544 -6.478 -22.597 1.00 98.19 559 VAL A C 1
ATOM 4339 O O . VAL A 1 559 ? 21.686 -7.541 -21.993 1.00 98.19 559 VAL A O 1
ATOM 4342 N N . GLU A 1 560 ? 22.556 -5.643 -22.815 1.00 96.44 560 GLU A N 1
ATOM 4343 C CA . GLU A 1 560 ? 23.920 -5.905 -22.349 1.00 96.44 560 GLU A CA 1
ATOM 4344 C C . GLU A 1 560 ? 24.568 -4.647 -21.767 1.00 96.44 560 GLU A C 1
ATOM 4346 O O . GLU A 1 560 ? 24.458 -3.539 -22.308 1.00 96.44 560 GLU A O 1
ATOM 4351 N N . GLY A 1 561 ? 25.294 -4.839 -20.662 1.00 96.12 561 GLY A N 1
ATOM 4352 C CA . GLY A 1 561 ? 25.993 -3.771 -19.964 1.00 96.12 561 GLY A CA 1
ATOM 4353 C C . GLY A 1 561 ? 25.052 -2.742 -19.338 1.00 96.12 561 GLY A C 1
ATOM 4354 O O . GLY A 1 561 ? 23.833 -2.879 -19.344 1.00 96.12 561 GLY A O 1
ATOM 4355 N N . VAL A 1 562 ? 25.644 -1.691 -18.780 1.00 96.12 562 VAL A N 1
ATOM 4356 C CA . VAL A 1 562 ? 24.944 -0.522 -18.239 1.00 96.12 562 VAL A CA 1
ATOM 4357 C C . VAL A 1 562 ? 25.820 0.711 -18.469 1.00 96.12 562 VAL A C 1
ATOM 4359 O O . VAL A 1 562 ? 27.041 0.633 -18.323 1.00 96.12 562 VAL A O 1
ATOM 4362 N N . LEU A 1 563 ? 25.222 1.823 -18.899 1.00 93.94 563 LEU A N 1
ATOM 4363 C CA . LEU A 1 563 ? 25.947 3.072 -19.187 1.00 93.94 563 LEU A CA 1
ATOM 4364 C C . LEU A 1 563 ? 26.204 3.924 -17.940 1.00 93.94 563 LEU A C 1
ATOM 4366 O O . LEU A 1 563 ? 27.051 4.816 -17.966 1.00 93.94 563 LEU A O 1
ATOM 4370 N N . THR A 1 564 ? 25.466 3.668 -16.868 1.00 88.06 564 THR A N 1
ATOM 4371 C CA . THR A 1 564 ? 25.582 4.338 -15.573 1.00 88.06 564 THR A CA 1
ATOM 4372 C C . THR A 1 564 ? 26.312 3.452 -14.571 1.00 88.06 564 THR A C 1
ATOM 4374 O O . THR A 1 564 ? 26.325 2.227 -14.689 1.00 88.06 564 THR A O 1
ATOM 4377 N N . ASP A 1 565 ? 26.926 4.076 -13.569 1.00 82.38 565 ASP A N 1
ATOM 4378 C CA . ASP A 1 565 ? 27.458 3.366 -12.413 1.00 82.38 565 ASP A CA 1
ATOM 4379 C C . ASP A 1 565 ? 26.645 3.749 -11.181 1.00 82.38 565 ASP A C 1
ATOM 4381 O O . ASP A 1 565 ? 26.761 4.861 -10.670 1.00 82.38 565 ASP A O 1
ATOM 4385 N N . ASP A 1 566 ? 25.785 2.836 -10.738 1.00 82.81 566 ASP A N 1
ATOM 4386 C CA . ASP A 1 566 ? 25.002 2.987 -9.511 1.00 82.81 566 ASP A CA 1
ATOM 4387 C C . ASP A 1 566 ? 25.641 2.255 -8.320 1.00 82.81 566 ASP A C 1
ATOM 4389 O O . ASP A 1 566 ? 24.998 2.038 -7.296 1.00 82.81 566 ASP A O 1
ATOM 4393 N N . GLY A 1 567 ? 26.913 1.855 -8.453 1.00 82.44 567 GLY A N 1
ATOM 4394 C CA . GLY A 1 567 ? 27.654 1.142 -7.415 1.00 82.44 567 GLY A CA 1
ATOM 4395 C C . GLY A 1 567 ? 27.251 -0.326 -7.258 1.00 82.44 567 GLY A C 1
ATOM 4396 O O . GLY A 1 567 ? 27.738 -0.990 -6.342 1.00 82.44 567 GLY A O 1
ATOM 4397 N N . THR A 1 568 ? 26.393 -0.858 -8.138 1.00 85.44 568 THR A N 1
ATOM 4398 C CA . THR A 1 568 ? 25.954 -2.258 -8.102 1.00 85.44 568 THR A CA 1
ATOM 4399 C C . THR A 1 568 ? 26.543 -3.080 -9.261 1.00 85.44 568 THR A C 1
ATOM 4401 O O . THR A 1 568 ? 26.827 -2.549 -10.345 1.00 85.44 568 THR A O 1
ATOM 4404 N N . PRO A 1 569 ? 26.712 -4.408 -9.088 1.00 90.00 569 PRO A N 1
ATOM 4405 C CA . PRO A 1 569 ? 27.073 -5.304 -10.186 1.00 90.00 569 PRO A CA 1
ATOM 4406 C C . PRO A 1 569 ? 25.888 -5.616 -11.117 1.00 90.00 569 PRO A C 1
ATOM 4408 O O . PRO A 1 569 ? 26.065 -6.379 -12.066 1.00 90.00 569 PRO A O 1
ATOM 4411 N N . ALA A 1 570 ? 24.700 -5.060 -10.856 1.00 94.06 570 ALA A N 1
ATOM 4412 C CA . ALA A 1 570 ? 23.475 -5.382 -11.571 1.00 94.06 570 ALA A CA 1
ATOM 4413 C C . ALA A 1 570 ? 23.467 -4.855 -13.010 1.00 94.06 570 ALA A C 1
ATOM 4415 O O . ALA A 1 570 ? 24.192 -3.924 -13.370 1.00 94.06 570 ALA A O 1
ATOM 4416 N N . GLY A 1 571 ? 22.631 -5.482 -13.834 1.00 95.75 571 GLY A N 1
ATOM 4417 C CA . GLY A 1 571 ? 22.435 -5.120 -15.229 1.00 95.75 571 GLY A CA 1
ATOM 4418 C C . GLY A 1 571 ? 21.557 -3.887 -15.412 1.00 95.75 571 GLY A C 1
ATOM 4419 O O . GLY A 1 571 ? 21.143 -3.225 -14.449 1.00 95.75 571 GLY A O 1
ATOM 4420 N N . ALA A 1 572 ? 21.274 -3.603 -16.682 1.00 96.69 572 ALA A N 1
ATOM 4421 C CA . ALA A 1 572 ? 20.390 -2.525 -17.089 1.00 96.69 572 ALA A CA 1
ATOM 4422 C C . ALA A 1 572 ? 18.961 -2.713 -16.577 1.00 96.69 572 ALA A C 1
ATOM 4424 O O . ALA A 1 572 ? 18.479 -3.829 -16.371 1.00 96.69 572 ALA A O 1
ATOM 4425 N N . THR A 1 573 ? 18.276 -1.592 -16.417 1.00 96.38 573 THR A N 1
ATOM 4426 C CA . THR A 1 573 ? 16.864 -1.551 -16.069 1.00 96.38 573 THR A CA 1
ATOM 4427 C C . THR A 1 573 ? 16.021 -1.554 -17.343 1.00 96.38 573 THR A C 1
ATOM 4429 O O . THR A 1 573 ? 16.350 -0.870 -18.309 1.00 96.38 573 THR A O 1
ATOM 4432 N N . VAL A 1 574 ? 14.906 -2.288 -17.347 1.00 97.94 574 VAL A N 1
ATOM 4433 C CA . VAL A 1 574 ? 13.853 -2.153 -18.366 1.00 97.94 574 VAL A CA 1
ATOM 4434 C C . VAL A 1 574 ? 12.523 -1.958 -17.649 1.00 97.94 574 VAL A C 1
ATOM 4436 O O . VAL A 1 574 ? 11.974 -2.905 -17.091 1.00 97.94 574 VAL A O 1
ATOM 4439 N N . ALA A 1 575 ? 12.049 -0.716 -17.612 1.00 96.75 575 ALA A N 1
ATOM 4440 C CA . ALA A 1 575 ? 10.796 -0.333 -16.968 1.00 96.75 575 ALA A CA 1
ATOM 4441 C C . ALA A 1 575 ? 9.587 -0.557 -17.874 1.00 96.75 575 ALA A C 1
ATOM 4443 O O . ALA A 1 575 ? 8.570 -1.028 -17.404 1.00 96.75 575 ALA A O 1
ATOM 4444 N N . GLU A 1 576 ? 9.704 -0.290 -19.176 1.00 96.94 576 GLU A N 1
ATOM 4445 C CA . GLU A 1 576 ? 8.598 -0.532 -20.108 1.00 96.94 576 GLU A CA 1
ATOM 4446 C C . GLU A 1 576 ? 9.132 -0.932 -21.488 1.00 96.94 576 GLU A C 1
ATOM 4448 O O . GLU A 1 576 ? 10.069 -0.326 -22.021 1.00 96.94 576 GLU A O 1
ATOM 4453 N N . VAL A 1 577 ? 8.504 -1.945 -22.080 1.00 98.31 577 VAL A N 1
ATOM 4454 C CA . VAL A 1 577 ? 8.659 -2.378 -23.465 1.00 98.31 577 VAL A CA 1
ATOM 4455 C C . VAL A 1 577 ? 7.335 -2.155 -24.178 1.00 98.31 577 VAL A C 1
ATOM 4457 O O . VAL A 1 577 ? 6.317 -2.786 -23.890 1.00 98.31 577 VAL A O 1
ATOM 4460 N N . VAL A 1 578 ? 7.363 -1.274 -25.168 1.00 98.38 578 VAL A N 1
ATOM 4461 C CA . VAL A 1 578 ? 6.217 -0.953 -26.006 1.00 98.38 578 VAL A CA 1
ATOM 4462 C C . VAL A 1 578 ? 6.403 -1.562 -27.381 1.00 98.38 578 VAL A C 1
ATOM 4464 O O . VAL A 1 578 ? 7.416 -1.337 -28.039 1.00 98.38 578 VAL A O 1
ATOM 4467 N N . VAL A 1 579 ? 5.390 -2.292 -27.843 1.00 98.50 579 VAL A N 1
ATOM 4468 C CA . VAL A 1 579 ? 5.358 -2.900 -29.181 1.00 98.50 579 VAL A CA 1
ATOM 4469 C C . VAL A 1 579 ? 4.216 -2.283 -29.985 1.00 98.50 579 VAL A C 1
ATOM 4471 O O . VAL A 1 579 ? 3.054 -2.424 -29.604 1.00 98.50 579 VAL A O 1
ATOM 4474 N N . PHE A 1 580 ? 4.530 -1.613 -31.099 1.00 96.81 580 PHE A N 1
ATOM 4475 C CA . PHE A 1 580 ? 3.559 -0.846 -31.894 1.00 96.81 580 PHE A CA 1
ATOM 4476 C C . PHE A 1 580 ? 2.936 -1.575 -33.079 1.00 96.81 580 PHE A C 1
ATOM 4478 O O . PHE A 1 580 ? 3.530 -2.515 -33.651 1.00 96.81 580 PHE A O 1
#

Nearest PDB structures (foldseek):
  6w0p-assembly2_C  TM=7.529E-01  e=3.120E-21  gut metagenome
  6w0p-assembly2_D  TM=7.634E-01  e=1.845E-20  gut metagenome
  6w0p-assembly1_B  TM=7.449E-01  e=2.180E-20  gut metagenome
  1h54-assembly1_B  TM=7.719E-01  e=1.901E-19  Levilactobacillus brevis
  1h54-assembly1_A  TM=7.658E-01  e=6.821E-19  Levilactobacillus brevis

pLDDT: mean 94.24, std 6.66, range [31.91, 98.81]

Solvent-accessible surface area (backbone atoms only — not comparable to full-atom values): 29185 Å² total; per-residue (Å²): 129,93,84,83,50,53,57,67,50,19,49,20,47,90,65,42,73,45,75,74,55,29,31,44,49,43,32,40,64,25,38,28,59,42,33,37,38,54,38,46,81,61,33,43,10,43,54,37,25,51,56,70,24,44,68,32,9,32,50,45,14,50,78,69,78,44,52,42,40,26,66,26,46,45,22,59,100,66,24,49,71,76,72,87,44,45,47,64,78,37,48,62,42,46,49,34,36,48,30,47,42,37,51,48,50,34,31,30,50,67,44,61,66,54,31,66,75,51,31,45,60,52,25,45,26,41,36,41,21,49,72,63,60,52,43,74,44,87,97,52,83,38,25,41,47,68,41,27,22,42,70,24,70,77,52,64,66,29,31,32,26,27,45,38,40,50,33,48,23,50,36,29,51,51,36,51,50,51,27,51,76,70,72,44,50,89,76,54,66,82,60,45,60,54,45,41,74,27,47,46,71,48,57,34,91,85,61,43,25,70,30,58,26,69,85,62,33,74,85,63,63,33,38,39,59,30,68,58,35,32,57,50,84,63,64,47,94,65,91,31,64,68,53,37,47,40,33,49,56,66,37,40,37,90,81,26,51,31,39,31,34,19,48,52,14,23,47,34,46,71,68,48,59,35,22,31,45,30,51,51,24,48,46,42,23,38,66,39,21,48,37,83,94,79,62,42,32,31,27,33,64,61,82,53,37,74,84,51,79,72,38,76,59,34,46,42,18,44,32,23,54,18,21,50,46,29,28,62,55,37,10,33,37,28,37,49,75,39,81,83,29,55,31,28,41,43,32,46,41,74,91,48,23,88,79,37,52,69,54,74,48,37,41,44,62,66,29,27,28,33,42,34,45,32,51,64,37,27,40,42,32,28,70,41,59,68,82,90,59,58,44,46,37,26,39,35,79,88,37,97,76,40,48,80,44,76,38,40,71,75,35,70,48,78,44,66,28,36,48,26,62,76,63,53,44,75,56,82,67,35,56,32,50,60,38,84,41,54,49,55,89,57,66,50,39,82,64,23,43,56,50,24,18,19,14,45,38,83,47,44,32,17,25,38,46,39,39,58,78,38,49,38,39,38,34,47,81,45,76,40,73,35,42,32,41,40,36,30,16,32,92,29,34,32,34,24,41,38,35,28,38,9,81,50,91,60,89,52,98,56,40,42,80,78,46,76,41,85,65,60,67,81,70,50,68,90,49,80,93,58,61,51,58,60,56,74,73,76,43,19,50,51,78,46,77,46,97,58,75,43,80,27,24,23,41,35,45,36,40,28,31,46,74,57,85,85,88,63,68,44,27,26,33,31,12,34,46,34,35,64

Secondary structure (DSSP, 8-state):
--SS------TTTTT-SGGGG-B-THIIIIIHHHHHHH-HHHHHHHHHHHHHHHHHHHHHHHHTT-SS----SSB-SS----SSS-SSSS-TTHHHHHHHHHHHHHHHH--HHHIIIIIHHHHHHHHHHHHHH-EEPTTSS-EE--SB--S-TTS-SBSS-HHHHHHHHHHHHHHHHHHHHHT-GGGS-THHHHHHHHB---B-TTT-PBPSSTT--S-S-B-S--GGGGTTTT----S-HHHHHHHHHHHB-TT--TTHHHHHHHHHHHH-SSS-HHHHHHHHTTTTTEETTTTEEBSSS---TTTTTTSPPPBS-HHHHHHHHHIIIIIIT--B--SSSEEE--B--TTTTTT-EEEEEEEETTEEEEEEE-SSEEEEEEEEESSSPPEEEEE-TTSTT-EEEEE-TT-EEEEEPB-GGGS--SSTT-SSTT-SEEE--S-B-TT--GGGGGSS-SSS-B-BSSSS-EEEEEEEEEEEEEEEEEEEEETS--SEEEEEEESSSSSSTTEEEEEEESS---SS---GGGTT--SPPPPEEEEEEEEEEEEEEEEEEEEE--SS--SSS----B-EEEE-

Radius of gyration: 24.95 Å; Cα contacts (8 Å, |Δi|>4): 1391; chains: 1; bounding box: 62×60×76 Å

InterPro domains:
  IPR005194 Glycoside hydrolase family 65, C-terminal [PF03633] (336-386)
  IPR005195 Glycoside hydrolase, family 65, central catalytic [PF03632] (8-218)
  IPR008928 Six-hairpin glycosidase superfamily [SSF48208] (7-386)
  IPR008979 Galactose-binding-like domain superfamily [SSF49785] (452-577)
  IPR012341 Six-hairpin glycosidase-like superfamily [G3DSA:1.50.10.10] (2-299)

=== Feature glossary ===
The record interleaves many kinds of information about one protein. Here is each kind framed as the question it answers.

Q: What known structures does this most resemble?
A: Structural nearest neighbors (via Foldseek easy-search vs the PDB). Reported per hit: target PDB id, E-value, and alignment TM-score. A TM-score above ~0.5 is the conventional threshold for 'same fold'.

Q: Where is each backbone atom in 3D?
A: The mmCIF table is the protein's shape written out atom by atom. For each backbone N, Cα, C, and carbonyl O, it records an (x, y, z) coordinate triple in Å plus the residue type, chain letter, and residue number.

Q: What are the backbone torsion angles?
A: The φ/ψ torsion pair specifies the backbone conformation at each residue. φ rotates about the N–Cα bond, ψ about the Cα–C bond. Steric clashes forbid most of the (φ, ψ) plane — the allowed regions (α-helix basin, β-sheet basin, left-handed helix) are the Ramachandran-allowed regions.

Q: Which residues are buried vs exposed?
A: Solvent-accessible surface area (SASA) is the area in Å² traced out by the centre of a 1.4 Å probe sphere (a water molecule) rolled over the protein's van der Waals surface (Shrake–Rupley / Lee–Richards construction). Buried residues have near-zero SASA; fully exposed residues can exceed 200 Å². The total SASA scales roughly with the number of surface residues.

Q: How confident is the AlphaFold model at each residue?
A: pLDDT is the predicted lDDT-Cα score: AlphaFold's confidence that the local environment of each residue (all inter-atomic distances within 15 Å) is correctly placed. It is a per-residue number between 0 and 100, with higher meaning more reliable.

Q: What does the local fold look like, residue by residue?
A: 3Di is Foldseek's structural alphabet. Each residue is assigned one of twenty discrete states based on how its Cα sits relative to its spatial (not sequential) neighbors. Aligning 3Di strings finds structural homologs roughly as well as full 3D superposition, but orders of magnitude faster.

Q: How big and how compact is the whole molecule?
A: Radius of gyration (Rg) is the root-mean-square distance of Cα atoms from their centroid — a single number for overall size and compactness. A globular domain of N residues has Rg ≈ 2.2·N^0.38 Å; an extended or disordered chain has a much larger Rg. The Cα contact count is the number of residue pairs whose Cα atoms are within 8 Å and are more than four positions apart in sequence — a standard proxy for tertiary packing density. The bounding box is the smallest axis-aligned box enclosing all Cα atoms.

Q: Which residues are in helices, strands, or loops?
A: DSSP 8-state secondary structure assigns each residue one of H (α-helix), G (3₁₀-helix), I (π-helix), E (extended β-strand), B (isolated β-bridge), T (hydrogen-bonded turn), S (bend), or '-' (coil). The assignment is computed from backbone hydrogen-bond geometry via the Kabsch–Sander algorithm.

Q: How mobile is each atom in the crystal?
A: Crystallographic B-factors measure how much each atom's electron density is smeared out, in Å². They rise in mobile loops and surface residues and fall in the buried interior. In AlphaFold models this column is repurposed to hold pLDDT instead.

Q: What if only a Cα trace is available?
A: P-SEA three-state annotation labels each residue as helix, strand, or coil based purely on the geometry of the Cα trace. It serves as a fallback when the full backbone (and thus DSSP) is unavailable.

Q: What family and function is it annotated with?
A: Database cross-references. InterPro integrates a dozen domain/family signature databases into unified entries with residue-range hits. GO terms attach function/process/location labels with evidence codes. CATH codes position the fold in a four-level structural taxonomy. Organism is the NCBI-taxonomy species name.

Q: Are the domains correctly placed relative to each other?
A: Predicted Aligned Error (PAE) is an AlphaFold confidence matrix: entry (i, j) is the expected error in the position of residue j, in ångströms, when the prediction is superimposed on the true structure at residue i. Low PAE within a block of residues means that block is internally rigid and well-predicted; high PAE between two blocks means their relative placement is uncertain even if each block individually is confident.

Q: What do the diagnostic plots show?
A: Three diagnostic plots accompany the record. The Cα contact map visualizes the tertiary structure as a 2D adjacency matrix (8 Å cutoff, sequence-local contacts suppressed). The Ramachandran plot shows the distribution of backbone (φ, ψ) torsions, with points in the α and β basins reflecting secondary structure content. The PAE plot shows AlphaFold's inter-residue confidence as a color matrix.

Q: What is the amino-acid chain?
A: Primary structure: the covalent order of the twenty standard amino acids along the backbone. Two proteins with the same sequence will (almost always) fold to the same structure; two with 30% identity often share a fold but not the details.

Q: What do the rendered images show?
A: The six renders are orthographic views along the three Cartesian axes in both directions. Representation (cartoon, sticks, or surface) and color scheme (sequence-rainbow or by-chain) vary across proteins so the training set covers all the common visualization conventions.